Protein AF-A0A969EPH9-F1 (afdb_monomer)

Foldseek 3Di:
DQQLVVLQVVLQVLLCVFAVDGFAPDPDPVSSVVCLQVLHTDQRDGNDPVDDDDVLSSLLSCQSSGSDSVSHDNHVVLSVVSVVCVVVVHAHPSDGDDPVVVVVVVCVVPVVVVVVVVVVVVVVVVVVVVVVVVVVVVVVVVVVVVVVVVVVVLVLQVVLLVVVLVLVVLQQVLLVVLLVLLQCLQPPFDQAPDDAAALVQCVPVVRRDPQQAFFVLLVRATWALQYWHKYAQDDDDPPPVSVSRRVRSCRVCSLSLLLSQCCSQVDPDSDDDPVVSCCCPRPVDGFWDKKWWQWPNFMMTIPRHHNDDDDNNDGPCPDPQFVQAFPHADKDWDAWDQDPSRLGIKIKIKHWRAHPVRDTTGMIMIIGGLCCCLVPRFDRPPFQWPKKFKAALQQFTRDMSVCVPPPVQVDPPGDHDPDVVLSVCLNVQDWDWDWDADPNFIKIKTKGHSPSRSMIMIIIGRDD

Sequence (464 aa):
LDGRSDSYALGLILYELLALRRALPGKTVDEILEIAKRGEKLPLQAPSPQFKIPRELQAIVAKATAPSRHDRYQSVTELADDIRHFLHNEPISALPDNPVRKVLRWIGRHRQATLLIFMAMSLVALSAIAWSLYQHAVSLVEAQEHKERLSRYLTGVSEKGHLIEKQFMLFEELLEGLATATVEARLRGMPSTDAIYQTPDFRTPDRSPPDFALANQYQGAPISLEYPVHILWAGDGQPGTILEQTLSRLAPLRHQFRRMFLLSRAEKSPYLPLADARRIIGTEGVPLSWAYIGLREGAVIVYPGHDVDIPEDYDPRQRPWYRMAAGKNGKFWGNPHLDNFGQGLLLSCTMSLYDETGQFLGVAGVDLTFDYIIDDLLTIPELPLVESFLLDEQGRIVIRSSDRNQTTFMRSPRPLYPDPEIVAELQAGRFDYREIERDGREIWIVYDDLETVGWGYVAEFAPE

Structure (mmCIF, N/CA/C/O backbone):
data_AF-A0A969EPH9-F1
#
_entry.id   AF-A0A969EPH9-F1
#
loop_
_atom_site.group_PDB
_atom_site.id
_atom_site.type_symbol
_atom_site.label_atom_id
_atom_site.label_alt_id
_atom_site.label_comp_id
_atom_site.label_asym_id
_atom_site.label_entity_id
_atom_site.label_seq_id
_atom_site.pdbx_PDB_ins_code
_atom_site.Cartn_x
_atom_site.Cartn_y
_atom_site.Cartn_z
_atom_site.occupancy
_atom_site.B_iso_or_equiv
_atom_site.auth_seq_id
_atom_site.auth_comp_id
_atom_site.auth_asym_id
_atom_site.auth_atom_id
_atom_site.pdbx_PDB_model_num
ATOM 1 N N . LEU A 1 1 ? -62.597 -16.375 97.550 1.00 58.38 1 LEU A N 1
ATOM 2 C CA . LEU A 1 1 ? -62.854 -15.346 96.518 1.00 58.38 1 LEU A CA 1
ATOM 3 C C . LEU A 1 1 ? -61.894 -15.610 95.365 1.00 58.38 1 LEU A C 1
ATOM 5 O O . LEU A 1 1 ? -60.727 -15.860 95.632 1.00 58.38 1 LEU A O 1
ATOM 9 N N . ASP A 1 2 ? -62.393 -15.675 94.131 1.00 77.44 2 ASP A N 1
ATOM 10 C CA . ASP A 1 2 ? -61.597 -15.930 92.920 1.00 77.44 2 ASP A CA 1
ATOM 11 C C . ASP A 1 2 ? -61.248 -14.578 92.279 1.00 77.44 2 ASP A C 1
ATOM 13 O O . ASP A 1 2 ? -62.156 -13.889 91.810 1.00 77.44 2 ASP A O 1
ATOM 17 N N . GLY A 1 3 ? -59.964 -14.196 92.263 1.00 75.44 3 GLY A N 1
ATOM 18 C CA . GLY A 1 3 ? -59.491 -12.901 91.741 1.00 75.44 3 GLY A CA 1
ATOM 19 C C . GLY A 1 3 ? -59.797 -12.669 90.254 1.00 75.44 3 GLY A C 1
ATOM 20 O O . GLY A 1 3 ? -59.810 -11.533 89.788 1.00 75.44 3 GLY A O 1
ATOM 21 N N . ARG A 1 4 ? -60.155 -13.722 89.506 1.00 83.88 4 ARG A N 1
ATOM 22 C CA . ARG A 1 4 ? -60.655 -13.622 88.123 1.00 83.88 4 ARG A CA 1
ATOM 23 C C . ARG A 1 4 ? -62.057 -12.999 88.040 1.00 83.88 4 ARG A C 1
ATOM 25 O O . ARG A 1 4 ? -62.502 -12.616 86.955 1.00 83.88 4 ARG A O 1
ATOM 32 N N . SER A 1 5 ? -62.768 -12.921 89.167 1.00 84.25 5 SER A N 1
ATOM 33 C CA . SER A 1 5 ? -64.038 -12.193 89.300 1.00 84.25 5 SER A CA 1
ATOM 34 C C . SER A 1 5 ? -63.795 -10.685 89.362 1.00 84.25 5 SER A C 1
ATOM 36 O O . SER A 1 5 ? -64.519 -9.929 88.719 1.00 84.25 5 SER A O 1
ATOM 38 N N . ASP A 1 6 ? -62.725 -10.259 90.039 1.00 87.19 6 ASP A N 1
ATOM 39 C CA . ASP A 1 6 ? -62.325 -8.850 90.121 1.00 87.19 6 ASP A CA 1
ATOM 40 C C . ASP A 1 6 ? -61.817 -8.347 88.764 1.00 87.19 6 ASP A C 1
ATOM 42 O O . ASP A 1 6 ? -62.216 -7.275 88.317 1.00 87.19 6 ASP A O 1
ATOM 46 N N . SER A 1 7 ? -61.038 -9.160 88.036 1.00 87.62 7 SER A N 1
ATOM 47 C CA . SER A 1 7 ? -60.640 -8.865 86.647 1.00 87.62 7 SER A CA 1
ATOM 48 C C . SER A 1 7 ? -61.845 -8.690 85.714 1.00 87.62 7 SER A C 1
ATOM 50 O O . SER A 1 7 ? -61.826 -7.833 84.831 1.00 87.62 7 SER A O 1
ATOM 52 N N . TYR A 1 8 ? -62.910 -9.476 85.917 1.00 89.50 8 TYR A N 1
ATOM 53 C CA . TYR A 1 8 ? -64.151 -9.367 85.148 1.00 89.50 8 TYR A CA 1
ATOM 54 C C . TYR A 1 8 ? -64.902 -8.072 85.477 1.00 89.50 8 TYR A C 1
ATOM 56 O O . TYR A 1 8 ? -65.291 -7.346 84.564 1.00 89.50 8 TYR A O 1
ATOM 64 N N . ALA A 1 9 ? -65.048 -7.740 86.764 1.00 89.50 9 ALA A N 1
ATOM 65 C CA . ALA A 1 9 ? -65.682 -6.497 87.201 1.00 89.50 9 ALA A CA 1
ATOM 66 C C . ALA A 1 9 ? -64.914 -5.258 86.708 1.00 89.50 9 ALA A C 1
ATOM 68 O O . ALA A 1 9 ? -65.514 -4.354 86.132 1.00 89.50 9 ALA A O 1
ATOM 69 N N . LEU A 1 10 ? -63.584 -5.243 86.841 1.00 92.31 10 LEU A N 1
ATOM 70 C CA . LEU A 1 10 ? -62.728 -4.173 86.318 1.00 92.31 10 LEU A CA 1
ATOM 71 C C . LEU A 1 10 ? -62.786 -4.080 84.788 1.00 92.31 10 LEU A C 1
ATOM 73 O O . LEU A 1 10 ? -62.804 -2.979 84.241 1.00 92.31 10 LEU A O 1
ATOM 77 N N . GLY A 1 11 ? -62.872 -5.215 84.089 1.00 92.25 11 GLY A N 1
ATOM 78 C CA . GLY A 1 11 ? -63.082 -5.257 82.643 1.00 92.25 11 GLY A CA 1
ATOM 79 C C . GLY A 1 11 ? -64.421 -4.653 82.209 1.00 92.25 11 GLY A C 1
ATOM 80 O O . GLY A 1 11 ? -64.471 -3.965 81.189 1.00 92.25 11 GLY A O 1
ATOM 81 N N . LEU A 1 12 ? -65.491 -4.861 82.986 1.00 91.81 12 LEU A N 1
ATOM 82 C CA . LEU A 1 12 ? -66.787 -4.211 82.762 1.00 91.81 12 LEU A CA 1
ATOM 83 C C . LEU A 1 12 ? -66.725 -2.711 83.066 1.00 91.81 12 LEU A C 1
ATOM 85 O O . LEU A 1 12 ? -67.240 -1.927 82.280 1.00 91.81 12 LEU A O 1
ATOM 89 N N . ILE A 1 13 ? -66.037 -2.288 84.131 1.00 92.44 13 ILE A N 1
ATOM 90 C CA . ILE A 1 13 ? -65.819 -0.858 84.407 1.00 92.44 13 ILE A CA 1
ATOM 91 C C . ILE A 1 13 ? -65.073 -0.208 83.236 1.00 92.44 13 ILE A C 1
ATOM 93 O O . ILE A 1 13 ? -65.501 0.826 82.731 1.00 92.44 13 ILE A O 1
ATOM 97 N N . LEU A 1 14 ? -64.000 -0.833 82.743 1.00 92.44 14 LEU A N 1
ATOM 98 C CA . LEU A 1 14 ? -63.264 -0.338 81.579 1.00 92.44 14 LEU A CA 1
ATOM 99 C C . LEU A 1 14 ? -64.143 -0.297 80.318 1.00 92.44 14 LEU A C 1
ATOM 101 O O . LEU A 1 14 ? -64.093 0.685 79.581 1.00 92.44 14 LEU A O 1
ATOM 105 N N . TYR A 1 15 ? -64.974 -1.319 80.081 1.00 92.62 15 TYR A N 1
ATOM 106 C CA . TYR A 1 15 ? -65.972 -1.304 79.006 1.00 92.62 15 TYR A CA 1
ATOM 107 C C . TYR A 1 15 ? -66.872 -0.066 79.114 1.00 92.62 15 TYR A C 1
ATOM 109 O O . TYR A 1 15 ? -67.063 0.649 78.131 1.00 92.62 15 TYR A O 1
ATOM 117 N N . GLU A 1 16 ? -67.425 0.192 80.299 1.00 92.12 16 GLU A N 1
ATOM 118 C CA . GLU A 1 16 ? -68.393 1.269 80.520 1.00 92.12 16 GLU A CA 1
ATOM 119 C C . GLU A 1 16 ? -67.746 2.649 80.403 1.00 92.12 16 GLU A C 1
ATOM 121 O O . GLU A 1 16 ? -68.350 3.556 79.833 1.00 92.12 16 GLU A O 1
ATOM 126 N N . LEU A 1 17 ? -66.492 2.790 80.840 1.00 91.62 17 LEU A N 1
ATOM 127 C CA . LEU A 1 17 ? -65.698 4.002 80.638 1.00 91.62 17 LEU A CA 1
ATOM 128 C C . LEU A 1 17 ? -65.443 4.287 79.150 1.00 91.62 17 LEU A C 1
ATOM 130 O O . LEU A 1 17 ? -65.469 5.443 78.736 1.00 91.62 17 LEU A O 1
ATOM 134 N N . LEU A 1 18 ? -65.216 3.250 78.335 1.00 90.19 18 LEU A N 1
ATOM 135 C CA . LEU A 1 18 ? -64.935 3.400 76.902 1.00 90.19 18 LEU A CA 1
ATOM 136 C C . LEU A 1 18 ? -66.192 3.615 76.056 1.00 90.19 18 LEU A C 1
ATOM 138 O O . LEU A 1 18 ? -66.142 4.335 75.059 1.00 90.19 18 LEU A O 1
ATOM 142 N N . ALA A 1 19 ? -67.299 2.968 76.419 1.00 89.69 19 ALA A N 1
ATOM 143 C CA . ALA A 1 19 ? -68.546 2.997 75.659 1.00 89.69 19 ALA A CA 1
ATOM 144 C C . ALA A 1 19 ? -69.556 4.037 76.173 1.00 89.69 19 ALA A C 1
ATOM 146 O O . ALA A 1 19 ? -70.556 4.284 75.500 1.00 89.69 19 ALA A O 1
ATOM 147 N N . LEU A 1 20 ? -69.320 4.613 77.362 1.00 88.62 20 LEU A N 1
ATOM 148 C CA . LEU A 1 20 ? -70.218 5.528 78.085 1.00 88.62 20 LEU A CA 1
ATOM 149 C C . LEU A 1 20 ? -71.656 4.998 78.226 1.00 88.62 20 LEU A C 1
ATOM 151 O O . LEU A 1 20 ? -72.628 5.750 78.255 1.00 88.62 20 LEU A O 1
ATOM 155 N N . ARG A 1 21 ? -71.793 3.673 78.304 1.00 85.94 21 ARG A N 1
ATOM 156 C CA . ARG A 1 21 ? -73.060 2.948 78.429 1.00 85.94 21 ARG A CA 1
ATOM 157 C C . ARG A 1 21 ? -72.829 1.663 79.207 1.00 85.94 21 ARG A C 1
ATOM 159 O O . ARG A 1 21 ? -71.732 1.111 79.148 1.00 85.94 21 ARG A O 1
ATOM 166 N N . ARG A 1 22 ? -73.873 1.163 79.869 1.00 85.31 22 ARG A N 1
ATOM 167 C CA . ARG A 1 22 ? -73.798 -0.078 80.654 1.00 85.31 22 ARG A CA 1
ATOM 168 C C . ARG A 1 22 ? -73.349 -1.264 79.800 1.00 85.31 22 ARG A C 1
ATOM 170 O O . ARG A 1 22 ? -73.792 -1.412 78.659 1.00 85.31 22 ARG A O 1
ATOM 177 N N . ALA A 1 23 ? -72.508 -2.123 80.367 1.00 86.50 23 ALA A N 1
ATOM 178 C CA . ALA A 1 23 ? -72.057 -3.351 79.712 1.00 86.50 23 ALA A CA 1
ATOM 179 C C . ALA A 1 23 ? -73.139 -4.442 79.714 1.00 86.50 23 ALA A C 1
ATOM 181 O O . ALA A 1 23 ? -73.298 -5.175 78.733 1.00 86.50 23 ALA A O 1
ATOM 182 N N . LEU A 1 24 ? -73.902 -4.510 80.810 1.00 87.19 24 LEU A N 1
ATOM 183 C CA . LEU A 1 24 ? -74.968 -5.480 81.054 1.00 87.19 24 LEU A CA 1
ATOM 184 C C . LEU A 1 24 ? -76.316 -4.734 81.191 1.00 87.19 24 LEU A C 1
ATOM 186 O O . LEU A 1 24 ? -76.450 -3.897 82.085 1.00 87.19 24 LEU A O 1
ATOM 190 N N . PRO A 1 25 ? -77.323 -4.990 80.333 1.00 79.38 25 PRO A N 1
ATOM 191 C CA . PRO A 1 25 ? -78.544 -4.175 80.254 1.00 79.38 25 PRO A CA 1
ATOM 192 C C . PRO A 1 25 ? -79.635 -4.486 81.308 1.00 79.38 25 PRO A C 1
ATOM 194 O O . PRO A 1 25 ? -80.798 -4.151 81.091 1.00 79.38 25 PRO A O 1
ATOM 197 N N . GLY A 1 26 ? -79.300 -5.096 82.449 1.00 81.81 26 GLY A N 1
ATOM 198 C CA . GLY A 1 26 ? -80.277 -5.440 83.495 1.00 81.81 26 GLY A CA 1
ATOM 199 C C . GLY A 1 26 ? -80.739 -4.239 84.337 1.00 81.81 26 GLY A C 1
ATOM 200 O O . GLY A 1 26 ? -79.978 -3.293 84.582 1.00 81.81 26 GLY A O 1
ATOM 201 N N . LYS A 1 27 ? -82.000 -4.269 84.785 1.00 79.50 27 LYS A N 1
ATOM 202 C CA . LYS A 1 27 ? -82.609 -3.251 85.663 1.00 79.50 27 LYS A CA 1
ATOM 203 C C . LYS A 1 27 ? -82.547 -3.644 87.139 1.00 79.50 27 LYS A C 1
ATOM 205 O O . LYS A 1 27 ? -82.571 -2.759 87.992 1.00 79.50 27 LYS A O 1
ATOM 210 N N . THR A 1 28 ? -82.427 -4.939 87.432 1.00 84.69 28 THR A N 1
ATOM 211 C CA . THR A 1 28 ? -82.295 -5.497 88.788 1.00 84.69 28 THR A CA 1
ATOM 212 C C . THR A 1 28 ? -80.985 -6.276 88.952 1.00 84.69 28 THR A C 1
ATOM 214 O O . THR A 1 28 ? -80.357 -6.676 87.971 1.00 84.69 28 THR A O 1
ATOM 217 N N . VAL A 1 29 ? -80.540 -6.483 90.199 1.00 81.19 29 VAL A N 1
ATOM 218 C CA . VAL A 1 29 ? -79.300 -7.230 90.497 1.00 81.19 29 VAL A CA 1
ATOM 219 C C . VAL A 1 29 ? -79.394 -8.675 89.998 1.00 81.19 29 VAL A C 1
ATOM 221 O O . VAL A 1 29 ? -78.443 -9.170 89.396 1.00 81.19 29 VAL A O 1
ATOM 224 N N . ASP A 1 30 ? -80.552 -9.316 90.171 1.00 82.69 30 ASP A N 1
ATOM 225 C CA . ASP A 1 30 ? -80.788 -10.691 89.720 1.00 82.69 30 ASP A CA 1
ATOM 226 C C . ASP A 1 30 ? -80.735 -10.806 88.191 1.00 82.69 30 ASP A C 1
ATOM 228 O O . ASP A 1 30 ? -80.087 -11.710 87.666 1.00 82.69 30 ASP A O 1
ATOM 232 N N . GLU A 1 31 ? -81.316 -9.846 87.460 1.00 82.19 31 GLU A N 1
ATOM 233 C CA . GLU A 1 31 ? -81.213 -9.784 85.995 1.00 82.19 31 GLU A CA 1
ATOM 234 C C . GLU A 1 31 ? -79.758 -9.642 85.525 1.00 82.19 31 GLU A C 1
ATOM 236 O O . GLU A 1 31 ? -79.339 -10.331 84.598 1.00 82.19 31 GLU A O 1
ATOM 241 N N . ILE A 1 32 ? -78.963 -8.776 86.165 1.00 83.38 32 ILE A N 1
ATOM 242 C CA . ILE A 1 32 ? -77.550 -8.565 85.805 1.00 83.38 32 ILE A CA 1
ATOM 243 C C . ILE A 1 32 ? -76.723 -9.830 86.076 1.00 83.38 32 ILE A C 1
ATOM 245 O O . ILE A 1 32 ? -75.887 -10.200 85.248 1.00 83.38 32 ILE A O 1
ATOM 249 N N . LEU A 1 33 ? -76.959 -10.506 87.206 1.00 80.94 33 LEU A N 1
ATOM 250 C CA . LEU A 1 33 ? -76.285 -11.760 87.550 1.00 80.94 33 LEU A CA 1
ATOM 251 C C . LEU A 1 33 ? -76.646 -12.884 86.576 1.00 80.94 33 LEU A C 1
ATOM 253 O O . LEU A 1 33 ? -75.760 -13.637 86.176 1.00 80.94 33 LEU A O 1
ATOM 257 N N . GLU A 1 34 ? -77.907 -12.987 86.156 1.00 82.88 34 GLU A N 1
ATOM 258 C CA . GLU A 1 34 ? -78.335 -13.969 85.156 1.00 82.88 34 GLU A CA 1
ATOM 259 C C . GLU A 1 34 ? -77.721 -13.700 83.773 1.00 82.88 34 GLU A C 1
ATOM 261 O O . GLU A 1 34 ? -77.209 -14.628 83.145 1.00 82.88 34 GLU A O 1
ATOM 266 N N . ILE A 1 35 ? -77.669 -12.440 83.327 1.00 83.31 35 ILE A N 1
ATOM 267 C CA . ILE A 1 35 ? -76.994 -12.047 82.076 1.00 83.31 35 ILE A CA 1
ATOM 268 C C . ILE A 1 35 ? -75.491 -12.382 82.148 1.00 83.31 35 ILE A C 1
ATOM 270 O O . ILE A 1 35 ? -74.937 -12.992 81.230 1.00 83.31 35 ILE A O 1
ATOM 274 N N . ALA A 1 36 ? -74.831 -12.060 83.267 1.00 83.00 36 ALA A N 1
ATOM 275 C CA . ALA A 1 36 ? -73.415 -12.359 83.473 1.00 83.00 36 ALA A CA 1
ATOM 276 C C . ALA A 1 36 ? -73.126 -13.871 83.520 1.00 83.00 36 ALA A C 1
ATOM 278 O O . ALA A 1 36 ? -72.121 -14.316 82.963 1.00 83.00 36 ALA A O 1
ATOM 279 N N . LYS A 1 37 ? -74.003 -14.678 84.139 1.00 81.12 37 LYS A N 1
ATOM 280 C CA . LYS A 1 37 ? -73.894 -16.151 84.157 1.00 81.12 37 LYS A CA 1
ATOM 281 C C . LYS A 1 37 ? -74.008 -16.757 82.760 1.00 81.12 37 LYS A C 1
ATOM 283 O O . LYS A 1 37 ? -73.318 -17.733 82.476 1.00 81.12 37 LYS A O 1
ATOM 288 N N . ARG A 1 38 ? -74.844 -16.177 81.893 1.00 81.31 38 ARG A N 1
ATOM 289 C CA . ARG A 1 38 ? -74.991 -16.589 80.485 1.00 81.31 38 ARG A CA 1
ATOM 290 C C . ARG A 1 38 ? -73.818 -16.155 79.603 1.00 81.31 38 ARG A C 1
ATOM 292 O O . ARG A 1 38 ? -73.729 -16.586 78.459 1.00 81.31 38 ARG A O 1
ATOM 299 N N . GLY A 1 39 ? -72.903 -15.333 80.125 1.00 79.31 39 GLY A N 1
ATOM 300 C CA . GLY A 1 39 ? -71.783 -14.785 79.359 1.00 79.31 39 GLY A CA 1
ATOM 301 C C . GLY A 1 39 ? -72.215 -13.755 78.313 1.00 79.31 39 GLY A C 1
ATOM 302 O O . GLY A 1 39 ? -71.450 -13.456 77.396 1.00 79.31 39 GLY A O 1
ATOM 303 N N . GLU A 1 40 ? -73.432 -13.224 78.438 1.00 80.81 40 GLU A N 1
ATOM 304 C CA . GLU A 1 40 ? -73.984 -12.228 77.530 1.00 80.81 40 GLU A CA 1
ATOM 305 C C . GLU A 1 40 ? -73.507 -10.829 77.941 1.00 80.81 40 GLU A C 1
ATOM 307 O O . GLU A 1 40 ? -73.506 -10.465 79.115 1.00 80.81 40 GLU A O 1
ATOM 312 N N . LYS A 1 41 ? -73.093 -10.018 76.966 1.00 83.19 41 LYS A N 1
ATOM 313 C CA . LYS A 1 41 ? -72.788 -8.594 77.151 1.00 83.19 41 LYS A CA 1
ATOM 314 C C . LYS A 1 41 ? -73.091 -7.842 75.867 1.00 83.19 41 LYS A C 1
ATOM 316 O O . LYS A 1 41 ? -73.039 -8.421 74.780 1.00 83.19 41 LYS A O 1
ATOM 321 N N . LEU A 1 42 ? -73.375 -6.548 75.978 1.00 84.88 42 LEU A N 1
ATOM 322 C CA . LEU A 1 42 ? -73.520 -5.716 74.789 1.00 84.88 42 LEU A CA 1
ATOM 323 C C . LEU A 1 42 ? -72.187 -5.655 74.018 1.00 84.88 42 LEU A C 1
ATOM 325 O O . LEU A 1 42 ? -71.114 -5.672 74.630 1.00 84.88 42 LEU A O 1
ATOM 329 N N . PRO A 1 43 ? -72.220 -5.589 72.674 1.00 84.75 43 PRO A N 1
ATOM 330 C CA . PRO A 1 43 ? -71.003 -5.432 71.889 1.00 84.75 43 PRO A CA 1
ATOM 331 C C . PRO A 1 43 ? -70.337 -4.101 72.241 1.00 84.75 43 PRO A C 1
ATOM 333 O O . PRO A 1 43 ? -71.013 -3.075 72.328 1.00 84.75 43 PRO A O 1
ATOM 336 N N . LEU A 1 44 ? -69.014 -4.091 72.413 1.00 86.94 44 LEU A N 1
ATOM 337 C CA . LEU A 1 44 ? -68.274 -2.858 72.679 1.00 86.94 44 LEU A CA 1
ATOM 338 C C . LEU A 1 44 ? -68.349 -1.957 71.440 1.00 86.94 44 LEU A C 1
ATOM 340 O O . LEU A 1 44 ? -67.783 -2.281 70.398 1.00 86.94 44 LEU A O 1
ATOM 344 N N . GLN A 1 45 ? -69.070 -0.842 71.542 1.00 85.75 45 GLN A N 1
ATOM 345 C CA . GLN A 1 45 ? -69.194 0.146 70.469 1.00 85.75 45 GLN A CA 1
ATOM 346 C C . GLN A 1 45 ? -68.782 1.514 70.990 1.00 85.75 45 GLN A C 1
ATOM 348 O O . GLN A 1 45 ? -68.962 1.821 72.169 1.00 85.75 45 GLN A O 1
ATOM 353 N N . ALA A 1 46 ? -68.245 2.329 70.089 1.00 85.06 46 ALA A N 1
ATOM 354 C CA . ALA A 1 46 ? -67.880 3.693 70.405 1.00 85.06 46 ALA A CA 1
ATOM 355 C C . ALA A 1 46 ? -69.113 4.544 70.771 1.00 85.06 46 ALA A C 1
ATOM 357 O O . ALA A 1 46 ? -70.174 4.367 70.168 1.00 85.06 46 ALA A O 1
ATOM 358 N N . PRO A 1 47 ? -68.969 5.500 71.704 1.00 85.06 47 PRO A N 1
ATOM 359 C CA . PRO A 1 47 ? -70.045 6.392 72.125 1.00 85.06 47 PRO A CA 1
ATOM 360 C C . PRO A 1 47 ? -70.463 7.394 71.038 1.00 85.06 47 PRO A C 1
ATOM 362 O O . PRO A 1 47 ? -71.563 7.935 71.096 1.00 85.06 47 PRO A O 1
ATOM 365 N N . SER A 1 48 ? -69.612 7.655 70.040 1.00 84.12 48 SER A N 1
ATOM 366 C CA . SER A 1 48 ? -69.940 8.519 68.904 1.00 84.12 48 SER A CA 1
ATOM 367 C C . SER A 1 48 ? -69.189 8.093 67.636 1.00 84.12 48 SER A C 1
ATOM 369 O O . SER A 1 48 ? -68.136 7.463 67.739 1.00 84.12 48 SER A O 1
ATOM 371 N N . PRO A 1 49 ? -69.661 8.481 66.434 1.00 79.75 49 PRO A N 1
ATOM 372 C CA . PRO A 1 49 ? -68.947 8.216 65.180 1.00 79.75 49 PRO A CA 1
ATOM 373 C C . PRO A 1 49 ? -67.544 8.847 65.104 1.00 79.75 49 PRO A C 1
ATOM 375 O O . PRO A 1 49 ? -66.705 8.391 64.330 1.00 79.75 49 PRO A O 1
ATOM 378 N N . GLN A 1 50 ? -67.286 9.899 65.890 1.00 80.44 50 GLN A N 1
ATOM 379 C CA . GLN A 1 50 ? -66.006 10.617 65.916 1.00 80.44 50 GLN A CA 1
ATOM 380 C C . GLN A 1 50 ? -64.994 9.987 66.884 1.00 80.44 50 GLN A C 1
ATOM 382 O O . GLN A 1 50 ? -63.790 10.184 66.730 1.00 80.44 50 GLN A O 1
ATOM 387 N N . PHE A 1 51 ? -65.458 9.207 67.865 1.00 83.69 51 PHE A N 1
ATOM 388 C CA . PHE A 1 51 ? -64.594 8.512 68.812 1.00 83.69 51 PHE A CA 1
ATOM 389 C C . PHE A 1 51 ? -64.302 7.095 68.311 1.00 83.69 51 PHE A C 1
ATOM 391 O O . PHE A 1 51 ? -65.212 6.308 68.076 1.00 83.69 51 PHE A O 1
ATOM 398 N N . LYS A 1 52 ? -63.027 6.732 68.156 1.00 88.06 52 LYS A N 1
ATOM 399 C CA . LYS A 1 52 ? -62.629 5.362 67.800 1.00 88.06 52 LYS A CA 1
ATOM 400 C C . LYS A 1 52 ? -61.986 4.702 69.007 1.00 88.06 52 LYS A C 1
ATOM 402 O O . LYS A 1 52 ? -60.937 5.148 69.454 1.00 88.06 52 LYS A O 1
ATOM 407 N N . ILE A 1 53 ? -62.586 3.618 69.498 1.00 89.38 53 ILE A N 1
ATOM 408 C CA . ILE A 1 53 ? -61.972 2.800 70.549 1.00 89.38 53 ILE A CA 1
ATOM 409 C C . ILE A 1 53 ? -60.775 2.057 69.928 1.00 89.38 53 ILE A C 1
ATOM 411 O O . ILE A 1 53 ? -60.984 1.297 68.977 1.00 89.38 53 ILE A O 1
ATOM 415 N N . PRO A 1 54 ? -59.540 2.238 70.428 1.00 89.31 54 PRO A N 1
ATOM 416 C CA . PRO A 1 54 ? -58.364 1.516 69.942 1.00 89.31 54 PRO A CA 1
ATOM 417 C C . PRO A 1 54 ? -58.548 -0.002 70.022 1.00 89.31 54 PRO A C 1
ATOM 419 O O . PRO A 1 54 ? -59.110 -0.511 70.992 1.00 89.31 54 PRO A O 1
ATOM 422 N N . ARG A 1 55 ? -58.072 -0.744 69.013 1.00 87.44 55 ARG A N 1
ATOM 423 C CA . ARG A 1 55 ? -58.261 -2.208 68.930 1.00 87.44 55 ARG A CA 1
ATOM 424 C C . ARG A 1 55 ? -57.626 -2.934 70.115 1.00 87.44 55 ARG A C 1
ATOM 426 O O . ARG A 1 55 ? -58.138 -3.955 70.556 1.00 87.44 55 ARG A O 1
ATOM 433 N N . GLU A 1 56 ? -56.539 -2.382 70.630 1.00 89.88 56 GLU A N 1
ATOM 434 C CA . GLU A 1 56 ? -55.805 -2.858 71.791 1.00 89.88 56 GLU A CA 1
ATOM 435 C C . GLU A 1 56 ? -56.681 -2.797 73.054 1.00 89.88 56 GLU A C 1
ATOM 437 O O . GLU A 1 56 ? -56.828 -3.797 73.750 1.00 89.88 56 GLU A O 1
ATOM 442 N N . LEU A 1 57 ? -57.372 -1.676 73.287 1.00 91.56 57 LEU A N 1
ATOM 443 C CA . LEU A 1 57 ? -58.337 -1.544 74.384 1.00 91.56 57 LEU A CA 1
ATOM 444 C C . LEU A 1 57 ? -59.558 -2.452 74.203 1.00 91.56 57 LEU A C 1
ATOM 446 O O . LEU A 1 57 ? -60.037 -3.028 75.177 1.00 91.56 57 LEU A O 1
ATOM 450 N N . GLN A 1 58 ? -60.036 -2.634 72.967 1.00 92.19 58 GLN A N 1
ATOM 451 C CA . GLN A 1 58 ? -61.109 -3.596 72.691 1.00 92.19 58 GLN A CA 1
ATOM 452 C C . GLN A 1 58 ? -60.690 -5.026 73.061 1.00 92.19 58 GLN A C 1
ATOM 454 O O . GLN A 1 58 ? -61.484 -5.761 73.646 1.00 92.19 58 GLN A O 1
ATOM 459 N N . ALA A 1 59 ? -59.445 -5.410 72.763 1.00 91.88 59 ALA A N 1
ATOM 460 C CA . ALA A 1 59 ? -58.902 -6.721 73.101 1.00 91.88 59 ALA A CA 1
ATOM 461 C C . ALA A 1 59 ? -58.719 -6.908 74.616 1.00 91.88 59 ALA A C 1
ATOM 463 O O . ALA A 1 59 ? -59.101 -7.954 75.138 1.00 91.88 59 ALA A O 1
ATOM 464 N N . ILE A 1 60 ? -58.220 -5.889 75.331 1.00 93.81 60 ILE A N 1
ATOM 465 C CA . ILE A 1 60 ? -58.105 -5.902 76.802 1.00 93.81 60 ILE A CA 1
ATOM 466 C C . ILE A 1 60 ? -59.483 -6.107 77.439 1.00 93.81 60 ILE A C 1
ATOM 468 O O . ILE A 1 60 ? -59.657 -7.002 78.267 1.00 93.81 60 ILE A O 1
ATOM 472 N N . VAL A 1 61 ? -60.488 -5.336 77.007 1.00 93.19 61 VAL A N 1
ATOM 473 C CA . VAL A 1 61 ? -61.872 -5.485 77.482 1.00 93.19 61 VAL A CA 1
ATOM 474 C C . VAL A 1 61 ? -62.414 -6.872 77.152 1.00 93.19 61 VAL A C 1
ATOM 476 O O . VAL A 1 61 ? -62.998 -7.516 78.022 1.00 93.19 61 VAL A O 1
ATOM 479 N N . ALA A 1 62 ? -62.208 -7.367 75.928 1.00 91.81 62 ALA A N 1
ATOM 480 C CA . ALA A 1 62 ? -62.683 -8.680 75.504 1.00 91.81 62 ALA A CA 1
ATOM 481 C C . ALA A 1 62 ? -62.085 -9.822 76.342 1.00 91.81 62 ALA A C 1
ATOM 483 O O . ALA A 1 62 ? -62.847 -10.681 76.788 1.00 91.81 62 ALA A O 1
ATOM 484 N N . LYS A 1 63 ? -60.770 -9.792 76.607 1.00 92.31 63 LYS A N 1
ATOM 485 C CA . LYS A 1 63 ? -60.056 -10.775 77.439 1.00 92.31 63 LYS A CA 1
ATOM 486 C C . LYS A 1 63 ? -60.486 -10.691 78.905 1.00 92.31 63 LYS A C 1
ATOM 488 O O . LYS A 1 63 ? -60.829 -11.705 79.503 1.00 92.31 63 LYS A O 1
ATOM 493 N N . ALA A 1 64 ? -60.564 -9.489 79.481 1.00 92.50 64 ALA A N 1
ATOM 494 C CA . ALA A 1 64 ? -61.000 -9.298 80.869 1.00 92.50 64 ALA A CA 1
ATOM 495 C C . ALA A 1 64 ? -62.436 -9.794 81.117 1.00 92.50 64 ALA A C 1
ATOM 497 O O . ALA A 1 64 ? -62.731 -10.373 82.162 1.00 92.50 64 ALA A O 1
ATOM 498 N N . THR A 1 65 ? -63.317 -9.619 80.128 1.00 91.62 65 THR A N 1
ATOM 499 C CA . THR A 1 65 ? -64.744 -9.967 80.206 1.00 91.62 65 THR A CA 1
ATOM 500 C C . THR A 1 65 ? -65.099 -11.236 79.416 1.00 91.62 65 THR A C 1
ATOM 502 O O . THR A 1 65 ? -66.210 -11.355 78.889 1.00 91.62 65 THR A O 1
ATOM 505 N N . ALA A 1 66 ? -64.158 -12.177 79.283 1.00 89.81 66 ALA A N 1
ATOM 506 C CA . ALA A 1 66 ? -64.397 -13.461 78.624 1.00 89.81 66 ALA A CA 1
ATOM 507 C C . ALA A 1 66 ? -65.365 -14.345 79.450 1.00 89.81 66 ALA A C 1
ATOM 509 O O . ALA A 1 66 ? -65.247 -14.386 80.679 1.00 89.81 66 ALA A O 1
ATOM 510 N N . PRO A 1 67 ? -66.317 -15.079 78.837 1.00 84.50 67 PRO A N 1
ATOM 511 C CA . PRO A 1 67 ? -67.262 -15.924 79.579 1.00 84.50 67 PRO A CA 1
ATOM 512 C C . PRO A 1 67 ? -66.569 -17.014 80.408 1.00 84.50 67 PRO A C 1
ATOM 514 O O . PRO A 1 67 ? -66.849 -17.174 81.597 1.00 84.50 67 PRO A O 1
ATOM 517 N N . SER A 1 68 ? -65.601 -17.707 79.806 1.00 86.00 68 SER A N 1
ATOM 518 C CA . SER A 1 68 ? -64.763 -18.708 80.468 1.00 86.00 68 SER A CA 1
ATOM 519 C C . SER A 1 68 ? -63.739 -18.048 81.390 1.00 86.00 68 SER A C 1
ATOM 521 O O . SER A 1 68 ? -63.105 -17.059 81.035 1.00 86.00 68 SER A O 1
ATOM 523 N N . ARG A 1 69 ? -63.539 -18.621 82.581 1.00 85.12 69 ARG A N 1
ATOM 524 C CA . ARG A 1 69 ? -62.574 -18.112 83.573 1.00 85.12 69 ARG A CA 1
ATOM 525 C C . ARG A 1 69 ? -61.117 -18.313 83.139 1.00 85.12 69 ARG A C 1
ATOM 527 O O . ARG A 1 69 ? -60.253 -17.578 83.603 1.00 85.12 69 ARG A O 1
ATOM 534 N N . HIS A 1 70 ? -60.846 -19.297 82.278 1.00 86.69 70 HIS A N 1
ATOM 535 C CA . HIS A 1 70 ? -59.494 -19.601 81.792 1.00 86.69 70 HIS A CA 1
ATOM 536 C C . HIS A 1 70 ? -59.019 -18.611 80.722 1.00 86.69 70 HIS A C 1
ATOM 538 O O . HIS A 1 70 ? -57.827 -18.350 80.635 1.00 86.69 70 HIS A O 1
ATOM 544 N N . ASP A 1 71 ? -59.948 -18.000 79.984 1.00 87.25 71 ASP A N 1
ATOM 545 C CA . ASP A 1 71 ? -59.637 -17.037 78.920 1.00 87.25 71 ASP A CA 1
ATOM 546 C C . ASP A 1 71 ? -59.488 -15.596 79.445 1.00 87.25 71 ASP A C 1
ATOM 548 O O . ASP A 1 71 ? -59.202 -14.672 78.683 1.00 87.25 71 ASP A O 1
ATOM 552 N N . ARG A 1 72 ? -59.676 -15.398 80.758 1.00 90.81 72 ARG A N 1
ATOM 553 C CA . ARG A 1 72 ? -59.472 -14.119 81.449 1.00 90.81 72 ARG A CA 1
ATOM 554 C C . ARG A 1 72 ? -58.025 -13.952 81.889 1.00 90.81 72 ARG A C 1
ATOM 556 O O . ARG A 1 72 ? -57.255 -14.909 81.966 1.00 90.81 72 ARG A O 1
ATOM 563 N N . TYR A 1 73 ? -57.682 -12.723 82.256 1.00 91.88 73 TYR A N 1
ATOM 564 C CA . TYR A 1 73 ? -56.475 -12.455 83.031 1.00 91.88 73 TYR A CA 1
ATOM 565 C C . TYR A 1 73 ? -56.484 -13.259 84.330 1.00 91.88 73 TYR A C 1
ATOM 567 O O . TYR A 1 73 ? -57.484 -13.273 85.056 1.00 91.88 73 TYR A O 1
ATOM 575 N N . GLN A 1 74 ? -55.369 -13.927 84.612 1.00 90.25 74 GLN A N 1
ATOM 576 C CA . GLN A 1 74 ? -55.239 -14.812 85.767 1.00 90.25 74 GLN A CA 1
ATOM 577 C C . GLN A 1 74 ? -55.023 -14.020 87.061 1.00 90.25 74 GLN A C 1
ATOM 579 O O . GLN A 1 74 ? -55.306 -14.527 88.146 1.00 90.25 74 GLN A O 1
ATOM 584 N N . SER A 1 75 ? -54.608 -12.755 86.943 1.00 90.25 75 SER A N 1
ATOM 585 C CA . SER A 1 75 ? -54.506 -11.793 88.039 1.00 90.25 75 SER A CA 1
ATOM 586 C C . SER A 1 75 ? -54.898 -10.379 87.594 1.00 90.25 75 SER A C 1
ATOM 588 O O . SER A 1 75 ? -54.845 -10.043 86.411 1.00 90.25 75 SER A O 1
ATOM 590 N N . VAL A 1 76 ? -55.257 -9.522 88.556 1.00 89.19 76 VAL A N 1
ATOM 591 C CA . VAL A 1 76 ? -55.487 -8.086 88.304 1.00 89.19 76 VAL A CA 1
ATOM 592 C C . VAL A 1 76 ? -54.198 -7.390 87.848 1.00 89.19 76 VAL A C 1
ATOM 594 O O . VAL A 1 76 ? -54.258 -6.440 87.072 1.00 89.19 76 VAL A O 1
ATOM 597 N N . THR A 1 77 ? -53.031 -7.888 88.270 1.00 89.75 77 THR A N 1
ATOM 598 C CA . THR A 1 77 ? -51.725 -7.378 87.836 1.00 89.75 77 THR A CA 1
ATOM 599 C C . THR A 1 77 ? -51.542 -7.524 86.327 1.00 89.75 77 THR A C 1
ATOM 601 O O . THR A 1 77 ? -51.182 -6.548 85.684 1.00 89.75 77 THR A O 1
ATOM 604 N N . GLU A 1 78 ? -51.897 -8.672 85.738 1.00 91.62 78 GLU A N 1
ATOM 605 C CA . GLU A 1 78 ? -51.806 -8.871 84.280 1.00 91.62 78 GLU A CA 1
ATOM 606 C C . GLU A 1 78 ? -52.722 -7.916 83.493 1.00 91.62 78 GLU A C 1
ATOM 608 O O . GLU A 1 78 ? -52.341 -7.419 82.433 1.00 91.62 78 GLU A O 1
ATOM 613 N N . LEU A 1 79 ? -53.922 -7.628 84.015 1.00 92.00 79 LEU A N 1
ATOM 614 C CA . LEU A 1 79 ? -54.823 -6.628 83.433 1.00 92.00 79 LEU A CA 1
ATOM 615 C C . LEU A 1 79 ? -54.218 -5.218 83.531 1.00 92.00 79 LEU A C 1
ATOM 617 O O . LEU A 1 79 ? -54.256 -4.456 82.565 1.00 92.00 79 LEU A O 1
ATOM 621 N N . ALA A 1 80 ? -53.656 -4.866 84.689 1.00 92.12 80 ALA A N 1
ATOM 622 C CA . ALA A 1 80 ? -53.004 -3.579 84.901 1.00 92.12 80 ALA A CA 1
ATOM 623 C C . ALA A 1 80 ? -51.770 -3.402 84.001 1.00 92.12 80 ALA A C 1
ATOM 625 O O . ALA A 1 80 ? -51.561 -2.311 83.470 1.00 92.12 80 ALA A O 1
ATOM 626 N N . ASP A 1 81 ? -50.987 -4.459 83.790 1.00 92.25 81 ASP A N 1
ATOM 627 C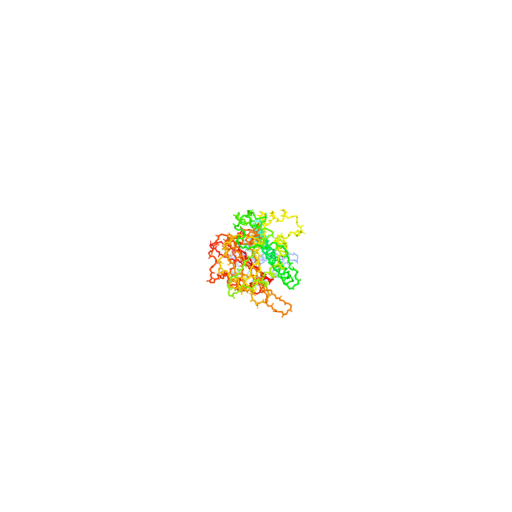 CA . ASP A 1 81 ? -49.814 -4.443 82.918 1.00 92.25 81 ASP A CA 1
ATOM 628 C C . ASP A 1 81 ? -50.206 -4.231 81.457 1.00 92.25 81 ASP A C 1
ATOM 630 O O . ASP A 1 81 ? -49.627 -3.373 80.803 1.00 92.25 81 ASP A O 1
ATOM 634 N N . ASP A 1 82 ? -51.256 -4.890 80.958 1.00 93.56 82 ASP A N 1
ATOM 635 C CA . ASP A 1 82 ? -51.756 -4.630 79.603 1.00 93.56 82 ASP A CA 1
ATOM 636 C C . ASP A 1 82 ? -52.301 -3.201 79.428 1.00 93.56 82 ASP A C 1
ATOM 638 O O . ASP A 1 82 ? -52.129 -2.603 78.364 1.00 93.56 82 ASP A O 1
ATOM 642 N N . ILE A 1 83 ? -52.908 -2.610 80.463 1.00 91.56 83 ILE A N 1
ATOM 643 C CA . ILE A 1 83 ? -53.326 -1.199 80.434 1.00 91.56 83 ILE A CA 1
ATOM 644 C C . ILE A 1 83 ? -52.103 -0.271 80.396 1.00 91.56 83 ILE A C 1
ATOM 646 O O . ILE A 1 83 ? -52.079 0.669 79.601 1.00 91.56 83 ILE A O 1
ATOM 650 N N . ARG A 1 84 ? -51.069 -0.531 81.207 1.00 92.38 84 ARG A N 1
ATOM 651 C CA . ARG A 1 84 ? -49.813 0.242 81.184 1.00 92.38 84 ARG A CA 1
ATOM 652 C C . ARG A 1 84 ? -49.107 0.109 79.838 1.00 92.38 84 ARG A C 1
ATOM 654 O O . ARG A 1 84 ? -48.741 1.124 79.254 1.00 92.38 84 ARG A O 1
ATOM 661 N N . HIS A 1 85 ? -48.988 -1.108 79.313 1.00 89.88 85 HIS A N 1
ATOM 662 C CA . HIS A 1 85 ? -48.429 -1.369 77.991 1.00 89.88 85 HIS A CA 1
ATOM 663 C C . HIS A 1 85 ? -49.211 -0.616 76.907 1.00 89.88 85 HIS A C 1
ATOM 665 O O . HIS A 1 85 ? -48.606 0.017 76.047 1.00 89.88 85 HIS A O 1
ATOM 671 N N . PHE A 1 86 ? -50.547 -0.594 76.967 1.00 89.31 86 PHE A N 1
ATOM 672 C CA . PHE A 1 86 ? -51.354 0.211 76.050 1.00 89.31 86 PHE A CA 1
ATOM 673 C C . PHE A 1 86 ? -51.028 1.713 76.153 1.00 89.31 86 PHE A C 1
ATOM 675 O O . PHE A 1 86 ? -50.779 2.352 75.129 1.00 89.31 86 PHE A O 1
ATOM 682 N N . LEU A 1 87 ? -50.971 2.268 77.369 1.00 89.38 87 LEU A N 1
ATOM 683 C CA . LEU A 1 87 ? -50.654 3.684 77.605 1.00 89.38 87 LEU A CA 1
ATOM 684 C C . LEU A 1 87 ? -49.237 4.064 77.141 1.00 89.38 87 LEU A C 1
ATOM 686 O O . LEU A 1 87 ? -49.028 5.177 76.663 1.00 89.38 87 LEU A O 1
ATOM 690 N N . HIS A 1 88 ? -48.282 3.137 77.230 1.00 84.19 88 HIS A N 1
ATOM 691 C CA . HIS A 1 88 ? -46.904 3.317 76.766 1.00 84.19 88 HIS A CA 1
ATOM 692 C C . HIS A 1 88 ? -46.678 2.896 75.299 1.00 84.19 88 HIS A C 1
ATOM 694 O O . HIS A 1 88 ? -45.552 2.957 74.803 1.00 84.19 88 HIS A O 1
ATOM 700 N N . ASN A 1 89 ? -47.738 2.525 74.566 1.00 79.50 89 ASN A N 1
ATOM 701 C CA . ASN A 1 89 ? -47.677 2.035 73.182 1.00 79.50 89 ASN A CA 1
ATOM 702 C C . ASN A 1 89 ? -46.722 0.829 73.005 1.00 79.50 89 ASN A C 1
ATOM 704 O O . ASN A 1 89 ? -45.904 0.754 72.076 1.00 79.50 89 ASN A O 1
ATOM 708 N N . GLU A 1 90 ? -46.819 -0.117 73.933 1.00 83.31 90 GLU A N 1
ATOM 709 C CA . GLU A 1 90 ? -46.094 -1.383 74.000 1.00 83.31 90 GLU A CA 1
ATOM 710 C C . GLU A 1 90 ? -46.993 -2.570 73.594 1.00 83.31 90 GLU A C 1
ATOM 712 O O . GLU A 1 90 ? -48.215 -2.427 73.460 1.00 83.31 90 GLU A O 1
ATOM 717 N N . PRO A 1 91 ? -46.417 -3.744 73.270 1.00 85.25 91 PRO A N 1
ATOM 718 C CA . PRO A 1 91 ? -47.197 -4.944 72.971 1.00 85.25 91 PRO A CA 1
ATOM 719 C C . PRO A 1 91 ? -48.037 -5.368 74.180 1.00 85.25 91 PRO A C 1
ATOM 721 O O . PRO A 1 91 ? -47.511 -5.487 75.281 1.00 85.25 91 PRO A O 1
ATOM 724 N N . ILE A 1 92 ? -49.328 -5.624 73.965 1.00 89.69 92 ILE A N 1
ATOM 725 C CA . ILE A 1 92 ? -50.241 -6.113 75.008 1.00 89.69 92 ILE A CA 1
ATOM 726 C C . ILE A 1 92 ? -50.477 -7.617 74.850 1.00 89.69 92 ILE A C 1
ATOM 728 O O . ILE A 1 92 ? -50.534 -8.135 73.733 1.00 89.69 92 ILE A O 1
ATOM 732 N N . SER A 1 93 ? -50.669 -8.333 75.955 1.00 86.38 93 SER A N 1
ATOM 733 C CA . SER A 1 93 ? -50.915 -9.779 75.954 1.00 86.38 93 SER A CA 1
ATOM 734 C C . SER A 1 93 ? -52.270 -10.155 75.343 1.00 86.38 93 SER A C 1
ATOM 736 O O . SER A 1 93 ? -52.434 -11.261 74.829 1.00 86.38 93 SER A O 1
ATOM 738 N N . ALA A 1 94 ? -53.265 -9.263 75.414 1.00 86.31 94 ALA A N 1
ATOM 739 C CA . ALA A 1 94 ? -54.590 -9.497 74.840 1.00 86.31 94 ALA A CA 1
ATOM 740 C C . ALA A 1 94 ? -54.636 -9.398 73.310 1.00 86.31 94 ALA A C 1
ATOM 742 O O . ALA A 1 94 ? -55.567 -9.917 72.697 1.00 86.31 94 ALA A O 1
ATOM 743 N N . LEU A 1 95 ? -53.643 -8.756 72.691 1.00 86.06 95 LEU A N 1
ATOM 744 C CA . LEU A 1 95 ? -53.521 -8.653 71.240 1.00 86.06 95 LEU A CA 1
ATOM 745 C C . LEU A 1 95 ? -52.037 -8.701 70.852 1.00 86.06 95 LEU A C 1
ATOM 747 O O . LEU A 1 95 ? -51.429 -7.645 70.658 1.00 86.06 95 LEU A O 1
ATOM 751 N N . PRO A 1 96 ? -51.445 -9.907 70.752 1.00 78.94 96 PRO A N 1
ATOM 752 C CA . PRO A 1 96 ? -50.045 -10.063 70.382 1.00 78.94 96 PRO A CA 1
ATOM 753 C C . PRO A 1 96 ? -49.734 -9.364 69.053 1.00 78.94 96 PRO A C 1
ATOM 755 O O . PRO A 1 96 ? -50.478 -9.491 68.075 1.00 78.94 96 PRO A O 1
ATOM 758 N N . ASP A 1 97 ? -48.627 -8.621 69.010 1.00 78.38 97 ASP A N 1
ATOM 759 C CA . ASP A 1 97 ? -48.217 -7.906 67.804 1.00 78.38 97 ASP A CA 1
ATOM 760 C C . ASP A 1 97 ? -47.844 -8.880 66.679 1.00 78.38 97 ASP A C 1
ATOM 762 O O . ASP A 1 97 ? -47.054 -9.808 66.853 1.00 78.38 97 ASP A O 1
ATOM 766 N N . ASN A 1 98 ? -48.349 -8.603 65.478 1.00 79.75 98 ASN A N 1
ATOM 767 C CA . ASN A 1 98 ? -47.835 -9.207 64.252 1.00 79.75 98 ASN A CA 1
ATOM 768 C C . ASN A 1 98 ? -46.424 -8.636 63.949 1.00 79.75 98 ASN A C 1
ATOM 770 O O . ASN A 1 98 ? -46.202 -7.443 64.201 1.00 79.75 98 ASN A O 1
ATOM 774 N N . PRO A 1 99 ? -45.485 -9.421 63.375 1.00 78.25 99 PRO A N 1
ATOM 775 C CA . PRO A 1 99 ? -44.169 -8.945 62.932 1.00 78.25 99 PRO A CA 1
ATOM 776 C C . PRO A 1 99 ? -44.171 -7.580 62.214 1.00 78.25 99 PRO A C 1
ATOM 778 O O . PRO A 1 99 ? -43.307 -6.753 62.498 1.00 78.25 99 PRO A O 1
ATOM 781 N N . VAL A 1 100 ? -45.171 -7.274 61.379 1.00 80.44 100 VAL A N 1
ATOM 782 C CA . VAL A 1 100 ? -45.286 -5.965 60.695 1.00 80.44 100 VAL A CA 1
ATOM 783 C C . VAL A 1 100 ? -45.490 -4.799 61.677 1.00 80.44 100 VAL A C 1
ATOM 785 O O . VAL A 1 100 ? -44.867 -3.745 61.545 1.00 80.44 100 VAL A O 1
ATOM 788 N N . ARG A 1 101 ? -46.337 -4.974 62.702 1.00 78.81 101 ARG A N 1
ATOM 789 C CA . ARG A 1 101 ? -46.605 -3.935 63.718 1.00 78.81 101 ARG A CA 1
ATOM 790 C C . ARG A 1 101 ? -45.389 -3.675 64.597 1.00 78.81 101 ARG A C 1
ATOM 792 O O . ARG A 1 101 ? -45.126 -2.527 64.952 1.00 78.81 101 ARG A O 1
ATOM 799 N N . LYS A 1 102 ? -44.624 -4.726 64.890 1.00 79.81 102 LYS A N 1
ATOM 800 C CA . LYS A 1 102 ? -43.366 -4.632 65.634 1.00 79.81 102 LYS A CA 1
ATOM 801 C C . LYS A 1 102 ? -42.353 -3.748 64.898 1.00 79.81 102 LYS A C 1
ATOM 803 O O . LYS A 1 102 ? -41.747 -2.880 65.521 1.00 79.81 102 LYS A O 1
ATOM 808 N N . VAL A 1 103 ? -42.240 -3.903 63.574 1.00 79.38 103 VAL A N 1
ATOM 809 C CA . VAL A 1 103 ? -41.383 -3.063 62.716 1.00 79.38 103 VAL A CA 1
ATOM 810 C C . VAL A 1 103 ? -41.870 -1.609 62.684 1.00 79.38 103 VAL A C 1
ATOM 812 O O . VAL A 1 103 ? -41.077 -0.702 62.915 1.00 79.38 103 VAL A O 1
ATOM 815 N N . LEU A 1 104 ? -43.171 -1.362 62.489 1.00 81.00 104 LEU A N 1
ATOM 816 C CA . LEU A 1 104 ? -43.740 -0.003 62.483 1.00 81.00 104 LEU A CA 1
ATOM 817 C C . LEU A 1 104 ? -43.533 0.741 63.813 1.00 81.00 104 LEU A C 1
ATOM 819 O O . LEU A 1 104 ? -43.145 1.910 63.817 1.00 81.00 104 LEU A O 1
ATOM 823 N N . ARG A 1 105 ? -43.747 0.067 64.951 1.00 78.44 105 ARG A N 1
ATOM 824 C CA . ARG A 1 105 ? -43.468 0.643 66.278 1.00 78.44 105 ARG A CA 1
ATOM 825 C C . ARG A 1 105 ? -41.980 0.913 66.474 1.00 78.44 105 ARG A C 1
ATOM 827 O O . ARG A 1 105 ? -41.627 1.947 67.036 1.00 78.44 105 ARG A O 1
ATOM 834 N N . TRP A 1 106 ? -41.110 0.024 65.996 1.00 78.38 106 TRP A N 1
ATOM 835 C CA . TRP A 1 106 ? -39.663 0.226 66.056 1.00 78.38 106 TRP A CA 1
ATOM 836 C C . TRP A 1 106 ? -39.220 1.448 65.238 1.00 78.38 106 TRP A C 1
ATOM 838 O O . TRP A 1 106 ? -38.469 2.267 65.768 1.00 78.38 106 TRP A O 1
ATOM 848 N N . ILE A 1 107 ? -39.759 1.626 64.023 1.00 82.12 107 ILE A N 1
ATOM 849 C CA . ILE A 1 107 ? -39.536 2.809 63.173 1.00 82.12 107 ILE A CA 1
ATOM 850 C C . ILE A 1 107 ? -39.983 4.087 63.895 1.00 82.12 107 ILE A C 1
ATOM 852 O O . ILE A 1 107 ? -39.231 5.057 63.962 1.00 82.12 107 ILE A O 1
ATOM 856 N N . GLY A 1 108 ? -41.179 4.080 64.496 1.00 76.81 108 GLY A N 1
ATOM 857 C CA . GLY A 1 108 ? -41.699 5.229 65.244 1.00 76.81 108 GLY A CA 1
ATOM 858 C C . GLY A 1 108 ? -40.853 5.604 66.468 1.00 76.81 108 GLY A C 1
ATOM 859 O O . GLY A 1 108 ? -40.670 6.789 66.746 1.00 76.81 108 GLY A O 1
ATOM 860 N N . ARG A 1 109 ? -40.295 4.612 67.177 1.00 78.88 109 ARG A N 1
ATOM 861 C CA . ARG A 1 109 ? -39.409 4.830 68.338 1.00 78.88 109 ARG A CA 1
ATOM 862 C C . ARG A 1 109 ? -37.994 5.267 67.943 1.00 78.88 109 ARG A C 1
ATOM 864 O O . ARG A 1 109 ? -37.386 6.038 68.677 1.00 78.88 109 ARG A O 1
ATOM 871 N N . HIS A 1 110 ? -37.483 4.829 66.789 1.00 82.19 110 HIS A N 1
ATOM 872 C CA . HIS A 1 110 ? -36.102 5.069 66.342 1.00 82.19 110 HIS A CA 1
ATOM 873 C C . HIS A 1 110 ? -36.014 5.943 65.078 1.00 82.19 110 HIS A C 1
ATOM 875 O O . HIS A 1 110 ? -35.177 5.705 64.208 1.00 82.19 110 HIS A O 1
ATOM 881 N N . ARG A 1 111 ? -36.838 6.997 64.987 1.00 80.75 111 ARG A N 1
ATOM 882 C CA . ARG A 1 111 ? -36.950 7.882 63.806 1.00 80.75 111 ARG A CA 1
ATOM 883 C C . ARG A 1 111 ? -35.619 8.421 63.252 1.00 80.75 111 ARG A C 1
ATOM 885 O O . ARG A 1 111 ? -35.472 8.581 62.045 1.00 80.75 111 ARG A O 1
ATOM 892 N N . GLN A 1 112 ? -34.646 8.704 64.123 1.00 82.62 112 GLN A N 1
ATOM 893 C CA . GLN A 1 112 ? -33.317 9.176 63.712 1.00 82.62 112 GLN A CA 1
ATOM 894 C C . GLN A 1 112 ? -32.497 8.053 63.068 1.00 82.62 112 GLN A C 1
ATOM 896 O O . GLN A 1 112 ? -31.891 8.260 62.021 1.00 82.62 112 GLN A O 1
ATOM 901 N N . ALA A 1 113 ? -32.532 6.848 63.643 1.00 84.06 113 ALA A N 1
ATOM 902 C CA . ALA A 1 113 ? -31.831 5.694 63.092 1.00 84.06 113 ALA A CA 1
ATOM 903 C C . ALA A 1 113 ? -32.413 5.281 61.732 1.00 84.06 113 ALA A C 1
ATOM 905 O O . ALA A 1 113 ? -31.661 4.980 60.813 1.00 84.06 113 ALA A O 1
ATOM 906 N N . THR A 1 114 ? -33.739 5.326 61.562 1.00 87.25 114 THR A N 1
ATOM 907 C CA . THR A 1 114 ? -34.376 4.991 60.278 1.00 87.25 114 THR A CA 1
ATOM 908 C C . THR A 1 114 ? -34.038 5.983 59.171 1.00 87.25 114 THR A C 1
ATOM 910 O O . THR A 1 114 ? -33.816 5.563 58.039 1.00 87.25 114 THR A O 1
ATOM 913 N N . LEU A 1 115 ? -33.952 7.282 59.486 1.00 90.25 115 LEU A N 1
ATOM 914 C CA . LEU A 1 115 ? -33.495 8.296 58.530 1.00 90.25 115 LEU A CA 1
ATOM 915 C C . LEU A 1 115 ? -32.037 8.063 58.122 1.00 90.25 115 LEU A C 1
ATOM 917 O O . LEU A 1 115 ? -31.736 8.099 56.933 1.00 90.25 115 LEU A O 1
ATOM 921 N N . LEU A 1 116 ? -31.154 7.764 59.081 1.00 92.56 116 LEU A N 1
ATOM 922 C CA . LEU A 1 116 ? -29.750 7.453 58.795 1.00 92.56 116 LEU A CA 1
ATOM 923 C C . LEU A 1 116 ? -29.601 6.206 57.920 1.00 92.56 116 LEU A C 1
ATOM 925 O O . LEU A 1 116 ? -28.835 6.234 56.962 1.00 92.56 116 LEU A O 1
ATOM 929 N N . ILE A 1 117 ? -30.360 5.141 58.197 1.00 92.56 117 ILE A N 1
ATOM 930 C CA . ILE A 1 117 ? -30.367 3.926 57.367 1.00 92.56 117 ILE A CA 1
ATOM 931 C C . ILE A 1 117 ? -30.838 4.252 55.948 1.00 92.56 117 ILE A C 1
ATOM 933 O O . ILE A 1 117 ? -30.197 3.847 54.982 1.00 92.56 117 ILE A O 1
ATOM 937 N N . PHE A 1 118 ? -31.923 5.015 55.803 1.00 93.25 118 PHE A N 1
ATOM 938 C CA . PHE A 1 118 ? -32.442 5.396 54.491 1.00 93.25 118 PHE A CA 1
ATOM 939 C C . PHE A 1 118 ? -31.460 6.279 53.706 1.00 93.25 118 PHE A C 1
ATOM 941 O O . PHE A 1 118 ? -31.246 6.051 52.515 1.00 93.25 118 PHE A O 1
ATOM 948 N N . MET A 1 119 ? -30.824 7.255 54.363 1.00 95.19 119 MET A N 1
ATOM 949 C CA . MET A 1 119 ? -29.778 8.083 53.757 1.00 95.19 119 MET A CA 1
ATOM 950 C C . MET A 1 119 ? -28.567 7.246 53.348 1.00 95.19 119 MET A C 1
ATOM 952 O O . MET A 1 119 ? -28.069 7.419 52.241 1.00 95.19 119 MET A O 1
ATOM 956 N N . ALA A 1 120 ? -28.128 6.312 54.195 1.00 96.25 120 ALA A N 1
ATOM 957 C CA . ALA A 1 120 ? -27.033 5.404 53.877 1.00 96.25 120 ALA A CA 1
ATOM 958 C C . ALA A 1 120 ? -27.375 4.520 52.668 1.00 96.25 120 ALA A C 1
ATOM 960 O O . ALA A 1 120 ? -26.576 4.416 51.744 1.00 96.25 120 ALA A O 1
ATOM 961 N N . MET A 1 121 ? -28.583 3.950 52.618 1.00 97.12 121 MET A N 1
ATOM 962 C CA . MET A 1 121 ? -29.052 3.172 51.466 1.00 97.12 121 MET A CA 1
ATOM 963 C C . MET A 1 121 ? -29.125 4.012 50.189 1.00 97.12 121 MET A C 1
ATOM 965 O O . MET A 1 121 ? -28.705 3.553 49.131 1.00 97.12 121 MET A O 1
ATOM 969 N N . SER A 1 122 ? -29.631 5.243 50.285 1.00 96.56 122 SER A N 1
ATOM 970 C CA . SER A 1 122 ? -29.722 6.162 49.147 1.00 96.56 122 SER A CA 1
ATOM 971 C C . SER A 1 122 ? -28.337 6.554 48.644 1.00 96.56 122 SER A C 1
ATOM 973 O O . SER A 1 122 ? -28.110 6.576 47.440 1.00 96.56 122 SER A O 1
ATOM 975 N N . LEU A 1 123 ? -27.392 6.803 49.555 1.00 98.06 123 LEU A N 1
ATOM 976 C CA . LEU A 1 123 ? -26.003 7.087 49.215 1.00 98.06 123 LEU A CA 1
ATOM 977 C C . LEU A 1 123 ? -25.354 5.893 48.509 1.00 98.06 123 LEU A C 1
ATOM 979 O O . LEU A 1 123 ? -24.722 6.077 47.478 1.00 98.06 123 LEU A O 1
ATOM 983 N N . VAL A 1 124 ? -25.557 4.671 49.009 1.00 98.19 124 VAL A N 1
ATOM 984 C CA . VAL A 1 124 ? -25.062 3.447 48.355 1.00 98.19 124 VAL A CA 1
ATOM 985 C C . VAL A 1 124 ? -25.669 3.284 46.959 1.00 98.19 124 VAL A C 1
ATOM 987 O O . VAL A 1 124 ? -24.938 2.999 46.013 1.00 98.19 124 VAL A O 1
ATOM 990 N N . ALA A 1 125 ? -26.976 3.510 46.804 1.00 97.56 125 ALA A N 1
ATOM 991 C CA . ALA A 1 125 ? -27.646 3.428 45.508 1.00 97.56 125 ALA A CA 1
ATOM 992 C C . ALA A 1 125 ? -27.122 4.482 44.519 1.00 97.56 125 ALA A C 1
ATOM 994 O O . ALA A 1 125 ? -26.813 4.151 43.377 1.00 97.56 125 ALA A O 1
ATOM 995 N N . LEU A 1 126 ? -26.963 5.732 44.961 1.00 98.31 126 LEU A N 1
ATOM 996 C CA . LEU A 1 126 ? -26.408 6.812 44.143 1.00 98.31 126 LEU A CA 1
ATOM 997 C C . LEU A 1 126 ? -24.960 6.526 43.738 1.00 98.31 126 LEU A C 1
ATOM 999 O O . LEU A 1 126 ? -24.616 6.710 42.575 1.00 98.31 126 LEU A O 1
ATOM 1003 N N . SER A 1 127 ? -24.135 6.022 44.657 1.00 97.88 127 SER A N 1
ATOM 1004 C CA . SER A 1 127 ? -22.760 5.615 44.358 1.00 97.88 127 SER A CA 1
ATOM 1005 C C . SER A 1 127 ? -22.706 4.469 43.348 1.00 97.88 127 SER A C 1
ATOM 1007 O O . SER A 1 127 ? -21.876 4.501 42.446 1.00 97.88 127 SER A O 1
ATOM 1009 N N . ALA A 1 128 ? -23.604 3.483 43.446 1.00 97.88 128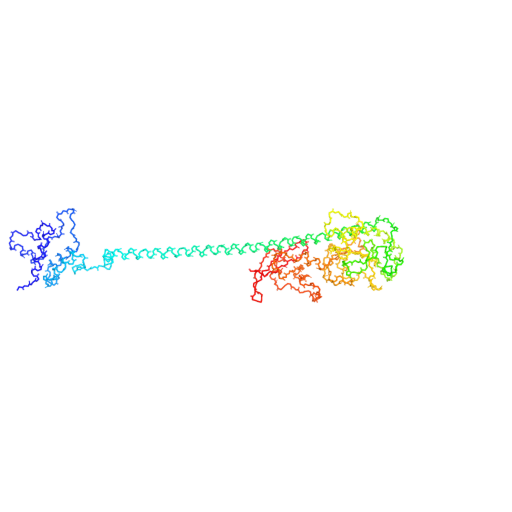 ALA A N 1
ATOM 1010 C CA . ALA A 1 128 ? -23.684 2.387 42.481 1.00 97.88 128 ALA A CA 1
ATOM 1011 C C . ALA A 1 128 ? -24.106 2.875 41.083 1.00 97.88 128 ALA A C 1
ATOM 1013 O O . ALA A 1 128 ? -23.531 2.446 40.084 1.00 97.88 128 ALA A O 1
ATOM 1014 N N . ILE A 1 129 ? -25.063 3.807 41.008 1.00 98.31 129 ILE A N 1
ATOM 1015 C CA . ILE A 1 129 ? -25.471 4.441 39.746 1.00 98.31 129 ILE A CA 1
ATOM 1016 C C . ILE A 1 129 ? -24.311 5.249 39.161 1.00 98.31 129 ILE A C 1
ATOM 1018 O O . ILE A 1 129 ? -23.993 5.090 37.988 1.00 98.31 129 ILE A O 1
ATOM 1022 N N . ALA A 1 130 ? -23.646 6.076 39.971 1.00 97.88 130 ALA A N 1
ATOM 1023 C CA . ALA A 1 130 ? -22.497 6.863 39.534 1.00 97.88 130 ALA A CA 1
ATOM 1024 C C . ALA A 1 130 ? -21.360 5.966 39.020 1.00 97.88 130 ALA A C 1
ATOM 1026 O O . ALA A 1 130 ? -20.798 6.242 37.965 1.00 97.88 130 ALA A O 1
ATOM 1027 N N . TRP A 1 131 ? -21.073 4.861 39.716 1.00 97.75 131 TRP A N 1
ATOM 1028 C CA . TRP A 1 131 ? -20.096 3.865 39.281 1.00 97.75 131 TRP A CA 1
ATOM 1029 C C . TRP A 1 131 ? -20.485 3.214 37.949 1.00 97.75 131 TRP A C 1
ATOM 1031 O O . TRP A 1 131 ? -19.654 3.114 37.054 1.00 97.75 131 TRP A O 1
ATOM 1041 N N . SER A 1 132 ? -21.749 2.812 37.784 1.00 97.06 132 SER A N 1
ATOM 1042 C CA . SER A 1 132 ? -22.248 2.235 36.529 1.00 97.06 132 SER A CA 1
ATOM 1043 C C . SER A 1 132 ? -22.158 3.225 35.363 1.00 97.06 132 SER A C 1
ATOM 1045 O O . SER A 1 132 ? -21.685 2.856 34.291 1.00 97.06 132 SER A O 1
ATOM 1047 N N . LEU A 1 133 ? -22.548 4.486 35.574 1.00 97.56 133 LEU A N 1
ATOM 1048 C CA . LEU A 1 133 ? -22.434 5.538 34.560 1.00 97.56 133 LEU A CA 1
ATOM 1049 C C . LEU A 1 133 ? -20.972 5.827 34.204 1.00 97.56 133 LEU A C 1
ATOM 1051 O O . LEU A 1 133 ? -20.662 6.008 33.031 1.00 97.56 133 LEU A O 1
ATOM 1055 N N . TYR A 1 134 ? -20.078 5.829 35.195 1.00 96.62 134 TYR A N 1
ATOM 1056 C CA . TYR A 1 134 ? -18.644 5.993 34.981 1.00 96.62 134 TYR A CA 1
ATOM 1057 C C . TYR A 1 134 ? -18.061 4.851 34.137 1.00 96.62 134 TYR A C 1
ATOM 1059 O O . TYR A 1 134 ? -17.400 5.119 33.140 1.00 96.62 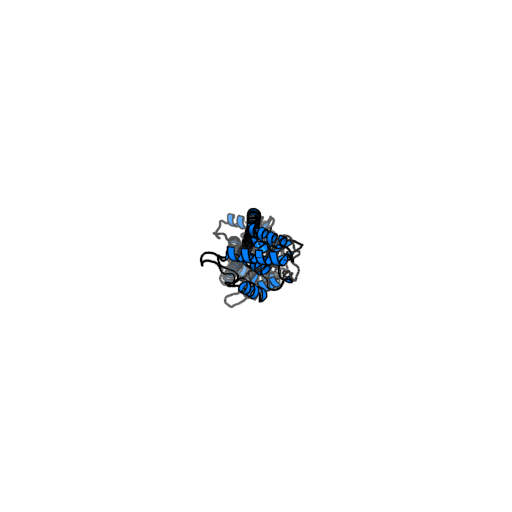134 TYR A O 1
ATOM 1067 N N . GLN A 1 135 ? -18.371 3.594 34.468 1.00 95.62 135 GLN A N 1
ATOM 1068 C CA . GLN A 1 135 ? -17.932 2.422 33.697 1.00 95.62 135 GLN A CA 1
ATOM 1069 C C . GLN A 1 135 ? -18.443 2.460 32.248 1.00 95.62 135 GLN A C 1
ATOM 1071 O O . GLN A 1 135 ? -17.681 2.224 31.313 1.00 95.62 135 GLN A O 1
ATOM 1076 N N . HIS A 1 136 ? -19.712 2.830 32.038 1.00 94.69 136 HIS A N 1
ATOM 1077 C CA . HIS A 1 136 ? -20.256 3.001 30.689 1.00 94.69 136 HIS A CA 1
ATOM 1078 C C . HIS A 1 136 ? -19.558 4.123 29.915 1.00 94.69 136 HIS A C 1
ATOM 1080 O O . HIS A 1 136 ? -19.222 3.930 28.749 1.00 94.69 136 HIS A O 1
ATOM 1086 N N . ALA A 1 137 ? -19.301 5.269 30.550 1.00 95.31 137 ALA A N 1
ATOM 1087 C CA . ALA A 1 137 ? -18.586 6.372 29.917 1.00 95.31 137 ALA A CA 1
ATOM 1088 C C . ALA A 1 137 ? -17.158 5.972 29.510 1.00 95.31 137 ALA A C 1
ATOM 1090 O O . ALA A 1 137 ? -16.762 6.254 28.384 1.00 95.31 137 ALA A O 1
ATOM 1091 N N . VAL A 1 138 ? -16.426 5.261 30.377 1.00 95.25 138 VAL A N 1
ATOM 1092 C CA . VAL A 1 138 ? -15.079 4.746 30.071 1.00 95.25 138 VAL A CA 1
ATOM 1093 C C . VAL A 1 138 ? -15.120 3.788 28.876 1.00 95.25 138 VAL A C 1
ATOM 1095 O O . VAL A 1 138 ? -14.394 4.006 27.914 1.00 95.25 138 VAL A O 1
ATOM 1098 N N . SER A 1 139 ? -16.048 2.823 28.858 1.00 94.50 139 SER A N 1
ATOM 1099 C CA . SER A 1 139 ? -16.171 1.877 27.734 1.00 94.50 139 SER A CA 1
ATOM 1100 C C . SER A 1 139 ? -16.505 2.546 26.393 1.00 94.50 139 SER A C 1
ATOM 1102 O O . SER A 1 139 ? -16.090 2.071 25.339 1.00 94.50 139 SER A O 1
ATOM 1104 N N . LEU A 1 140 ? -17.252 3.661 26.414 1.00 94.19 140 LEU A N 1
ATOM 1105 C CA . LEU A 1 140 ? -17.567 4.428 25.206 1.00 94.19 140 LEU A CA 1
ATOM 1106 C C . LEU A 1 140 ? -16.340 5.171 24.676 1.00 94.19 140 LEU A C 1
ATOM 1108 O O . LEU A 1 140 ? -16.142 5.203 23.464 1.00 94.19 140 LEU A O 1
ATOM 1112 N N . VAL A 1 141 ? -15.529 5.742 25.571 1.00 94.50 141 VAL A N 1
ATOM 1113 C CA . VAL A 1 141 ? -14.271 6.406 25.203 1.00 94.50 141 VAL A CA 1
ATOM 1114 C C . VAL A 1 141 ? -13.291 5.386 24.624 1.00 94.50 141 VAL A C 1
ATOM 1116 O O . VAL A 1 141 ? -12.810 5.593 23.517 1.00 94.50 141 VAL A O 1
ATOM 1119 N N . GLU A 1 142 ? -13.089 4.245 25.288 1.00 92.56 142 GLU A N 1
ATOM 1120 C CA . GLU A 1 142 ? -12.207 3.168 24.806 1.00 92.56 142 GLU A CA 1
ATOM 1121 C C . GLU A 1 142 ? -12.645 2.630 23.433 1.00 92.56 142 GLU A C 1
ATOM 1123 O O . GLU A 1 142 ? -11.828 2.466 22.524 1.00 92.56 142 GLU A O 1
ATOM 1128 N N . ALA A 1 143 ? -13.951 2.402 23.242 1.00 91.94 143 ALA A N 1
ATOM 1129 C CA . ALA A 1 143 ? -14.489 1.947 21.962 1.00 91.94 143 ALA A CA 1
ATOM 1130 C C . ALA A 1 143 ? -14.318 2.993 20.849 1.00 91.94 143 ALA A C 1
ATOM 1132 O O . ALA A 1 143 ? -14.127 2.632 19.685 1.00 91.94 143 ALA A O 1
ATOM 1133 N N . GLN A 1 144 ? -14.401 4.283 21.183 1.00 92.69 144 GLN A N 1
ATOM 1134 C CA . GLN A 1 144 ? -14.206 5.359 20.221 1.00 92.69 144 GLN A CA 1
ATOM 1135 C C . GLN A 1 144 ? -12.728 5.533 19.858 1.00 92.69 144 GLN A C 1
ATOM 1137 O O . GLN A 1 144 ? -12.413 5.596 18.673 1.00 92.69 144 GLN A O 1
ATOM 1142 N N . GLU A 1 145 ? -11.825 5.497 20.836 1.00 91.50 145 GLU A N 1
ATOM 1143 C CA . GLU A 1 145 ? -10.377 5.519 20.602 1.00 91.50 145 GLU A CA 1
ATOM 1144 C C . GLU A 1 145 ? -9.924 4.328 19.748 1.00 91.50 145 GLU A C 1
ATOM 1146 O O . GLU A 1 145 ? -9.129 4.488 18.820 1.00 91.50 145 GLU A O 1
ATOM 1151 N N . HIS A 1 146 ? -10.457 3.128 20.000 1.00 89.75 146 HIS A N 1
ATOM 1152 C CA . HIS A 1 146 ? -10.185 1.957 19.165 1.00 89.75 146 HIS A CA 1
ATOM 1153 C C . HIS A 1 146 ? -10.665 2.158 17.717 1.00 89.75 146 HIS A C 1
ATOM 1155 O O . HIS A 1 146 ? -9.889 1.934 16.789 1.00 89.75 146 HIS A O 1
ATOM 1161 N N . LYS A 1 147 ? -11.888 2.668 17.506 1.00 91.69 147 LYS A N 1
ATOM 1162 C CA . LYS A 1 147 ? -12.406 2.971 16.157 1.00 91.69 147 LYS A CA 1
ATOM 1163 C C . LYS A 1 147 ? -11.596 4.042 15.432 1.00 91.69 147 LYS A C 1
ATOM 1165 O O . LYS A 1 147 ? -11.340 3.901 14.241 1.00 91.69 147 LYS A O 1
ATOM 1170 N N . GLU A 1 148 ? -11.198 5.105 16.126 1.00 92.81 148 GLU A N 1
ATOM 1171 C CA . GLU A 1 148 ? -10.382 6.179 15.551 1.00 92.81 148 GLU A CA 1
ATOM 1172 C C . GLU A 1 148 ? -8.985 5.678 15.171 1.00 92.81 148 GLU A C 1
ATOM 1174 O O . GLU A 1 148 ? -8.479 6.025 14.102 1.00 92.81 148 GLU A O 1
ATOM 1179 N N . ARG A 1 149 ? -8.379 4.814 15.999 1.00 91.31 149 ARG A N 1
ATOM 1180 C CA . ARG A 1 149 ? -7.123 4.136 15.654 1.00 91.31 149 ARG A CA 1
ATOM 1181 C C . ARG A 1 149 ? -7.297 3.272 14.414 1.00 91.31 149 ARG A C 1
ATOM 1183 O O . ARG A 1 149 ? -6.575 3.494 13.449 1.00 91.31 149 ARG A O 1
ATOM 1190 N N . LEU A 1 150 ? -8.268 2.358 14.406 1.00 93.75 150 LEU A N 1
ATOM 1191 C CA . LEU A 1 150 ? -8.528 1.465 13.274 1.00 93.75 150 LEU A CA 1
ATOM 1192 C C . LEU A 1 150 ? -8.784 2.238 11.980 1.00 93.75 150 LEU A C 1
ATOM 1194 O O . LEU A 1 150 ? -8.169 1.945 10.959 1.00 93.75 150 LEU A O 1
ATOM 1198 N N . SER A 1 151 ? -9.612 3.283 12.035 1.00 95.00 151 SER A N 1
ATOM 1199 C CA . SER A 1 151 ? -9.871 4.140 10.879 1.00 95.00 151 SER A CA 1
ATOM 1200 C C . SER A 1 151 ? -8.591 4.759 10.320 1.00 95.00 151 SER A C 1
ATOM 1202 O O . SER A 1 151 ? -8.485 4.896 9.108 1.00 95.00 151 SER A O 1
ATOM 1204 N N . ARG A 1 152 ? -7.617 5.121 11.164 1.00 94.88 152 ARG A N 1
ATOM 1205 C CA . ARG A 1 152 ? -6.336 5.676 10.707 1.00 94.88 152 ARG A CA 1
ATOM 1206 C C . ARG A 1 152 ? -5.518 4.651 9.920 1.00 94.88 152 ARG A C 1
ATOM 1208 O O . ARG A 1 152 ? -4.970 5.004 8.881 1.00 94.88 152 ARG A O 1
ATOM 1215 N N . TYR A 1 153 ? -5.465 3.401 10.384 1.00 96.06 153 TYR A N 1
ATOM 1216 C CA . TYR A 1 153 ? -4.776 2.318 9.671 1.00 96.06 153 TYR A CA 1
ATOM 1217 C C . TYR A 1 153 ? -5.470 1.979 8.351 1.00 96.06 153 TYR A C 1
ATOM 1219 O O . TYR A 1 153 ? -4.806 1.916 7.320 1.00 96.06 153 TYR A O 1
ATOM 1227 N N . LEU A 1 154 ? -6.801 1.835 8.368 1.00 96.44 154 LEU A N 1
ATOM 1228 C CA . LEU A 1 154 ? -7.599 1.578 7.167 1.00 96.44 154 LEU A CA 1
ATOM 1229 C C . LEU A 1 154 ? -7.395 2.678 6.117 1.00 96.44 154 LEU A C 1
ATOM 1231 O O . LEU A 1 154 ? -7.062 2.382 4.973 1.00 96.44 154 LEU A O 1
ATOM 1235 N N . THR A 1 155 ? -7.525 3.949 6.506 1.00 96.12 155 THR A N 1
ATOM 1236 C CA . THR A 1 155 ? -7.305 5.073 5.587 1.00 96.12 155 THR A CA 1
ATOM 1237 C C . THR A 1 155 ? -5.875 5.089 5.055 1.00 96.12 155 THR A C 1
ATOM 1239 O O . THR A 1 155 ? -5.690 5.229 3.852 1.00 96.12 155 THR A O 1
ATOM 1242 N N . GLY A 1 156 ? -4.867 4.893 5.913 1.00 95.69 156 GLY A N 1
ATOM 1243 C CA . GLY A 1 156 ? -3.466 4.885 5.485 1.00 95.69 156 GLY A CA 1
ATOM 1244 C C . GLY A 1 156 ? -3.161 3.786 4.465 1.00 95.69 156 GLY A C 1
ATOM 1245 O O . GLY A 1 156 ? -2.467 4.041 3.482 1.00 95.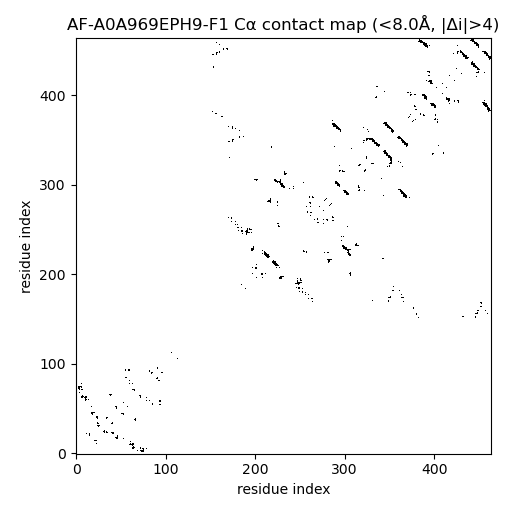69 156 GLY A O 1
ATOM 1246 N N . VAL A 1 157 ? -3.714 2.583 4.655 1.00 96.94 157 VAL A N 1
ATOM 1247 C CA . VAL A 1 157 ? -3.547 1.477 3.701 1.00 96.94 157 VAL A CA 1
ATOM 1248 C C . VAL A 1 157 ? -4.306 1.725 2.409 1.00 96.94 157 VAL A C 1
ATOM 1250 O O . VAL A 1 157 ? -3.720 1.529 1.353 1.00 96.94 157 VAL A O 1
ATOM 1253 N N . SER A 1 158 ? -5.543 2.218 2.466 1.00 95.38 158 SER A N 1
ATOM 1254 C CA . SER A 1 158 ? -6.325 2.519 1.260 1.00 95.38 158 SER A CA 1
ATOM 1255 C C . SER A 1 158 ? -5.702 3.650 0.428 1.00 95.38 158 SER A C 1
ATOM 1257 O O . SER A 1 158 ? -5.569 3.537 -0.790 1.00 95.38 158 SER A O 1
ATOM 1259 N N . GLU A 1 159 ? -5.229 4.727 1.069 1.00 95.12 159 GLU A N 1
ATOM 1260 C CA . GLU A 1 159 ? -4.513 5.810 0.380 1.00 95.12 159 GLU A CA 1
ATOM 1261 C C . GLU A 1 159 ? -3.232 5.299 -0.288 1.00 95.12 159 GLU A C 1
ATOM 1263 O O . GLU A 1 159 ? -2.914 5.687 -1.419 1.00 95.12 159 GLU A O 1
ATOM 1268 N N . LYS A 1 160 ? -2.503 4.408 0.395 1.00 95.38 160 LYS A N 1
ATOM 1269 C CA . LYS A 1 160 ? -1.286 3.810 -0.147 1.00 95.38 160 LYS A CA 1
ATOM 1270 C C . LYS A 1 160 ? -1.578 2.812 -1.265 1.00 95.38 160 LYS A C 1
ATOM 1272 O O . LYS A 1 160 ? -0.901 2.876 -2.287 1.00 95.38 160 LYS A O 1
ATOM 1277 N N . GLY A 1 161 ? -2.598 1.968 -1.117 1.00 95.75 161 GLY A N 1
ATOM 1278 C CA . GLY A 1 161 ? -3.097 1.054 -2.145 1.00 95.75 161 GLY A CA 1
ATOM 1279 C C . GLY A 1 161 ? -3.434 1.803 -3.430 1.00 95.75 161 GLY A C 1
ATOM 1280 O O . GLY A 1 161 ? -2.870 1.515 -4.486 1.00 95.75 161 GLY A O 1
ATOM 1281 N N . HIS A 1 162 ? -4.215 2.880 -3.321 1.00 94.88 162 HIS A N 1
ATOM 1282 C CA . HIS A 1 162 ? -4.548 3.729 -4.464 1.00 94.88 162 HIS A CA 1
ATOM 1283 C C . HIS A 1 162 ? -3.314 4.389 -5.106 1.00 94.88 162 HIS A C 1
ATOM 1285 O O . HIS A 1 162 ? -3.224 4.516 -6.332 1.00 94.88 162 HIS A O 1
ATOM 1291 N N . LEU A 1 163 ? -2.331 4.814 -4.300 1.00 94.44 163 LEU A N 1
ATOM 1292 C CA . LEU A 1 163 ? -1.066 5.335 -4.821 1.00 94.44 163 LEU A CA 1
ATOM 1293 C C . LEU A 1 163 ? -0.281 4.256 -5.580 1.00 94.44 163 LEU A C 1
ATOM 1295 O O . LEU A 1 163 ? 0.228 4.553 -6.660 1.00 94.44 163 LEU A O 1
ATOM 1299 N N . ILE A 1 164 ? -0.190 3.036 -5.041 1.00 95.62 164 ILE A N 1
ATOM 1300 C CA . ILE A 1 164 ? 0.478 1.897 -5.687 1.00 95.62 164 ILE A CA 1
ATOM 1301 C C . ILE A 1 164 ? -0.160 1.637 -7.054 1.00 95.62 164 ILE A C 1
ATOM 1303 O O . ILE A 1 164 ? 0.548 1.675 -8.061 1.00 95.62 164 ILE A O 1
ATOM 1307 N N . GLU A 1 165 ? -1.483 1.460 -7.116 1.00 94.00 165 GLU A N 1
ATOM 1308 C CA . GLU A 1 165 ? -2.199 1.236 -8.380 1.00 94.00 165 GLU A CA 1
ATOM 1309 C C . GLU A 1 165 ? -1.912 2.334 -9.400 1.00 94.00 165 GLU A C 1
ATOM 1311 O O . GLU A 1 165 ? -1.572 2.062 -10.552 1.00 94.00 165 GLU A O 1
ATOM 1316 N N . LYS A 1 166 ? -1.994 3.596 -8.968 1.00 93.94 166 LYS A N 1
ATOM 1317 C CA . LYS A 1 166 ? -1.735 4.747 -9.830 1.00 93.94 166 LYS A CA 1
ATOM 1318 C C . LYS A 1 166 ? -0.324 4.737 -10.413 1.00 93.94 166 LYS A C 1
ATOM 1320 O O . LYS A 1 166 ? -0.153 5.097 -11.576 1.00 93.94 166 LYS A O 1
ATOM 1325 N N . GLN A 1 167 ? 0.683 4.362 -9.626 1.00 93.56 167 GLN A N 1
ATOM 1326 C CA . GLN A 1 167 ? 2.062 4.295 -10.110 1.00 93.56 167 GLN A CA 1
ATOM 1327 C C . GLN A 1 167 ? 2.250 3.136 -11.089 1.00 93.56 167 GLN A C 1
ATOM 1329 O O . GLN A 1 167 ? 2.832 3.331 -12.152 1.00 93.56 167 GLN A O 1
ATOM 1334 N N . PHE A 1 168 ? 1.697 1.959 -10.798 1.00 94.31 168 PHE A N 1
ATOM 1335 C CA . PHE A 1 168 ? 1.772 0.819 -11.714 1.00 94.31 168 PHE A CA 1
ATOM 1336 C C . PHE A 1 168 ? 1.069 1.112 -13.046 1.00 94.31 168 PHE A C 1
ATOM 1338 O O . PHE A 1 168 ? 1.657 0.880 -14.103 1.00 94.31 168 PHE A O 1
ATOM 1345 N N . MET A 1 169 ? -0.121 1.722 -13.010 1.00 94.19 169 MET A N 1
ATOM 1346 C CA . MET A 1 169 ? -0.809 2.209 -14.210 1.00 94.19 169 MET A CA 1
ATOM 1347 C C . MET A 1 169 ? 0.030 3.224 -14.989 1.00 94.19 169 MET A C 1
ATOM 1349 O O . MET A 1 169 ? 0.137 3.121 -16.208 1.00 94.19 169 MET A O 1
ATOM 1353 N N . LEU A 1 170 ? 0.676 4.177 -14.307 1.00 94.31 170 LEU A N 1
ATOM 1354 C CA . LEU A 1 170 ? 1.566 5.137 -14.961 1.00 94.31 170 LEU A CA 1
ATOM 1355 C C . LEU A 1 170 ? 2.702 4.424 -15.709 1.00 94.31 170 LEU A C 1
ATOM 1357 O O . LEU A 1 170 ? 2.988 4.769 -16.855 1.00 94.31 170 LEU A O 1
ATOM 1361 N N . PHE A 1 171 ? 3.352 3.427 -15.104 1.00 95.12 171 PHE A N 1
ATOM 1362 C CA . PHE A 1 171 ? 4.425 2.687 -15.781 1.00 95.12 171 PHE A CA 1
ATOM 1363 C C . PHE A 1 171 ? 3.911 1.867 -16.964 1.00 95.12 171 PHE A C 1
ATOM 1365 O O . PHE A 1 171 ? 4.576 1.801 -17.998 1.00 95.12 171 PHE A O 1
ATOM 1372 N N . GLU A 1 172 ? 2.716 1.296 -16.847 1.00 95.94 172 GLU A N 1
ATOM 1373 C CA . GLU A 1 172 ? 2.030 0.625 -17.945 1.00 95.94 172 GLU A CA 1
ATOM 1374 C C . GLU A 1 172 ? 1.711 1.566 -19.115 1.00 95.94 172 GLU A C 1
ATOM 1376 O O . GLU A 1 172 ? 1.953 1.210 -20.268 1.00 95.94 172 GLU A O 1
ATOM 1381 N N . GLU A 1 173 ? 1.217 2.773 -18.838 1.00 95.62 173 GLU A N 1
ATOM 1382 C CA . GLU A 1 173 ? 0.948 3.806 -19.846 1.00 95.62 173 GLU A CA 1
ATOM 1383 C C . GLU A 1 173 ? 2.236 4.292 -20.522 1.00 95.62 173 GLU A C 1
ATOM 1385 O O . GLU A 1 173 ? 2.289 4.483 -21.740 1.00 95.62 173 GLU A O 1
ATOM 1390 N N . LEU A 1 174 ? 3.300 4.478 -19.741 1.00 96.12 174 LEU A N 1
ATOM 1391 C CA . LEU A 1 174 ? 4.618 4.848 -20.246 1.00 96.12 174 LEU A CA 1
ATOM 1392 C C . LEU A 1 174 ? 5.195 3.768 -21.169 1.00 96.12 174 LEU A C 1
ATOM 1394 O O . LEU A 1 174 ? 5.698 4.086 -22.252 1.00 96.12 174 LEU A O 1
ATOM 1398 N N . LEU A 1 175 ? 5.070 2.499 -20.773 1.00 97.69 175 LEU A N 1
ATOM 1399 C CA . LEU A 1 175 ? 5.457 1.348 -21.582 1.00 97.69 175 LEU A CA 1
ATOM 1400 C C . LEU A 1 175 ? 4.637 1.271 -22.879 1.00 97.69 175 LEU A C 1
ATOM 1402 O O . LEU A 1 175 ? 5.203 1.057 -23.951 1.00 97.69 175 LEU A O 1
ATOM 1406 N N . GLU A 1 176 ? 3.328 1.505 -22.809 1.00 97.31 176 GLU A N 1
ATOM 1407 C CA . GLU A 1 176 ? 2.439 1.536 -23.974 1.00 97.31 176 GLU A CA 1
ATOM 1408 C C . GLU A 1 176 ? 2.786 2.683 -24.938 1.00 97.31 176 GLU A C 1
ATOM 1410 O O . GLU A 1 176 ? 2.799 2.504 -26.162 1.00 97.31 176 GLU A O 1
ATOM 1415 N N . GLY A 1 177 ? 3.168 3.844 -24.401 1.00 96.75 177 GLY A N 1
ATOM 1416 C CA . GLY A 1 177 ? 3.695 4.965 -25.174 1.00 96.75 177 GLY A CA 1
ATOM 1417 C C . GLY A 1 177 ? 5.002 4.623 -25.897 1.00 96.75 177 GLY A C 1
ATOM 1418 O O . GLY A 1 177 ? 5.144 4.921 -27.088 1.00 96.75 177 GLY A O 1
ATOM 1419 N N . LEU A 1 178 ? 5.938 3.950 -25.216 1.00 97.56 178 LEU A N 1
ATOM 1420 C CA . LEU A 1 178 ? 7.178 3.461 -25.826 1.00 97.56 178 LEU A CA 1
ATOM 1421 C C . LEU A 1 178 ? 6.890 2.423 -26.918 1.00 97.56 178 LEU A C 1
ATOM 1423 O O . LEU A 1 178 ? 7.454 2.509 -28.012 1.00 97.56 178 LEU A O 1
ATOM 1427 N N . ALA A 1 179 ? 6.001 1.466 -26.652 1.00 97.44 179 ALA A N 1
ATOM 1428 C CA . ALA A 1 179 ? 5.599 0.436 -27.601 1.00 97.44 179 ALA A CA 1
ATOM 1429 C C . ALA A 1 179 ? 4.987 1.045 -28.869 1.00 97.44 179 ALA A C 1
ATOM 1431 O O . ALA A 1 179 ? 5.426 0.738 -29.978 1.00 97.44 179 ALA A O 1
ATOM 1432 N N . THR A 1 180 ? 4.049 1.978 -28.709 1.00 97.06 180 THR A N 1
ATOM 1433 C CA . THR A 1 180 ? 3.400 2.688 -29.819 1.00 97.06 180 THR A CA 1
ATOM 1434 C C . THR A 1 180 ? 4.417 3.465 -30.652 1.00 97.06 180 THR A C 1
ATOM 1436 O O . THR A 1 180 ? 4.456 3.328 -31.876 1.00 97.06 180 THR A O 1
ATOM 1439 N N . ALA A 1 181 ? 5.297 4.233 -29.998 1.00 97.19 181 ALA A N 1
ATOM 1440 C CA . ALA A 1 181 ? 6.354 4.972 -30.682 1.00 97.19 181 ALA A CA 1
ATOM 1441 C C . ALA A 1 181 ? 7.309 4.036 -31.438 1.00 97.19 181 ALA A C 1
ATOM 1443 O O . ALA A 1 181 ? 7.755 4.363 -32.536 1.00 97.19 181 ALA A O 1
ATOM 1444 N N . THR A 1 182 ? 7.589 2.858 -30.879 1.00 97.44 182 THR A N 1
ATOM 1445 C CA . THR A 1 182 ? 8.444 1.841 -31.498 1.00 97.44 182 THR A CA 1
ATOM 1446 C C . THR A 1 182 ? 7.825 1.263 -32.760 1.00 97.44 182 THR A C 1
ATOM 1448 O O . THR A 1 182 ? 8.500 1.182 -33.787 1.00 97.44 182 THR A O 1
ATOM 1451 N N . VAL A 1 183 ? 6.549 0.880 -32.704 1.00 97.25 183 VAL A N 1
ATOM 1452 C CA . VAL A 1 183 ? 5.822 0.345 -33.863 1.00 97.25 183 VAL A CA 1
ATOM 1453 C C . VAL A 1 183 ? 5.757 1.394 -34.975 1.00 97.25 183 VAL A C 1
ATOM 1455 O O . VAL A 1 183 ? 6.119 1.100 -36.115 1.00 97.25 183 VAL A O 1
ATOM 1458 N N . GLU A 1 184 ? 5.393 2.635 -34.644 1.00 96.88 184 GLU A N 1
ATOM 1459 C CA . GLU A 1 184 ? 5.296 3.727 -35.617 1.00 96.88 184 GLU A CA 1
ATOM 1460 C C . GLU A 1 184 ? 6.658 4.046 -36.254 1.00 96.88 184 GLU A C 1
ATOM 1462 O O . GLU A 1 184 ? 6.784 4.082 -37.481 1.00 96.88 184 GLU A O 1
ATOM 1467 N N . ALA A 1 185 ? 7.710 4.196 -35.441 1.00 96.00 185 ALA A N 1
ATOM 1468 C CA . ALA A 1 185 ? 9.063 4.447 -35.930 1.00 96.00 185 ALA A CA 1
ATOM 1469 C C . ALA A 1 185 ? 9.558 3.305 -36.830 1.00 96.00 185 ALA A C 1
ATOM 1471 O O . ALA A 1 185 ? 10.110 3.549 -37.901 1.00 96.00 185 ALA A O 1
ATOM 1472 N N . ARG A 1 186 ? 9.303 2.047 -36.460 1.00 93.94 186 ARG A N 1
ATOM 1473 C CA . ARG A 1 186 ? 9.715 0.885 -37.256 1.00 93.94 186 ARG A CA 1
ATOM 1474 C C . ARG A 1 186 ? 9.030 0.833 -38.624 1.00 93.94 186 ARG A C 1
ATOM 1476 O O . ARG A 1 186 ? 9.697 0.588 -39.637 1.00 93.94 186 ARG A O 1
ATOM 1483 N N . LEU A 1 187 ? 7.713 1.029 -38.656 1.00 93.75 187 LEU A N 1
ATOM 1484 C CA . LEU A 1 187 ? 6.903 0.846 -39.862 1.00 93.75 187 LEU A CA 1
ATOM 1485 C C . LEU A 1 187 ? 6.952 2.058 -40.798 1.00 93.75 187 LEU A C 1
ATOM 1487 O O . LEU A 1 187 ? 6.999 1.884 -42.016 1.00 93.75 187 LEU A O 1
ATOM 1491 N N . ARG A 1 188 ? 6.951 3.273 -40.239 1.00 93.06 188 ARG A N 1
ATOM 1492 C CA . ARG A 1 188 ? 6.764 4.533 -40.981 1.00 93.06 188 ARG A CA 1
ATOM 1493 C C . ARG A 1 188 ? 7.882 5.551 -40.768 1.00 93.06 188 ARG A C 1
ATOM 1495 O O . ARG A 1 188 ? 7.942 6.541 -41.495 1.00 93.06 188 ARG A O 1
ATOM 1502 N N . GLY A 1 189 ? 8.772 5.323 -39.805 1.00 91.25 189 GLY A N 1
ATOM 1503 C CA . GLY A 1 189 ? 9.903 6.205 -39.542 1.00 91.25 189 GLY A CA 1
ATOM 1504 C C . GLY A 1 189 ? 10.868 6.279 -40.724 1.00 91.25 189 GLY A C 1
ATOM 1505 O O . GLY A 1 189 ? 11.144 5.290 -41.409 1.00 91.25 189 GLY A O 1
ATOM 1506 N N . MET A 1 190 ? 11.406 7.475 -40.955 1.00 91.81 190 MET A N 1
ATOM 1507 C CA . MET A 1 190 ? 12.526 7.657 -41.873 1.00 91.81 190 MET A CA 1
ATOM 1508 C C . MET A 1 190 ? 13.820 7.211 -41.176 1.00 91.81 190 MET A C 1
ATOM 1510 O O . MET A 1 190 ? 13.977 7.487 -39.985 1.00 91.81 190 MET A O 1
ATOM 1514 N N . PRO A 1 191 ? 14.752 6.542 -41.880 1.00 90.62 191 PRO A N 1
ATOM 1515 C CA . PRO A 1 191 ? 16.074 6.259 -41.334 1.00 90.62 191 PRO A CA 1
ATOM 1516 C C . PRO A 1 191 ? 16.739 7.545 -40.834 1.00 90.62 191 PRO A C 1
ATOM 1518 O O . PRO A 1 191 ? 16.846 8.520 -41.581 1.00 90.62 191 PRO A O 1
ATOM 1521 N N . SER A 1 192 ? 17.165 7.550 -39.574 1.00 91.25 192 SER A N 1
ATOM 1522 C CA . SER A 1 192 ? 17.904 8.658 -38.976 1.00 91.25 192 SER A CA 1
ATOM 1523 C C . SER A 1 192 ? 19.403 8.518 -39.237 1.00 91.25 192 SER A C 1
ATOM 1525 O O . SER A 1 192 ? 19.928 7.413 -39.375 1.00 91.25 192 SER A O 1
ATOM 1527 N N . THR A 1 193 ? 20.098 9.654 -39.261 1.00 88.69 193 THR A N 1
ATOM 1528 C CA . THR A 1 193 ? 21.566 9.731 -39.237 1.00 88.69 193 THR A CA 1
ATOM 1529 C C . THR A 1 193 ? 22.118 9.836 -37.813 1.00 88.69 193 THR A C 1
ATOM 1531 O O . THR A 1 193 ? 23.299 10.129 -37.635 1.00 88.69 193 THR A O 1
ATOM 1534 N N . ASP A 1 194 ? 21.267 9.675 -36.798 1.00 88.19 194 ASP A N 1
ATOM 1535 C CA . ASP A 1 194 ? 21.684 9.642 -35.401 1.00 88.19 194 ASP A CA 1
ATOM 1536 C C . ASP A 1 194 ? 22.705 8.527 -35.154 1.00 88.19 194 ASP A C 1
ATOM 1538 O O . ASP A 1 194 ? 22.594 7.426 -35.695 1.00 88.19 194 ASP A O 1
ATOM 1542 N N . ALA A 1 195 ? 23.695 8.816 -34.308 1.00 90.00 195 ALA A N 1
ATOM 1543 C CA . ALA A 1 195 ? 24.699 7.838 -33.922 1.00 90.00 195 ALA A CA 1
ATOM 1544 C C . ALA A 1 195 ? 24.057 6.656 -33.176 1.00 90.00 195 ALA A C 1
ATOM 1546 O O . ALA A 1 195 ? 23.291 6.841 -32.226 1.00 90.00 195 ALA A O 1
ATOM 1547 N N . ILE A 1 196 ? 24.403 5.445 -33.612 1.00 91.56 196 ILE A N 1
ATOM 1548 C CA . ILE A 1 196 ? 24.011 4.178 -32.997 1.00 91.56 196 ILE A CA 1
ATOM 1549 C C . ILE A 1 196 ? 25.255 3.608 -32.329 1.00 91.56 196 ILE A C 1
ATOM 1551 O O . ILE A 1 196 ? 26.245 3.342 -33.007 1.00 91.56 196 ILE A O 1
ATOM 1555 N N . TYR A 1 197 ? 25.186 3.416 -31.016 1.00 92.00 197 TYR A N 1
ATOM 1556 C CA . TYR A 1 197 ? 26.284 2.877 -30.222 1.00 92.00 197 TYR A CA 1
ATOM 1557 C C . TYR A 1 197 ? 25.982 1.436 -29.822 1.00 92.00 197 TYR A C 1
ATOM 1559 O O . TYR A 1 197 ? 24.904 1.143 -29.294 1.00 92.00 197 TYR A O 1
ATOM 1567 N N . GLN A 1 198 ? 26.937 0.544 -30.067 1.00 89.38 198 GLN A N 1
ATOM 1568 C CA . GLN A 1 198 ? 26.905 -0.846 -29.620 1.00 89.38 198 GLN A CA 1
ATOM 1569 C C . GLN A 1 198 ? 27.751 -1.024 -28.359 1.00 89.38 198 GLN A C 1
ATOM 1571 O O . GLN A 1 198 ? 28.570 -0.170 -28.025 1.00 89.38 198 GLN A O 1
ATOM 1576 N N . THR A 1 199 ? 27.604 -2.154 -27.668 1.00 85.25 199 THR A N 1
ATOM 1577 C CA . THR A 1 199 ? 28.336 -2.447 -26.420 1.00 85.25 199 THR A CA 1
ATOM 1578 C C . THR A 1 199 ? 29.853 -2.161 -26.485 1.00 85.25 199 THR A C 1
ATOM 1580 O O . THR A 1 199 ? 30.365 -1.548 -25.548 1.00 85.25 199 THR A O 1
ATOM 1583 N N . PRO A 1 200 ? 30.600 -2.503 -27.563 1.00 86.38 200 PRO A N 1
ATOM 1584 C CA . PRO A 1 200 ? 32.034 -2.193 -27.649 1.00 86.38 200 PRO A CA 1
ATOM 1585 C C . PRO A 1 200 ? 32.367 -0.694 -27.715 1.00 86.38 200 PRO A C 1
ATOM 1587 O O . PRO A 1 200 ? 33.458 -0.287 -27.307 1.00 86.38 200 PRO A O 1
ATOM 1590 N N . ASP A 1 201 ? 31.449 0.135 -28.219 1.00 90.50 201 ASP A N 1
ATOM 1591 C CA . ASP A 1 201 ? 31.673 1.575 -28.369 1.00 90.50 201 ASP A CA 1
ATOM 1592 C C . ASP A 1 201 ? 31.719 2.270 -27.004 1.00 90.50 201 ASP A C 1
ATOM 1594 O O . ASP A 1 201 ? 32.572 3.122 -26.774 1.00 90.50 201 ASP A O 1
ATOM 1598 N N . PHE A 1 202 ? 30.891 1.832 -26.052 1.00 89.00 202 PHE A N 1
ATOM 1599 C CA . PHE A 1 202 ? 30.884 2.349 -24.679 1.00 89.00 202 PHE A CA 1
ATOM 1600 C C . PHE A 1 202 ? 32.174 2.031 -23.899 1.00 89.00 202 PHE A C 1
ATOM 1602 O O . PHE A 1 202 ? 32.490 2.718 -22.932 1.00 89.00 202 PHE A O 1
ATOM 1609 N N . ARG A 1 203 ? 32.959 1.037 -24.341 1.00 84.31 203 ARG A N 1
ATOM 1610 C CA . ARG A 1 203 ? 34.257 0.668 -23.739 1.00 84.31 203 ARG A CA 1
ATOM 1611 C C . ARG A 1 203 ? 35.449 1.392 -24.358 1.00 84.31 203 ARG A C 1
ATOM 1613 O O . ARG A 1 203 ? 36.567 1.275 -23.860 1.00 84.31 203 ARG A O 1
ATOM 1620 N N . THR A 1 204 ? 35.234 2.099 -25.464 1.00 86.19 204 THR A N 1
ATOM 1621 C CA . THR A 1 204 ? 36.303 2.707 -26.258 1.00 86.19 204 THR A CA 1
ATOM 1622 C C . THR A 1 204 ? 36.220 4.231 -26.134 1.00 86.19 204 THR A C 1
ATOM 1624 O O . THR A 1 204 ? 35.297 4.810 -26.700 1.00 86.19 204 THR A O 1
ATOM 1627 N N . PRO A 1 205 ? 37.168 4.915 -25.459 1.00 82.31 205 PRO A N 1
ATOM 1628 C CA . PRO A 1 205 ? 37.054 6.348 -25.149 1.00 82.31 205 PRO A CA 1
ATOM 1629 C C . PRO A 1 205 ? 36.787 7.270 -26.349 1.00 82.31 205 PRO A C 1
ATOM 1631 O O . PRO A 1 205 ? 36.063 8.248 -26.216 1.00 82.31 205 PRO A O 1
ATOM 1634 N N . ASP A 1 206 ? 37.327 6.949 -27.527 1.00 87.12 206 ASP A N 1
ATOM 1635 C CA . ASP A 1 206 ? 37.144 7.758 -28.744 1.00 87.12 206 ASP A CA 1
ATOM 1636 C C . ASP A 1 206 ? 35.851 7.428 -29.517 1.00 87.12 206 ASP A C 1
ATOM 1638 O O . ASP A 1 206 ? 35.536 8.076 -30.517 1.00 87.12 206 ASP A O 1
ATOM 1642 N N . ARG A 1 207 ? 35.119 6.387 -29.098 1.00 89.81 207 ARG A N 1
ATOM 1643 C CA . ARG A 1 207 ? 33.868 5.925 -29.720 1.00 89.81 207 ARG A CA 1
ATOM 1644 C C . ARG A 1 207 ? 32.675 5.959 -28.776 1.00 89.81 207 ARG A C 1
ATOM 1646 O O . ARG A 1 207 ? 31.572 5.694 -29.237 1.00 89.81 207 ARG A O 1
ATOM 1653 N N . SER A 1 208 ? 32.865 6.257 -27.495 1.00 91.69 208 SER A N 1
ATOM 1654 C CA . SER A 1 208 ? 31.769 6.316 -26.537 1.00 91.69 208 SER A CA 1
ATOM 1655 C C . SER A 1 208 ? 30.850 7.515 -26.812 1.00 91.69 208 SER A C 1
ATOM 1657 O O . SER A 1 208 ? 31.250 8.487 -27.468 1.00 91.69 208 SER A O 1
ATOM 1659 N N . PRO A 1 209 ? 29.594 7.474 -26.333 1.00 93.38 209 PRO A N 1
ATOM 1660 C CA . PRO A 1 209 ? 28.716 8.632 -26.406 1.00 93.38 209 PRO A CA 1
ATOM 1661 C C . PRO A 1 209 ? 29.326 9.867 -25.726 1.00 93.38 209 PRO A C 1
ATOM 1663 O O . PRO A 1 209 ? 29.987 9.740 -24.692 1.00 93.38 209 PRO A O 1
ATOM 1666 N N . PRO A 1 210 ? 29.067 11.081 -26.244 1.00 91.00 210 PRO A N 1
ATOM 1667 C CA . PRO A 1 210 ? 29.665 12.313 -25.725 1.00 91.00 210 PRO A CA 1
ATOM 1668 C C . PRO A 1 210 ? 29.210 12.670 -24.302 1.00 91.00 210 PRO A C 1
ATOM 1670 O O . PRO A 1 210 ? 29.823 13.513 -23.652 1.00 91.00 210 PRO A O 1
ATOM 1673 N N . ASP A 1 211 ? 28.117 12.076 -23.827 1.00 90.31 211 ASP A N 1
ATOM 1674 C CA . ASP A 1 211 ? 27.558 12.273 -22.492 1.00 90.31 211 ASP A CA 1
ATOM 1675 C C . ASP A 1 211 ? 27.856 11.112 -21.533 1.00 90.31 211 ASP A C 1
ATOM 1677 O O . ASP A 1 211 ? 27.325 11.107 -20.425 1.00 90.31 211 ASP A O 1
ATOM 1681 N N . PHE A 1 212 ? 28.684 10.143 -21.943 1.00 91.25 212 PHE A N 1
ATOM 1682 C CA . PHE A 1 212 ? 29.011 8.972 -21.136 1.00 91.25 212 PHE A CA 1
ATOM 1683 C C . PHE A 1 212 ? 29.797 9.376 -19.882 1.00 91.25 212 PHE A C 1
ATOM 1685 O O . PHE A 1 212 ? 30.969 9.753 -19.954 1.00 91.25 212 PHE A O 1
ATOM 1692 N N . ALA A 1 213 ? 29.132 9.341 -18.728 1.00 86.44 213 ALA A N 1
ATOM 1693 C CA . ALA A 1 213 ? 29.658 9.849 -17.465 1.00 86.44 213 ALA A CA 1
ATOM 1694 C C . ALA A 1 213 ? 29.074 9.094 -16.264 1.00 86.44 213 ALA A C 1
ATOM 1696 O O . ALA A 1 213 ? 28.036 8.444 -16.370 1.00 86.44 213 ALA A O 1
ATOM 1697 N N . LEU A 1 214 ? 29.745 9.186 -15.110 1.00 84.94 214 LEU A N 1
ATOM 1698 C CA . LEU A 1 214 ? 29.314 8.524 -13.873 1.00 84.94 214 LEU A CA 1
ATOM 1699 C C . LEU A 1 214 ? 27.938 9.040 -13.425 1.00 84.94 214 LEU A C 1
ATOM 1701 O O . LEU A 1 214 ? 27.727 10.254 -13.351 1.00 84.94 214 LEU A O 1
ATOM 1705 N N . ALA A 1 215 ? 27.039 8.123 -13.066 1.00 81.69 215 ALA A N 1
ATOM 1706 C CA . ALA A 1 215 ? 25.732 8.447 -12.503 1.00 81.69 215 ALA A CA 1
ATOM 1707 C C . ALA A 1 215 ? 25.551 7.824 -11.115 1.00 81.69 215 ALA A C 1
ATOM 1709 O O . ALA A 1 215 ? 25.717 6.619 -10.925 1.00 81.69 215 ALA A O 1
ATOM 1710 N N . ASN A 1 216 ? 25.159 8.644 -10.137 1.00 80.25 216 ASN A N 1
ATOM 1711 C CA . ASN A 1 216 ? 24.971 8.202 -8.754 1.00 80.25 216 ASN A CA 1
ATOM 1712 C C . ASN A 1 216 ? 23.824 7.196 -8.628 1.00 80.25 216 ASN A C 1
ATOM 1714 O O . ASN A 1 216 ? 23.948 6.246 -7.860 1.00 80.25 216 ASN A O 1
ATOM 1718 N N . GLN A 1 217 ? 22.750 7.373 -9.411 1.00 78.19 217 GLN A N 1
ATOM 1719 C CA . GLN A 1 217 ? 21.621 6.434 -9.438 1.00 78.19 217 GLN A CA 1
ATOM 1720 C C . GLN A 1 217 ? 22.051 5.011 -9.838 1.00 78.19 217 GLN A C 1
ATOM 1722 O O . GLN A 1 217 ? 21.374 4.061 -9.473 1.00 78.19 217 GLN A O 1
ATOM 1727 N N . TYR A 1 218 ? 23.180 4.863 -10.537 1.00 80.12 218 TYR A N 1
ATOM 1728 C CA . TYR A 1 218 ? 23.692 3.588 -11.044 1.00 80.12 218 TYR A CA 1
ATOM 1729 C C . TYR A 1 218 ? 24.978 3.182 -10.318 1.00 80.12 218 TYR A C 1
ATOM 1731 O O . TYR A 1 218 ? 25.934 2.714 -10.928 1.00 80.12 218 TYR A O 1
ATOM 1739 N N . GLN A 1 219 ? 25.043 3.441 -9.007 1.00 80.12 219 GLN A N 1
ATOM 1740 C CA . GLN A 1 219 ? 26.189 3.119 -8.139 1.00 80.12 219 GLN A CA 1
ATOM 1741 C C . GLN A 1 219 ? 27.527 3.708 -8.614 1.00 80.12 219 GLN A C 1
ATOM 1743 O O . GLN A 1 219 ? 28.600 3.172 -8.339 1.00 80.12 219 GLN A O 1
ATOM 1748 N N . GLY A 1 220 ? 27.474 4.835 -9.327 1.00 79.31 220 GLY A N 1
ATOM 1749 C CA . GLY A 1 220 ? 28.650 5.473 -9.902 1.00 79.31 220 GLY A CA 1
ATOM 1750 C C . GLY A 1 220 ? 29.160 4.804 -11.178 1.00 79.31 220 GLY A C 1
ATOM 1751 O O . GLY A 1 220 ? 30.228 5.189 -11.641 1.00 79.31 220 GLY A O 1
ATOM 1752 N N . ALA A 1 221 ? 28.437 3.846 -11.767 1.00 83.38 221 ALA A N 1
ATOM 1753 C CA . ALA A 1 221 ? 28.759 3.322 -13.090 1.00 83.38 221 ALA A CA 1
ATOM 1754 C C . ALA A 1 221 ? 28.587 4.416 -14.165 1.00 83.38 221 ALA A C 1
ATOM 1756 O O . ALA A 1 221 ? 27.694 5.269 -14.049 1.00 83.38 221 ALA A O 1
ATOM 1757 N N . PRO A 1 222 ? 29.441 4.436 -15.205 1.00 87.00 222 PRO A N 1
ATOM 1758 C CA . PRO A 1 222 ? 29.270 5.356 -16.314 1.00 87.00 222 PRO A CA 1
ATOM 1759 C C . PRO A 1 222 ? 28.072 4.937 -17.176 1.00 87.00 222 PRO A C 1
ATOM 1761 O O . PRO A 1 222 ? 27.942 3.776 -17.560 1.00 87.00 222 PRO A O 1
ATOM 1764 N N . ILE A 1 223 ? 27.204 5.896 -17.493 1.00 90.50 223 ILE A N 1
ATOM 1765 C CA . ILE A 1 223 ? 26.043 5.706 -18.370 1.00 90.50 223 ILE A CA 1
ATOM 1766 C C . ILE A 1 223 ? 25.894 6.880 -19.340 1.00 90.50 223 ILE A C 1
ATOM 1768 O O . ILE A 1 223 ? 26.399 7.977 -19.102 1.00 90.50 223 ILE A O 1
ATOM 1772 N N . SER A 1 224 ? 25.175 6.655 -20.437 1.00 93.12 224 SER A N 1
ATOM 1773 C CA . SER A 1 224 ? 24.701 7.686 -21.357 1.00 93.12 224 SER A CA 1
ATOM 1774 C C . SER A 1 224 ? 23.201 7.884 -21.157 1.00 93.12 224 SER A C 1
ATOM 1776 O O . SER A 1 224 ? 22.405 6.957 -21.312 1.00 93.12 224 SER A O 1
ATOM 1778 N N . LEU A 1 225 ? 22.814 9.113 -20.824 1.00 90.69 225 LEU A N 1
ATOM 1779 C CA . LEU A 1 225 ? 21.422 9.537 -20.645 1.00 90.69 225 LEU A CA 1
ATOM 1780 C C . LEU A 1 225 ? 20.816 10.090 -21.943 1.00 90.69 225 LEU A C 1
ATOM 1782 O O . LEU A 1 225 ? 19.666 10.533 -21.978 1.00 90.69 225 LEU A O 1
ATOM 1786 N N . GLU A 1 226 ? 21.586 10.091 -23.026 1.00 90.69 226 GLU A N 1
ATOM 1787 C CA . GLU A 1 226 ? 21.123 10.484 -24.351 1.00 90.69 226 GLU A CA 1
ATOM 1788 C C . GLU A 1 226 ? 21.098 9.359 -25.357 1.00 90.69 226 GLU A C 1
ATOM 1790 O O . GLU A 1 226 ? 20.243 9.393 -26.238 1.00 90.69 226 GLU A O 1
ATOM 1795 N N . TYR A 1 227 ? 22.005 8.395 -25.261 1.00 94.25 227 TYR A N 1
ATOM 1796 C CA . TYR A 1 227 ? 22.167 7.368 -26.274 1.00 94.25 227 TYR A CA 1
ATOM 1797 C C . TYR A 1 227 ? 21.949 5.995 -25.650 1.00 94.25 227 TYR A C 1
ATOM 1799 O O . TYR A 1 227 ? 22.714 5.610 -24.770 1.00 94.25 227 TYR A O 1
ATOM 1807 N N . PRO A 1 228 ? 20.929 5.237 -26.088 1.00 95.56 228 PRO A N 1
ATOM 1808 C CA . PRO A 1 228 ? 20.776 3.854 -25.668 1.00 95.56 228 PRO A CA 1
ATOM 1809 C C . PRO A 1 228 ? 21.883 2.974 -26.260 1.00 95.56 228 PRO A C 1
ATOM 1811 O O . PRO A 1 228 ? 22.437 3.267 -27.326 1.00 95.56 228 PRO A O 1
ATOM 1814 N N . VAL A 1 229 ? 22.164 1.859 -25.591 1.00 93.00 229 VAL A N 1
ATOM 1815 C CA . VAL A 1 229 ? 23.054 0.817 -26.111 1.00 93.00 229 VAL A CA 1
ATOM 1816 C C . VAL A 1 229 ? 22.271 -0.150 -26.996 1.00 93.00 229 VAL A C 1
ATOM 1818 O O . VAL A 1 229 ? 21.139 -0.529 -26.687 1.00 93.00 229 VAL A O 1
ATOM 1821 N N . HIS A 1 230 ? 22.877 -0.540 -28.116 1.00 92.06 230 HIS A N 1
ATOM 1822 C CA . HIS A 1 230 ? 22.314 -1.486 -29.071 1.00 92.06 230 HIS A CA 1
ATOM 1823 C C . HIS A 1 230 ? 23.073 -2.807 -28.999 1.00 92.06 230 HIS A C 1
ATOM 1825 O O . HIS A 1 230 ? 24.281 -2.867 -29.227 1.00 92.06 230 HIS A O 1
ATOM 1831 N N . ILE A 1 231 ? 22.350 -3.874 -28.692 1.00 88.06 231 ILE A N 1
ATOM 1832 C CA . ILE A 1 231 ? 22.890 -5.216 -28.504 1.00 88.06 231 ILE A CA 1
ATOM 1833 C C . ILE A 1 231 ? 22.404 -6.055 -29.675 1.00 88.06 231 ILE A C 1
ATOM 1835 O O . ILE A 1 231 ? 21.197 -6.185 -29.882 1.00 88.06 231 ILE A O 1
ATOM 1839 N N . LEU A 1 232 ? 23.328 -6.607 -30.456 1.00 85.19 232 LEU A N 1
ATOM 1840 C CA . LEU A 1 232 ? 23.007 -7.392 -31.644 1.00 85.19 232 LEU A CA 1
ATOM 1841 C C . LEU A 1 232 ? 23.350 -8.856 -31.396 1.00 85.19 232 LEU A C 1
ATOM 1843 O O . LEU A 1 232 ? 24.496 -9.183 -31.101 1.00 85.19 232 LEU A O 1
ATOM 1847 N N . TRP A 1 233 ? 22.368 -9.742 -31.547 1.00 77.25 233 TRP A N 1
ATOM 1848 C CA . TRP A 1 233 ? 22.623 -11.177 -31.528 1.00 77.25 233 TRP A CA 1
ATOM 1849 C C . TRP A 1 233 ? 23.381 -11.620 -32.788 1.00 77.25 233 TRP A C 1
ATOM 1851 O O . TRP A 1 233 ? 23.012 -11.259 -33.906 1.00 77.25 233 TRP A O 1
ATOM 1861 N N . ALA A 1 234 ? 24.431 -12.427 -32.607 1.00 63.66 234 ALA A N 1
ATOM 1862 C CA . ALA A 1 234 ? 25.373 -12.793 -33.666 1.00 63.66 234 ALA A CA 1
ATOM 1863 C C . ALA A 1 234 ? 25.076 -14.111 -34.422 1.00 63.66 234 ALA A C 1
ATOM 1865 O O . ALA A 1 234 ? 25.881 -14.503 -35.267 1.00 63.66 234 ALA A O 1
ATOM 1866 N N . GLY A 1 235 ? 23.973 -14.818 -34.134 1.00 63.03 235 GLY A N 1
ATOM 1867 C CA . GLY A 1 235 ? 23.704 -16.154 -34.701 1.00 63.03 235 GLY A CA 1
ATOM 1868 C C . GLY A 1 235 ? 23.189 -16.198 -36.154 1.00 63.03 235 GLY A C 1
ATOM 1869 O O . GLY A 1 235 ? 23.161 -15.177 -36.832 1.00 63.03 235 GLY A O 1
ATOM 1870 N N . ASP A 1 236 ? 22.842 -17.415 -36.615 1.00 51.88 236 ASP A N 1
ATOM 1871 C CA . ASP A 1 236 ? 22.465 -17.940 -37.959 1.00 51.88 236 ASP A CA 1
ATOM 1872 C C . ASP A 1 236 ? 22.175 -16.967 -39.131 1.00 51.88 236 ASP A C 1
ATOM 1874 O O . ASP A 1 236 ? 21.188 -17.105 -39.857 1.00 51.88 236 ASP A O 1
ATOM 1878 N N . GLY A 1 237 ? 23.088 -16.032 -39.389 1.00 54.56 237 GLY A N 1
ATOM 1879 C CA . GLY A 1 237 ? 23.023 -15.086 -40.498 1.00 54.56 237 GLY A CA 1
ATOM 1880 C C . GLY A 1 237 ? 22.530 -13.718 -40.047 1.00 54.56 237 GLY A C 1
ATOM 1881 O O . GLY A 1 237 ? 21.331 -13.471 -39.966 1.00 54.56 237 GLY A O 1
ATOM 1882 N N . GLN A 1 238 ? 23.481 -12.812 -39.814 1.00 54.22 238 GLN A N 1
ATOM 1883 C CA . GLN A 1 238 ? 23.250 -11.382 -39.610 1.00 54.22 238 GLN A CA 1
ATOM 1884 C C . GLN A 1 238 ? 22.264 -10.853 -40.668 1.00 54.22 238 GLN A C 1
ATOM 1886 O O . GLN A 1 238 ? 22.619 -10.818 -41.852 1.00 54.22 238 GLN A O 1
ATOM 1891 N N . PRO A 1 239 ? 21.061 -10.379 -40.303 1.00 53.75 239 PRO A N 1
ATOM 1892 C CA . PRO A 1 239 ? 20.216 -9.629 -41.221 1.00 53.75 239 PRO A CA 1
ATOM 1893 C C . PRO A 1 239 ? 20.779 -8.206 -41.369 1.00 53.75 239 PRO A C 1
ATOM 1895 O O . PRO A 1 239 ? 20.075 -7.241 -41.106 1.00 53.75 239 PRO A O 1
ATOM 1898 N N . GLY A 1 240 ? 22.060 -8.071 -41.744 1.00 65.56 240 GLY A N 1
ATOM 1899 C CA . GLY A 1 240 ? 22.854 -6.847 -41.578 1.00 65.56 240 GLY A CA 1
ATOM 1900 C C . GLY A 1 240 ? 22.138 -5.608 -42.102 1.00 65.56 240 GLY A C 1
ATOM 1901 O O . GLY A 1 240 ? 21.851 -4.693 -41.346 1.00 65.56 240 GLY A O 1
ATOM 1902 N N . THR A 1 241 ? 21.686 -5.628 -43.355 1.00 70.50 241 THR A N 1
ATOM 1903 C CA . THR A 1 241 ? 21.055 -4.451 -43.969 1.00 70.50 241 THR A CA 1
ATOM 1904 C C . THR A 1 241 ? 19.634 -4.165 -43.477 1.00 70.50 241 THR A C 1
ATOM 1906 O O . THR A 1 241 ? 19.287 -3.004 -43.278 1.00 70.50 241 THR A O 1
ATOM 1909 N N . ILE A 1 242 ? 18.791 -5.183 -43.265 1.00 77.75 242 ILE A N 1
ATOM 1910 C CA . ILE A 1 242 ? 17.402 -4.984 -42.799 1.00 77.75 242 ILE A CA 1
ATOM 1911 C C . ILE A 1 242 ? 17.387 -4.554 -41.329 1.00 77.75 242 ILE A C 1
ATOM 1913 O O . ILE A 1 242 ? 16.603 -3.686 -40.937 1.00 77.75 242 ILE A O 1
ATOM 1917 N N . LEU A 1 243 ? 18.261 -5.142 -40.514 1.00 83.06 243 LEU A N 1
ATOM 1918 C CA . LEU A 1 243 ? 18.390 -4.801 -39.108 1.00 83.06 243 LEU A CA 1
ATOM 1919 C C . LEU A 1 243 ? 18.988 -3.407 -38.940 1.00 83.06 243 LEU A C 1
ATOM 1921 O O . LEU A 1 243 ? 18.408 -2.609 -38.218 1.00 83.06 243 LEU A O 1
ATOM 1925 N N . GLU A 1 244 ? 20.049 -3.056 -39.669 1.00 83.31 244 GLU A N 1
ATOM 1926 C CA . GLU A 1 244 ? 20.602 -1.691 -39.684 1.00 83.31 244 GLU A CA 1
ATOM 1927 C C . GLU A 1 244 ? 19.560 -0.650 -40.127 1.00 83.31 244 GLU A C 1
ATOM 1929 O O . GLU A 1 244 ? 19.413 0.406 -39.505 1.00 83.31 244 GLU A O 1
ATOM 1934 N N . GLN A 1 245 ? 18.768 -0.951 -41.163 1.00 85.00 245 GLN A N 1
ATOM 1935 C CA . GLN A 1 245 ? 17.652 -0.092 -41.576 1.00 85.00 245 GLN A CA 1
ATOM 1936 C C . GLN A 1 245 ? 16.587 0.035 -40.485 1.00 85.00 245 GLN A C 1
ATOM 1938 O O . GLN A 1 245 ? 16.039 1.113 -40.280 1.00 85.00 245 GLN A O 1
ATOM 1943 N N . THR A 1 246 ? 16.298 -1.046 -39.766 1.00 89.88 246 THR A N 1
ATOM 1944 C CA . THR A 1 246 ? 15.343 -1.011 -38.656 1.00 89.88 246 THR A CA 1
ATOM 1945 C C . THR A 1 246 ? 15.886 -0.163 -37.509 1.00 89.88 246 THR A C 1
ATOM 1947 O O . THR A 1 246 ? 15.197 0.733 -37.034 1.00 89.88 246 THR A O 1
ATOM 1950 N N . LEU A 1 247 ? 17.136 -0.377 -37.100 1.00 91.50 247 LEU A N 1
ATOM 1951 C CA . LEU A 1 247 ? 17.762 0.357 -36.002 1.00 91.50 247 LEU A CA 1
ATOM 1952 C C . LEU A 1 247 ? 17.921 1.848 -36.317 1.00 91.50 247 LEU A C 1
ATOM 1954 O O . LEU A 1 247 ? 17.629 2.677 -35.462 1.00 91.50 247 LEU A O 1
ATOM 1958 N N . SER A 1 248 ? 18.275 2.213 -37.553 1.00 92.25 248 SER A N 1
ATOM 1959 C CA . SER A 1 248 ? 18.332 3.625 -37.970 1.00 92.25 248 SER A CA 1
ATOM 1960 C C . SER A 1 248 ? 16.974 4.326 -37.912 1.00 92.25 248 SER A C 1
ATOM 1962 O O . SER A 1 248 ? 16.916 5.506 -37.570 1.00 92.25 248 SER A O 1
ATOM 1964 N N . ARG A 1 249 ? 15.864 3.626 -38.176 1.00 94.69 249 ARG A N 1
ATOM 1965 C CA . ARG A 1 249 ? 14.513 4.179 -37.969 1.00 94.69 249 ARG A CA 1
ATOM 1966 C C . ARG A 1 249 ? 14.145 4.319 -36.493 1.00 94.69 249 ARG A C 1
ATOM 1968 O O . ARG A 1 249 ? 13.365 5.200 -36.146 1.00 94.69 249 ARG A O 1
ATOM 1975 N N . LEU A 1 250 ? 14.691 3.460 -35.632 1.00 95.56 250 LEU A N 1
ATOM 1976 C CA . LEU A 1 250 ? 14.444 3.472 -34.188 1.00 95.56 250 LEU A CA 1
ATOM 1977 C C . LEU A 1 250 ? 15.359 4.438 -33.422 1.00 95.56 250 LEU A C 1
ATOM 1979 O O . LEU A 1 250 ? 15.010 4.828 -32.313 1.00 95.56 250 LEU A O 1
ATOM 1983 N N . ALA A 1 251 ? 16.483 4.876 -33.994 1.00 93.38 251 ALA A N 1
ATOM 1984 C CA . ALA A 1 251 ? 17.442 5.761 -33.327 1.00 93.38 251 ALA A CA 1
ATOM 1985 C C . ALA A 1 251 ? 16.824 7.046 -32.709 1.00 93.38 251 ALA A C 1
ATOM 1987 O O . ALA A 1 251 ? 17.193 7.396 -31.581 1.00 93.38 251 ALA A O 1
ATOM 1988 N N . PRO A 1 252 ? 15.817 7.709 -33.327 1.00 94.12 252 PRO A N 1
ATOM 1989 C CA . PRO A 1 252 ? 15.139 8.856 -32.713 1.00 94.12 252 PRO A CA 1
ATOM 1990 C C . PRO A 1 252 ? 14.392 8.545 -31.403 1.00 94.12 252 PRO A C 1
ATOM 1992 O O . PRO A 1 252 ? 14.097 9.467 -30.634 1.00 94.12 252 PRO A O 1
ATOM 1995 N N . LEU A 1 253 ? 14.104 7.271 -31.098 1.00 95.06 253 LEU A N 1
ATOM 1996 C CA . LEU A 1 253 ? 13.432 6.864 -29.855 1.00 95.06 253 LEU A CA 1
ATOM 1997 C C . LEU A 1 253 ? 14.226 7.202 -28.597 1.00 95.06 253 LEU A C 1
ATOM 1999 O O . LEU A 1 253 ? 13.631 7.255 -27.522 1.00 95.06 253 LEU A O 1
ATOM 2003 N N . ARG A 1 254 ? 15.521 7.519 -28.704 1.00 92.75 254 ARG A N 1
ATOM 2004 C CA . ARG A 1 254 ? 16.317 8.035 -27.580 1.00 92.75 254 ARG A CA 1
ATOM 2005 C C . ARG A 1 254 ? 15.626 9.189 -26.836 1.00 92.75 254 ARG A C 1
ATOM 2007 O O . ARG A 1 254 ? 15.706 9.303 -25.616 1.00 92.75 254 ARG A O 1
ATOM 2014 N N . HIS A 1 255 ? 14.879 10.022 -27.566 1.00 91.12 255 HIS A N 1
ATOM 2015 C CA . HIS A 1 255 ? 14.117 11.126 -26.989 1.00 91.12 255 HIS A CA 1
ATOM 2016 C C . HIS A 1 255 ? 12.887 10.644 -26.211 1.00 91.12 255 HIS A C 1
ATOM 2018 O O . HIS A 1 255 ? 12.565 11.224 -25.173 1.00 91.12 255 HIS A O 1
ATOM 2024 N N . GLN A 1 256 ? 12.228 9.581 -26.683 1.00 93.44 256 GLN A N 1
ATOM 2025 C CA . GLN A 1 256 ? 11.092 8.968 -25.993 1.00 93.44 256 GLN A CA 1
ATOM 2026 C C . GLN A 1 256 ? 11.532 8.237 -24.728 1.00 93.44 256 GLN A C 1
ATOM 2028 O O . GLN A 1 256 ? 10.899 8.414 -23.692 1.00 93.44 256 GLN A O 1
ATOM 2033 N N . PHE A 1 257 ? 12.653 7.514 -24.773 1.00 95.12 257 PHE A N 1
ATOM 2034 C CA . PHE A 1 257 ? 13.242 6.891 -23.588 1.00 95.12 257 PHE A CA 1
ATOM 2035 C C . PHE A 1 257 ? 13.527 7.912 -22.482 1.00 95.12 257 PHE A C 1
ATOM 2037 O O . PHE A 1 257 ? 13.021 7.779 -21.369 1.00 95.12 257 PHE A O 1
ATOM 2044 N N . ARG A 1 258 ? 14.255 8.991 -22.796 1.00 92.00 258 ARG A N 1
ATOM 2045 C CA . ARG A 1 258 ? 14.531 10.050 -21.816 1.00 92.00 258 ARG A CA 1
ATOM 2046 C C . ARG A 1 258 ? 13.251 10.678 -21.269 1.00 92.00 258 ARG A C 1
ATOM 2048 O O . ARG A 1 258 ? 13.126 10.871 -20.063 1.00 92.00 258 ARG A O 1
ATOM 2055 N N . ARG A 1 259 ? 12.291 10.992 -22.146 1.00 91.94 259 ARG A N 1
ATOM 2056 C CA . ARG A 1 259 ? 10.999 11.568 -21.748 1.00 91.94 259 ARG A CA 1
ATOM 2057 C C . ARG A 1 259 ? 10.244 10.648 -20.791 1.00 91.94 259 ARG A C 1
ATOM 2059 O O . ARG A 1 259 ? 9.696 11.130 -19.807 1.00 91.94 259 ARG A O 1
ATOM 2066 N N . MET A 1 260 ? 10.235 9.350 -21.067 1.00 93.69 260 MET A N 1
ATOM 2067 C CA . MET A 1 260 ? 9.601 8.353 -20.216 1.00 93.69 260 MET A CA 1
ATOM 2068 C C . MET A 1 260 ? 10.214 8.322 -18.813 1.00 93.69 260 MET A C 1
ATOM 2070 O O . MET A 1 260 ? 9.476 8.322 -17.834 1.00 93.69 260 MET A O 1
ATOM 2074 N N . PHE A 1 261 ? 11.543 8.374 -18.698 1.00 93.19 261 PHE A N 1
ATOM 2075 C CA . PHE A 1 261 ? 12.216 8.403 -17.395 1.00 93.19 261 PHE A CA 1
ATOM 2076 C C . PHE A 1 261 ? 11.859 9.661 -16.590 1.00 93.19 261 PHE A C 1
ATOM 2078 O O . PHE A 1 261 ? 11.600 9.560 -15.396 1.00 93.19 261 PHE A O 1
ATOM 2085 N N . LEU A 1 262 ? 11.750 10.833 -17.223 1.00 91.38 262 LEU A N 1
ATOM 2086 C CA . LEU A 1 262 ? 11.295 12.053 -16.533 1.00 91.38 262 LEU A CA 1
ATOM 2087 C C . LEU A 1 262 ? 9.829 11.958 -16.087 1.00 91.38 262 LEU A C 1
ATOM 2089 O O . LEU A 1 262 ? 9.485 12.299 -14.956 1.00 91.38 262 LEU A O 1
ATOM 2093 N N . LEU A 1 263 ? 8.958 11.450 -16.963 1.00 92.31 263 LEU A N 1
ATOM 2094 C CA . LEU A 1 263 ? 7.540 11.270 -16.649 1.00 92.31 263 LEU A CA 1
ATOM 2095 C C . LEU A 1 263 ? 7.306 10.219 -15.561 1.00 92.31 263 LEU A C 1
ATOM 2097 O O . LEU A 1 263 ? 6.334 10.341 -14.822 1.00 92.31 263 LEU A O 1
ATOM 2101 N N . SER A 1 264 ? 8.213 9.250 -15.412 1.00 92.31 264 SER A N 1
ATOM 2102 C CA . SER A 1 264 ? 8.148 8.244 -14.349 1.00 92.31 264 SER A CA 1
ATOM 2103 C C . SER A 1 264 ? 8.194 8.858 -12.945 1.00 92.31 264 SER A C 1
ATOM 2105 O O . SER A 1 264 ? 7.637 8.292 -12.015 1.00 92.31 264 SER A O 1
ATOM 2107 N N . ARG A 1 265 ? 8.768 10.062 -12.794 1.00 87.56 265 ARG A N 1
ATOM 2108 C CA . ARG A 1 265 ? 8.773 10.835 -11.539 1.00 87.56 265 ARG A CA 1
ATOM 2109 C C . ARG A 1 265 ? 7.635 11.868 -11.442 1.00 87.56 265 ARG A C 1
ATOM 2111 O O . ARG A 1 265 ? 7.681 12.754 -10.593 1.00 87.56 265 ARG A O 1
ATOM 2118 N N . ALA A 1 266 ? 6.632 11.788 -12.321 1.00 71.31 266 ALA A N 1
ATOM 2119 C CA . ALA A 1 266 ? 5.490 12.706 -12.407 1.00 71.31 266 ALA A CA 1
ATOM 2120 C C . ALA A 1 266 ? 5.859 14.189 -12.645 1.00 71.31 266 ALA A C 1
ATOM 2122 O O . ALA A 1 266 ? 5.216 15.108 -12.126 1.00 71.31 266 ALA A O 1
ATOM 2123 N N . GLU A 1 267 ? 6.893 14.454 -13.447 1.00 69.69 267 GLU A N 1
ATOM 2124 C CA . GLU A 1 267 ? 7.337 15.821 -13.713 1.00 69.69 267 GLU A CA 1
ATOM 2125 C C . GLU A 1 267 ? 6.363 16.610 -14.607 1.00 69.69 267 GLU A C 1
ATOM 2127 O O . GLU A 1 267 ? 5.959 16.166 -15.683 1.00 69.69 267 GLU A O 1
ATOM 2132 N N . LYS A 1 268 ? 6.005 17.831 -14.175 1.00 65.38 268 LYS A N 1
ATOM 2133 C CA . LYS A 1 268 ? 5.012 18.692 -14.853 1.00 65.38 268 LYS A CA 1
ATOM 2134 C C . LYS A 1 268 ? 5.441 19.160 -16.250 1.00 65.38 268 LYS A C 1
ATOM 2136 O O . LYS A 1 268 ? 4.591 19.614 -17.013 1.00 65.38 268 LYS A O 1
ATOM 2141 N N . SER A 1 269 ? 6.732 19.078 -16.582 1.00 67.75 269 SER A N 1
ATOM 2142 C CA . SER A 1 269 ? 7.251 19.393 -17.914 1.00 67.75 269 SER A CA 1
ATOM 2143 C C . SER A 1 269 ? 8.177 18.278 -18.405 1.00 67.75 269 SER A C 1
ATOM 2145 O O . SER A 1 269 ? 9.310 18.195 -17.943 1.00 67.75 269 SER A O 1
ATOM 2147 N N . PRO A 1 270 ? 7.764 17.461 -19.391 1.00 65.25 270 PRO A N 1
ATOM 2148 C CA . PRO A 1 270 ? 8.656 16.476 -20.008 1.00 65.25 270 PRO A CA 1
ATOM 2149 C C . PRO A 1 270 ? 9.746 17.116 -20.886 1.00 65.25 270 PRO A C 1
ATOM 2151 O O . PRO A 1 270 ? 10.648 16.426 -21.360 1.00 65.25 270 PRO A O 1
ATOM 2154 N N . TYR A 1 271 ? 9.643 18.422 -21.149 1.00 72.69 271 TYR A N 1
ATOM 2155 C CA . TYR A 1 271 ? 10.581 19.186 -21.963 1.00 72.69 271 TYR A CA 1
ATOM 2156 C C . TYR A 1 271 ? 11.432 20.057 -21.049 1.00 72.69 271 TYR A C 1
ATOM 2158 O O . TYR A 1 271 ? 11.203 21.258 -20.901 1.00 72.69 271 TYR A O 1
ATOM 2166 N N . LEU A 1 272 ? 12.393 19.416 -20.395 1.00 80.25 272 LEU A N 1
ATOM 2167 C CA . LEU A 1 272 ? 13.412 20.100 -19.618 1.00 80.25 272 LEU A CA 1
ATOM 2168 C C . LEU A 1 272 ? 14.656 20.390 -20.460 1.00 80.25 272 LEU A C 1
ATOM 2170 O O . LEU A 1 272 ? 14.956 19.640 -21.400 1.00 80.25 272 LEU A O 1
ATOM 2174 N N . PRO A 1 273 ? 15.428 21.434 -20.105 1.00 85.56 273 PRO A N 1
ATOM 2175 C CA . PRO A 1 273 ? 16.805 21.553 -20.549 1.00 85.56 273 PRO A CA 1
ATOM 2176 C C . PRO A 1 273 ? 17.568 20.252 -20.290 1.00 85.56 273 PRO A C 1
ATOM 2178 O O . PRO A 1 273 ? 17.398 19.587 -19.270 1.00 85.56 273 PRO A O 1
ATOM 2181 N N . LEU A 1 274 ? 18.447 19.892 -21.221 1.00 82.19 274 LEU A N 1
ATOM 2182 C CA . LEU A 1 274 ? 19.167 18.621 -21.189 1.00 82.19 274 LEU A CA 1
ATOM 2183 C C . LEU A 1 274 ? 19.993 18.425 -19.907 1.00 82.19 274 LEU A C 1
ATOM 2185 O O . LEU A 1 274 ? 20.066 17.318 -19.385 1.00 82.19 274 LEU A O 1
ATOM 2189 N N . ALA A 1 275 ? 20.576 19.504 -19.380 1.00 85.50 275 ALA A N 1
ATOM 2190 C CA . ALA A 1 275 ? 21.313 19.479 -18.120 1.00 85.50 275 ALA A CA 1
ATOM 2191 C C . ALA A 1 275 ? 20.421 19.097 -16.926 1.00 85.50 275 ALA A C 1
ATOM 2193 O O . ALA A 1 275 ? 20.846 18.316 -16.076 1.00 85.50 275 ALA A O 1
ATOM 2194 N N . ASP A 1 276 ? 19.177 19.582 -16.890 1.00 87.62 276 ASP A N 1
ATOM 2195 C CA . ASP A 1 276 ? 18.225 19.260 -15.825 1.00 87.62 276 ASP A CA 1
ATOM 2196 C C . ASP A 1 276 ? 17.753 17.815 -15.933 1.00 87.62 276 ASP A C 1
ATOM 2198 O O . ASP A 1 276 ? 17.753 17.099 -14.936 1.00 87.62 276 ASP A O 1
ATOM 2202 N N . ALA A 1 277 ? 17.450 17.356 -17.152 1.00 86.25 277 ALA A N 1
ATOM 2203 C CA . ALA A 1 277 ? 17.096 15.962 -17.388 1.00 86.25 277 ALA A CA 1
ATOM 2204 C C . ALA A 1 277 ? 18.219 15.008 -16.944 1.00 86.25 277 ALA A C 1
ATOM 2206 O O . ALA A 1 277 ? 17.959 14.006 -16.280 1.00 86.25 277 ALA A O 1
ATOM 2207 N N . ARG A 1 278 ? 19.480 15.350 -17.254 1.00 87.12 278 ARG A N 1
ATOM 2208 C CA . ARG A 1 278 ? 20.654 14.579 -16.819 1.00 87.12 278 ARG A CA 1
ATOM 2209 C C . ARG A 1 278 ? 20.815 14.571 -15.301 1.00 87.12 278 ARG A C 1
ATOM 2211 O O . ARG A 1 278 ? 21.128 13.537 -14.730 1.00 87.12 278 ARG A O 1
ATOM 2218 N N . ARG A 1 279 ? 20.588 15.704 -14.638 1.00 87.69 279 ARG A N 1
ATOM 2219 C CA . ARG A 1 279 ? 20.662 15.821 -13.175 1.00 87.69 279 ARG A CA 1
ATOM 2220 C C . ARG A 1 279 ? 19.570 14.998 -12.489 1.00 87.69 279 ARG A C 1
ATOM 2222 O O . ARG A 1 279 ? 19.854 14.299 -11.523 1.00 87.69 279 ARG A O 1
ATOM 2229 N N . ILE A 1 280 ? 18.345 15.040 -13.005 1.00 88.81 280 ILE A N 1
ATOM 2230 C CA . ILE A 1 280 ? 17.206 14.305 -12.442 1.00 88.81 280 ILE A CA 1
ATOM 2231 C C . ILE A 1 280 ? 17.414 12.795 -12.586 1.00 88.81 280 ILE A C 1
ATOM 2233 O O . ILE A 1 280 ? 17.379 12.086 -11.586 1.00 88.81 280 ILE A O 1
ATOM 2237 N N . ILE A 1 281 ? 17.713 12.315 -13.797 1.00 88.00 281 ILE A N 1
ATOM 2238 C CA . ILE A 1 281 ? 17.883 10.876 -14.063 1.00 88.00 281 ILE A CA 1
ATOM 2239 C C . ILE A 1 281 ? 19.237 10.350 -13.552 1.00 88.00 281 ILE A C 1
ATOM 2241 O O . ILE A 1 281 ? 19.353 9.205 -13.154 1.00 88.00 281 ILE A O 1
ATOM 2245 N N . GLY A 1 282 ? 20.303 11.147 -13.585 1.00 84.12 282 GLY A N 1
ATOM 2246 C CA . GLY A 1 282 ? 21.644 10.679 -13.217 1.00 84.12 282 GLY A CA 1
ATOM 2247 C C . GLY A 1 282 ? 21.993 10.863 -11.739 1.00 84.12 282 GLY A C 1
ATOM 2248 O O . GLY A 1 282 ? 22.818 10.119 -11.205 1.00 84.12 282 GLY A O 1
ATOM 2249 N N . THR A 1 283 ? 21.418 11.873 -11.077 1.00 82.81 283 THR A N 1
ATOM 2250 C CA . THR A 1 283 ? 21.811 12.285 -9.717 1.00 82.81 283 THR A CA 1
ATOM 2251 C C . THR A 1 283 ? 20.670 12.209 -8.708 1.00 82.81 283 THR A C 1
ATOM 2253 O O . THR A 1 283 ? 20.885 11.670 -7.628 1.00 82.81 283 THR A O 1
ATOM 2256 N N . GLU A 1 284 ? 19.493 12.761 -9.018 1.00 86.12 284 GLU A N 1
ATOM 2257 C CA . GLU A 1 284 ? 18.374 12.807 -8.060 1.00 86.12 284 GLU A CA 1
ATOM 2258 C C . GLU A 1 284 ? 17.617 11.485 -7.937 1.00 86.12 284 GLU A C 1
ATOM 2260 O O . GLU A 1 284 ? 17.077 11.207 -6.871 1.00 86.12 284 GLU A O 1
ATOM 2265 N N . GLY A 1 285 ? 17.570 10.689 -9.003 1.00 85.38 285 GLY A N 1
ATOM 2266 C CA . GLY A 1 285 ? 16.820 9.442 -9.023 1.00 85.38 285 GLY A CA 1
ATOM 2267 C C . GLY A 1 285 ? 15.465 9.575 -9.716 1.00 85.38 285 GLY A C 1
ATOM 2268 O O . GLY A 1 285 ? 14.745 10.571 -9.556 1.00 85.38 285 GLY A O 1
ATOM 2269 N N . VAL A 1 286 ? 15.107 8.534 -10.466 1.00 90.12 286 VAL A N 1
ATOM 2270 C CA . VAL A 1 286 ? 13.764 8.304 -11.016 1.00 90.12 286 VAL A CA 1
ATOM 2271 C C . VAL A 1 286 ? 13.332 6.849 -10.779 1.00 90.12 286 VAL A C 1
ATOM 2273 O O . VAL A 1 286 ? 14.205 5.986 -10.681 1.00 90.12 286 VAL A O 1
ATOM 2276 N N . PRO A 1 287 ? 12.020 6.550 -10.716 1.00 91.50 287 PRO A N 1
ATOM 2277 C CA . PRO A 1 287 ? 11.530 5.191 -10.447 1.00 91.50 287 PRO A CA 1
ATOM 2278 C C . PRO A 1 287 ? 11.991 4.108 -11.431 1.00 91.50 287 PRO A C 1
ATOM 2280 O O . PRO A 1 287 ? 12.226 2.965 -11.037 1.00 91.50 287 PRO A O 1
ATOM 2283 N N . LEU A 1 288 ? 12.116 4.457 -12.716 1.00 93.19 288 LEU A N 1
ATOM 2284 C CA . LEU A 1 288 ? 12.591 3.527 -13.740 1.00 93.19 288 LEU A CA 1
ATOM 2285 C C . LEU A 1 288 ? 14.114 3.377 -13.691 1.00 93.19 288 LEU A C 1
ATOM 2287 O O . LEU A 1 288 ? 14.847 4.365 -13.701 1.00 93.19 288 LEU A O 1
ATOM 2291 N N . SER A 1 289 ? 14.582 2.130 -13.709 1.00 90.62 289 SER A N 1
ATOM 2292 C CA . SER A 1 289 ? 16.001 1.786 -13.838 1.00 90.62 289 SER A CA 1
ATOM 2293 C C . SER A 1 289 ? 16.381 1.500 -15.283 1.00 90.62 289 SER A C 1
ATOM 2295 O O . SER A 1 289 ? 17.356 2.042 -15.793 1.00 90.62 289 SER A O 1
ATOM 2297 N N . TRP A 1 290 ? 15.600 0.659 -15.961 1.00 93.12 290 TRP A N 1
ATOM 2298 C CA . TRP A 1 290 ? 15.880 0.246 -17.331 1.00 93.12 290 TRP A CA 1
ATOM 2299 C C . TRP A 1 290 ? 14.630 0.338 -18.181 1.00 93.12 290 TRP A C 1
ATOM 2301 O O . TRP A 1 290 ? 13.516 0.110 -17.716 1.00 93.12 290 TRP A O 1
ATOM 2311 N N . ALA A 1 291 ? 14.828 0.635 -19.456 1.00 96.44 291 ALA A N 1
ATOM 2312 C CA . ALA A 1 291 ? 13.826 0.414 -20.472 1.00 96.44 291 ALA A CA 1
ATOM 2313 C C . ALA A 1 291 ? 14.459 -0.183 -21.710 1.00 96.44 291 ALA A C 1
ATOM 2315 O O . ALA A 1 291 ? 15.572 0.181 -22.092 1.00 96.44 291 ALA A O 1
ATOM 2316 N N . TYR A 1 292 ? 13.741 -1.092 -22.349 1.00 95.56 292 TYR A N 1
ATOM 2317 C CA . TYR A 1 292 ? 14.307 -1.865 -23.433 1.00 95.56 292 TYR A CA 1
ATOM 2318 C C . TYR A 1 292 ? 13.279 -2.286 -24.469 1.00 95.56 292 TYR A C 1
ATOM 2320 O O . TYR A 1 292 ? 12.090 -2.444 -24.201 1.00 95.56 292 TYR A O 1
ATOM 2328 N N . ILE A 1 293 ? 13.777 -2.483 -25.684 1.00 97.38 293 ILE A N 1
ATOM 2329 C CA . ILE A 1 293 ? 13.030 -3.003 -26.824 1.00 97.38 293 ILE A CA 1
ATOM 2330 C C . ILE A 1 293 ? 13.813 -4.187 -27.368 1.00 97.38 293 ILE A C 1
ATOM 2332 O O . ILE A 1 293 ? 14.898 -4.004 -27.910 1.00 97.38 293 ILE A O 1
ATOM 2336 N N . GLY A 1 294 ? 13.261 -5.392 -27.253 1.00 95.19 294 GLY A N 1
ATOM 2337 C CA . GLY A 1 294 ? 13.766 -6.595 -27.903 1.00 95.19 294 GLY A CA 1
ATOM 2338 C C . GLY A 1 294 ? 13.022 -6.863 -29.202 1.00 95.19 294 GLY A C 1
ATOM 2339 O O . GLY A 1 294 ? 11.833 -7.176 -29.195 1.00 95.19 294 GLY A O 1
ATOM 2340 N N . LEU A 1 295 ? 13.716 -6.806 -30.329 1.00 93.88 295 LEU A N 1
ATOM 2341 C CA . LEU A 1 295 ? 13.151 -7.112 -31.637 1.00 93.88 295 LEU A CA 1
ATOM 2342 C C . LEU A 1 295 ? 13.138 -8.624 -31.895 1.00 93.88 295 LEU A C 1
ATOM 2344 O O . LEU A 1 295 ? 14.021 -9.357 -31.447 1.00 93.88 295 LEU A O 1
ATOM 2348 N N . ARG A 1 296 ? 12.156 -9.112 -32.662 1.00 91.44 296 ARG A N 1
ATOM 2349 C CA . ARG A 1 296 ? 12.094 -10.530 -33.078 1.00 91.44 296 ARG A CA 1
ATOM 2350 C C . ARG A 1 296 ? 13.305 -10.977 -33.907 1.00 91.44 296 ARG A C 1
ATOM 2352 O O . ARG A 1 296 ? 13.609 -12.167 -33.956 1.00 91.44 296 ARG A O 1
ATOM 2359 N N . GLU A 1 297 ? 13.994 -10.030 -34.540 1.00 87.25 297 GLU A N 1
ATOM 2360 C CA . GLU A 1 297 ? 15.233 -10.245 -35.291 1.00 87.25 297 GLU A CA 1
ATOM 2361 C C . GLU A 1 297 ? 16.453 -10.501 -34.389 1.00 87.25 297 GLU A C 1
ATOM 2363 O O . GLU A 1 297 ? 17.485 -10.929 -34.894 1.00 87.25 297 GLU A O 1
ATOM 2368 N N . GLY A 1 298 ? 16.346 -10.284 -33.071 1.00 85.62 298 GLY A N 1
ATOM 2369 C CA . GLY A 1 298 ? 17.426 -10.548 -32.113 1.00 85.62 298 GLY A CA 1
ATOM 2370 C C . GLY A 1 298 ? 18.259 -9.325 -31.715 1.00 85.62 298 GLY A C 1
ATOM 2371 O O . GLY A 1 298 ? 19.268 -9.490 -31.037 1.00 85.62 298 GLY A O 1
ATOM 2372 N N . ALA A 1 299 ? 17.852 -8.109 -32.090 1.00 89.31 299 ALA A N 1
ATOM 2373 C CA . ALA A 1 299 ? 18.446 -6.886 -31.543 1.00 89.31 299 ALA A CA 1
ATOM 2374 C C . ALA A 1 299 ? 17.718 -6.415 -30.283 1.00 89.31 299 ALA A C 1
ATOM 2376 O O . ALA A 1 299 ? 16.498 -6.561 -30.176 1.00 89.31 299 ALA A O 1
ATOM 2377 N N . VAL A 1 300 ? 18.458 -5.792 -29.370 1.00 91.88 300 VAL A N 1
ATOM 2378 C CA . VAL A 1 300 ? 17.913 -5.082 -28.212 1.00 91.88 300 VAL A CA 1
ATOM 2379 C C . VAL A 1 300 ? 18.407 -3.651 -28.196 1.00 91.88 300 VAL A C 1
ATOM 2381 O O . VAL A 1 300 ? 19.579 -3.394 -28.447 1.00 91.88 300 VAL A O 1
ATOM 2384 N N . ILE A 1 301 ? 17.512 -2.733 -27.868 1.00 94.69 301 ILE A N 1
ATOM 2385 C CA . ILE A 1 301 ? 17.837 -1.352 -27.519 1.00 94.69 301 ILE A CA 1
ATOM 2386 C C . ILE A 1 301 ? 17.614 -1.233 -26.016 1.00 94.69 301 ILE A C 1
ATOM 2388 O O . ILE A 1 301 ? 16.522 -1.575 -25.570 1.00 94.69 301 ILE A O 1
ATOM 2392 N N . VAL A 1 302 ? 18.610 -0.784 -25.253 1.00 94.12 302 VAL A N 1
ATOM 2393 C CA . VAL A 1 302 ? 18.508 -0.602 -23.794 1.00 94.12 302 VAL A CA 1
ATOM 2394 C C . VAL A 1 302 ? 18.867 0.832 -23.428 1.00 94.12 302 VAL A C 1
ATOM 2396 O O . VAL A 1 302 ? 19.860 1.376 -23.912 1.00 94.12 302 VAL A O 1
ATOM 2399 N N . TYR A 1 303 ? 18.042 1.446 -22.588 1.00 94.69 303 TYR A N 1
ATOM 2400 C CA . TYR A 1 303 ? 18.238 2.782 -22.045 1.00 94.69 303 TYR A CA 1
ATOM 2401 C C . TYR A 1 303 ? 18.185 2.752 -20.505 1.00 94.69 303 TYR A C 1
ATOM 2403 O O . TYR A 1 303 ? 17.286 2.099 -19.964 1.00 94.69 303 TYR A O 1
ATOM 2411 N N . PRO A 1 304 ? 19.044 3.515 -19.800 1.00 93.81 304 PRO A N 1
ATOM 2412 C CA . PRO A 1 304 ? 20.161 4.318 -20.324 1.00 93.81 304 PRO A CA 1
ATOM 2413 C C . PRO A 1 304 ? 21.240 3.494 -21.036 1.00 93.81 304 PRO A C 1
ATOM 2415 O O . PRO A 1 304 ? 21.323 2.283 -20.849 1.00 93.81 304 PRO A O 1
ATOM 2418 N N . GLY A 1 305 ? 22.050 4.130 -21.884 1.00 93.50 305 GLY A N 1
ATOM 2419 C CA . GLY A 1 305 ? 23.171 3.444 -22.528 1.00 93.50 305 GLY A CA 1
ATOM 2420 C C . GLY A 1 305 ? 24.278 3.137 -21.530 1.00 93.50 305 GLY A C 1
ATOM 2421 O O . GLY A 1 305 ? 24.587 3.964 -20.677 1.00 93.50 305 GLY A O 1
ATOM 2422 N N . HIS A 1 306 ? 24.892 1.965 -21.638 1.00 90.69 306 HIS A N 1
ATOM 2423 C CA . HIS A 1 306 ? 25.859 1.471 -20.661 1.00 90.69 306 HIS A CA 1
ATOM 2424 C C . HIS A 1 306 ? 26.891 0.538 -21.317 1.00 90.69 306 HIS A C 1
ATOM 2426 O O . HIS A 1 306 ? 26.642 -0.019 -22.388 1.00 90.69 306 HIS A O 1
ATOM 2432 N N . ASP A 1 307 ? 28.035 0.317 -20.664 1.00 85.62 307 ASP A N 1
ATOM 2433 C CA . ASP A 1 307 ? 29.142 -0.522 -21.164 1.00 85.62 307 ASP A CA 1
ATOM 2434 C C . ASP A 1 307 ? 29.092 -1.991 -20.710 1.00 85.62 307 ASP A C 1
ATOM 2436 O O . ASP A 1 307 ? 30.029 -2.762 -20.965 1.00 85.62 307 ASP A O 1
ATOM 2440 N N . VAL A 1 308 ? 27.997 -2.377 -20.049 1.00 77.25 308 VAL A N 1
ATOM 2441 C CA . VAL A 1 308 ? 27.943 -3.636 -19.309 1.00 77.25 308 VAL A CA 1
ATOM 2442 C C . VAL A 1 308 ? 28.256 -4.869 -20.160 1.00 77.25 308 VAL A C 1
ATOM 2444 O O . VAL A 1 308 ? 27.912 -4.961 -21.341 1.00 77.25 308 VAL A O 1
ATOM 2447 N N . ASP A 1 309 ? 28.939 -5.825 -19.529 1.00 70.19 309 ASP A N 1
ATOM 2448 C CA . ASP A 1 309 ? 29.353 -7.096 -20.102 1.00 70.19 309 ASP A CA 1
ATOM 2449 C C . ASP A 1 309 ? 28.189 -8.035 -20.368 1.00 70.19 309 ASP A C 1
ATOM 2451 O O . ASP A 1 309 ? 27.720 -8.788 -19.519 1.00 70.19 309 ASP A O 1
ATOM 2455 N N . ILE A 1 310 ? 27.709 -7.940 -21.602 1.00 72.50 310 ILE A N 1
ATOM 2456 C CA . ILE A 1 310 ? 26.694 -8.810 -22.156 1.00 72.50 310 ILE A CA 1
ATOM 2457 C C . ILE A 1 310 ? 27.412 -9.968 -22.856 1.00 72.50 310 ILE A C 1
ATOM 2459 O O . ILE A 1 310 ? 28.260 -9.713 -23.714 1.00 72.50 310 ILE A O 1
ATOM 2463 N N . PRO A 1 311 ? 27.079 -11.229 -22.523 1.00 73.19 311 PRO A N 1
ATOM 2464 C CA . PRO A 1 311 ? 27.660 -12.394 -23.179 1.00 73.19 311 PRO A CA 1
ATOM 2465 C C . PRO A 1 311 ? 27.526 -12.334 -24.706 1.00 73.19 311 PRO A C 1
ATOM 2467 O O . PRO A 1 311 ? 26.487 -11.916 -25.217 1.00 73.19 311 PRO A O 1
ATOM 2470 N N . GLU A 1 312 ? 28.540 -12.801 -25.440 1.00 70.38 312 GLU A N 1
ATOM 2471 C CA . GLU A 1 312 ? 28.517 -12.827 -26.916 1.00 70.38 312 GLU A CA 1
ATOM 2472 C C . GLU A 1 312 ? 27.346 -13.655 -27.480 1.00 70.38 312 GLU A C 1
ATOM 2474 O O . GLU A 1 312 ? 26.861 -13.399 -28.582 1.00 70.38 312 GLU A O 1
ATOM 2479 N N . ASP A 1 313 ? 26.852 -14.626 -26.710 1.00 75.69 313 ASP A N 1
ATOM 2480 C CA . ASP A 1 313 ? 25.709 -15.478 -27.034 1.00 75.69 313 ASP A CA 1
ATOM 2481 C C . ASP A 1 313 ? 24.363 -14.919 -26.532 1.00 75.69 313 ASP A C 1
ATOM 2483 O O . ASP A 1 313 ? 23.353 -15.630 -26.515 1.00 75.69 313 ASP A O 1
ATOM 2487 N N . TYR A 1 314 ? 24.307 -13.643 -26.129 1.00 81.94 314 TYR A N 1
ATOM 2488 C CA . TYR A 1 314 ? 23.081 -13.033 -25.633 1.00 81.94 314 TYR A CA 1
ATOM 2489 C C . TYR A 1 314 ? 21.988 -12.999 -26.711 1.00 81.94 314 TYR A C 1
ATOM 2491 O O . TYR A 1 314 ? 22.030 -12.215 -27.656 1.00 81.94 314 TYR A O 1
ATOM 2499 N N . ASP A 1 315 ? 20.958 -13.825 -26.520 1.00 85.81 315 ASP A N 1
ATOM 2500 C CA . ASP A 1 315 ? 19.730 -13.801 -27.314 1.00 85.81 315 ASP A CA 1
ATOM 2501 C C . ASP A 1 315 ? 18.562 -13.265 -26.464 1.00 85.81 315 ASP A C 1
ATOM 2503 O O . ASP A 1 315 ? 18.132 -13.948 -25.522 1.00 85.81 315 ASP A O 1
ATOM 2507 N N . PRO A 1 316 ? 18.000 -12.078 -26.775 1.00 84.38 316 PRO A N 1
ATOM 2508 C CA . PRO A 1 316 ? 16.861 -11.540 -26.032 1.00 84.38 316 PRO A CA 1
ATOM 2509 C C . PRO A 1 316 ? 15.644 -12.459 -26.041 1.00 84.38 316 PRO A C 1
ATOM 2511 O O . PRO A 1 316 ? 14.928 -12.533 -25.048 1.00 84.38 316 PRO A O 1
ATOM 2514 N N . ARG A 1 317 ? 15.430 -13.224 -27.117 1.00 89.69 317 ARG A N 1
ATOM 2515 C CA . ARG A 1 317 ? 14.244 -14.078 -27.301 1.00 89.69 317 ARG A CA 1
ATOM 2516 C C . ARG A 1 317 ? 14.212 -15.247 -26.319 1.00 89.69 317 ARG A C 1
ATOM 2518 O O . ARG A 1 317 ? 13.178 -15.888 -26.115 1.00 89.69 317 ARG A O 1
ATOM 2525 N N . GLN A 1 318 ? 15.353 -15.550 -25.707 1.00 89.50 318 GLN A N 1
ATOM 2526 C CA . GLN A 1 318 ? 15.474 -16.594 -24.699 1.00 89.50 318 GLN A CA 1
ATOM 2527 C C . GLN A 1 318 ? 15.310 -16.069 -23.271 1.00 89.50 318 GLN A C 1
ATOM 2529 O O . GLN A 1 318 ? 15.183 -16.870 -22.344 1.00 89.50 318 GLN A O 1
ATOM 2534 N N . ARG A 1 319 ? 15.288 -14.745 -23.079 1.00 86.19 319 ARG A N 1
ATOM 2535 C CA . ARG A 1 319 ? 15.251 -14.134 -21.752 1.00 86.19 319 ARG A CA 1
ATOM 2536 C C . ARG A 1 319 ? 13.848 -14.207 -21.135 1.00 86.19 319 ARG A C 1
ATOM 2538 O O . ARG A 1 319 ? 12.857 -14.119 -21.868 1.00 86.19 319 ARG A O 1
ATOM 2545 N N . PRO A 1 320 ? 13.741 -14.349 -19.797 1.00 87.69 320 PRO A N 1
ATOM 2546 C CA . PRO A 1 320 ? 12.451 -14.425 -19.111 1.00 87.69 320 PRO A CA 1
ATOM 2547 C C . PRO A 1 320 ? 11.519 -13.252 -19.433 1.00 87.69 320 PRO A C 1
ATOM 2549 O O . PRO A 1 320 ? 10.364 -13.487 -19.776 1.00 87.69 320 PRO A O 1
ATOM 2552 N N . TRP A 1 321 ? 12.035 -12.018 -19.421 1.00 89.38 321 TRP A N 1
ATOM 2553 C CA . TRP A 1 321 ? 11.265 -10.803 -19.718 1.00 89.38 321 TRP A CA 1
ATOM 2554 C C . TRP A 1 321 ? 10.651 -10.817 -21.128 1.00 89.38 321 TRP A C 1
ATOM 2556 O O . TRP A 1 321 ? 9.512 -10.388 -21.313 1.00 89.38 321 TRP A O 1
ATOM 2566 N N . TYR A 1 322 ? 11.365 -11.374 -22.114 1.00 93.44 322 TYR A N 1
ATOM 2567 C CA . TYR A 1 322 ? 10.887 -11.477 -23.493 1.00 93.44 322 TYR A CA 1
ATOM 2568 C C . TYR A 1 322 ? 9.802 -12.546 -23.602 1.00 93.44 322 TYR A C 1
ATOM 2570 O O . TYR A 1 322 ? 8.703 -12.287 -24.085 1.00 93.44 322 TYR A O 1
ATOM 2578 N N . ARG A 1 323 ? 10.080 -13.759 -23.107 1.00 93.94 323 ARG A N 1
ATOM 2579 C CA . ARG A 1 323 ? 9.138 -14.893 -23.161 1.00 93.94 323 ARG A CA 1
ATOM 2580 C C . ARG A 1 323 ? 7.862 -14.654 -22.358 1.00 93.94 323 ARG A C 1
ATOM 2582 O O . ARG A 1 323 ? 6.838 -15.271 -22.645 1.00 93.94 323 ARG A O 1
ATOM 2589 N N . MET A 1 324 ? 7.925 -13.781 -21.357 1.00 92.88 324 MET A N 1
ATOM 2590 C CA . MET A 1 324 ? 6.777 -13.396 -20.548 1.00 92.88 324 MET A CA 1
ATOM 2591 C C . MET A 1 324 ? 5.656 -12.807 -21.406 1.00 92.88 324 MET A C 1
ATOM 2593 O O . MET A 1 324 ? 4.530 -13.304 -21.326 1.00 92.88 324 MET A O 1
ATOM 2597 N N . ALA A 1 325 ? 5.978 -11.838 -22.268 1.00 96.56 325 ALA A N 1
ATOM 2598 C CA . ALA A 1 325 ? 4.999 -11.137 -23.096 1.00 96.56 325 ALA A CA 1
ATOM 2599 C C . ALA A 1 325 ? 4.924 -11.630 -24.547 1.00 96.56 325 ALA A C 1
ATOM 2601 O O . ALA A 1 325 ? 3.875 -11.456 -25.165 1.00 96.56 325 ALA A O 1
ATOM 2602 N N . ALA A 1 326 ? 5.990 -12.221 -25.101 1.00 96.75 326 ALA A N 1
ATOM 2603 C CA . ALA A 1 326 ? 6.087 -12.547 -26.526 1.00 96.75 326 ALA A CA 1
ATOM 2604 C C . ALA A 1 326 ? 4.885 -13.348 -27.049 1.00 96.75 326 ALA A C 1
ATOM 2606 O O . ALA A 1 326 ? 4.568 -14.427 -26.544 1.00 96.75 326 ALA A O 1
ATOM 2607 N N . GLY A 1 327 ? 4.235 -12.824 -28.091 1.00 94.06 327 GLY A N 1
ATOM 2608 C CA . GLY A 1 327 ? 3.086 -13.468 -28.734 1.00 94.06 327 GLY A CA 1
ATOM 2609 C C . GLY A 1 327 ? 1.788 -13.431 -27.917 1.00 94.06 327 GLY A C 1
ATOM 2610 O O . GLY A 1 327 ? 0.826 -14.098 -28.289 1.00 94.06 327 GLY A O 1
ATOM 2611 N N . LYS A 1 328 ? 1.745 -12.671 -26.815 1.00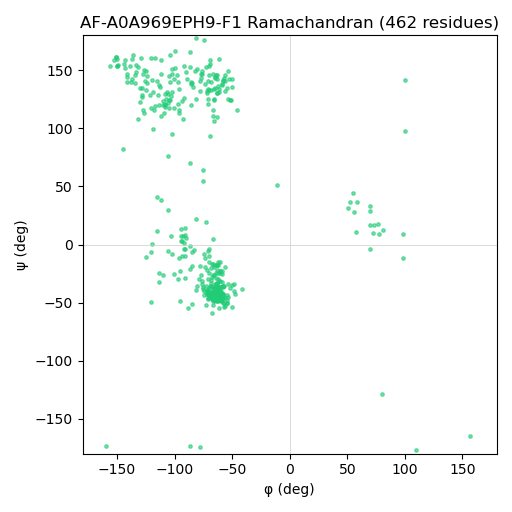 95.56 328 LYS A N 1
ATOM 2612 C CA . LYS A 1 328 ? 0.549 -12.449 -25.990 1.00 95.56 328 LYS A CA 1
ATOM 2613 C C . LYS A 1 328 ? 0.070 -11.003 -26.104 1.00 95.56 328 LYS A C 1
ATOM 2615 O O . LYS A 1 328 ? 0.844 -10.121 -26.473 1.00 95.56 328 LYS A O 1
ATOM 2620 N N . ASN A 1 329 ? -1.198 -10.771 -25.780 1.00 93.38 329 ASN A N 1
ATOM 2621 C CA . ASN A 1 329 ? -1.788 -9.435 -25.685 1.00 93.38 329 ASN A CA 1
ATOM 2622 C C . ASN A 1 329 ? -1.867 -9.010 -24.219 1.00 93.38 329 ASN A C 1
ATOM 2624 O O . ASN A 1 329 ? -2.180 -9.841 -23.370 1.00 93.38 329 ASN A O 1
ATOM 2628 N N . GLY A 1 330 ? -1.626 -7.729 -23.950 1.00 93.25 330 GLY A N 1
ATOM 2629 C CA . GLY A 1 330 ? -1.642 -7.161 -22.603 1.00 93.25 330 GLY A CA 1
ATOM 2630 C C . GLY A 1 330 ? -0.257 -6.765 -22.096 1.00 93.25 330 GLY A C 1
ATOM 2631 O O . GLY A 1 330 ? 0.741 -6.841 -22.821 1.00 93.25 330 GLY A O 1
ATOM 2632 N N . LYS A 1 331 ? -0.240 -6.314 -20.844 1.00 94.56 331 LYS A N 1
ATOM 2633 C CA . LYS A 1 331 ? 0.936 -5.880 -20.089 1.00 94.56 331 LYS A CA 1
ATOM 2634 C C . LYS A 1 331 ? 1.149 -6.880 -18.962 1.00 94.56 331 LYS A C 1
ATOM 2636 O O . LYS A 1 331 ? 0.186 -7.340 -18.356 1.00 94.56 331 LYS A O 1
ATOM 2641 N N . PHE A 1 332 ? 2.394 -7.285 -18.752 1.00 93.44 332 PHE A N 1
ATOM 2642 C CA . PHE A 1 332 ? 2.723 -8.382 -17.854 1.00 93.44 332 PHE A CA 1
ATOM 2643 C C . PHE A 1 332 ? 3.779 -7.934 -16.861 1.00 93.44 332 PHE A C 1
ATOM 2645 O O . PHE A 1 332 ? 4.916 -7.658 -17.243 1.00 93.44 332 PHE A O 1
ATOM 2652 N N . TRP A 1 333 ? 3.407 -7.913 -15.588 1.00 92.81 333 TRP A N 1
ATOM 2653 C CA . TRP A 1 333 ? 4.349 -7.745 -14.494 1.00 92.81 333 TRP A CA 1
ATOM 2654 C C . TRP A 1 333 ? 5.018 -9.080 -14.174 1.00 92.81 333 TRP A C 1
ATOM 2656 O O . TRP A 1 333 ? 4.361 -10.104 -13.976 1.00 92.81 333 TRP A O 1
ATOM 2666 N N . GLY A 1 334 ? 6.347 -9.074 -14.187 1.00 87.06 334 GLY A N 1
ATOM 2667 C CA . GLY A 1 334 ? 7.162 -10.260 -13.994 1.00 87.06 334 GLY A CA 1
ATOM 2668 C C . GLY A 1 334 ? 7.449 -10.583 -12.541 1.00 87.06 334 GLY A C 1
ATOM 2669 O O . GLY A 1 334 ? 6.959 -9.960 -11.604 1.00 87.06 334 GLY A O 1
ATOM 2670 N N . ASN A 1 335 ? 8.302 -11.585 -12.362 1.00 85.12 335 ASN A N 1
ATOM 2671 C CA . ASN A 1 335 ? 8.858 -11.870 -11.051 1.00 85.12 335 ASN A CA 1
ATOM 2672 C C . ASN A 1 335 ? 10.029 -10.921 -10.758 1.00 85.12 335 ASN A C 1
ATOM 2674 O O . ASN A 1 335 ? 10.752 -10.540 -11.688 1.00 85.12 335 ASN A O 1
ATOM 2678 N N . PRO A 1 336 ? 10.268 -10.615 -9.473 1.00 87.12 336 PRO A N 1
ATOM 2679 C CA . PRO A 1 336 ? 11.509 -10.000 -9.037 1.00 87.12 336 PRO A CA 1
ATOM 2680 C C . PRO A 1 336 ? 12.714 -10.757 -9.576 1.00 87.12 336 PRO A C 1
ATOM 2682 O O . PRO A 1 336 ? 12.752 -11.991 -9.530 1.00 87.12 336 PRO A O 1
ATOM 2685 N N . HIS A 1 337 ? 13.701 -10.027 -10.069 1.00 81.81 337 HIS A N 1
ATOM 2686 C CA . HIS A 1 337 ? 14.951 -10.607 -10.533 1.00 81.81 337 HIS A CA 1
ATOM 2687 C C . HIS A 1 337 ? 16.110 -9.677 -10.203 1.00 81.81 337 HIS A C 1
ATOM 2689 O O . HIS A 1 337 ? 15.931 -8.474 -10.020 1.00 81.81 337 HIS A O 1
ATOM 2695 N N . LEU A 1 338 ? 17.303 -10.257 -10.088 1.00 80.31 338 LEU A N 1
ATOM 2696 C CA . LEU A 1 338 ? 18.512 -9.470 -9.919 1.00 80.31 338 LEU A CA 1
ATOM 2697 C C . LEU A 1 338 ? 18.846 -8.755 -11.218 1.00 80.31 338 LEU A C 1
ATOM 2699 O O . LEU A 1 338 ? 18.869 -9.363 -12.292 1.00 80.31 338 LEU A O 1
ATOM 2703 N N . ASP A 1 339 ? 19.164 -7.481 -11.074 1.00 77.00 339 ASP A N 1
ATOM 2704 C CA . ASP A 1 339 ? 19.847 -6.733 -12.096 1.00 77.00 339 ASP A CA 1
ATOM 2705 C C . ASP A 1 339 ? 21.253 -7.301 -12.284 1.00 77.00 339 ASP A C 1
ATOM 2707 O O . ASP A 1 339 ? 22.056 -7.355 -11.348 1.00 77.00 339 ASP A O 1
ATOM 2711 N N . ASN A 1 340 ? 21.581 -7.681 -13.515 1.00 66.38 340 ASN A N 1
ATOM 2712 C CA . ASN A 1 340 ? 22.938 -8.116 -13.847 1.00 66.38 340 ASN A CA 1
ATOM 2713 C C . ASN A 1 340 ? 23.934 -6.944 -13.833 1.00 66.38 340 ASN A C 1
ATOM 2715 O O . ASN A 1 340 ? 25.131 -7.159 -14.014 1.00 66.38 340 ASN A O 1
ATOM 2719 N N . PHE A 1 341 ? 23.442 -5.717 -13.648 1.00 66.06 341 PHE A N 1
ATOM 2720 C CA . PHE A 1 341 ? 24.179 -4.469 -13.813 1.00 66.06 341 PHE A CA 1
ATOM 2721 C C . PHE A 1 341 ? 24.341 -3.681 -12.504 1.00 66.06 341 PHE A C 1
ATOM 2723 O O . PHE A 1 341 ? 24.813 -2.547 -12.509 1.00 66.06 341 PHE A O 1
ATOM 2730 N N . GLY A 1 342 ? 24.027 -4.317 -11.371 1.00 64.69 342 GLY A N 1
ATOM 2731 C CA . GLY A 1 342 ? 24.342 -3.814 -10.038 1.00 64.69 342 GLY A CA 1
ATOM 2732 C C . GLY A 1 342 ? 23.200 -3.099 -9.323 1.00 64.69 342 GLY A C 1
ATOM 2733 O O . GLY A 1 342 ? 23.304 -2.960 -8.113 1.00 64.69 342 GLY A O 1
ATOM 2734 N N . GLN A 1 343 ? 22.084 -2.754 -9.976 1.00 71.56 343 GLN A N 1
ATOM 2735 C CA . GLN A 1 343 ? 20.947 -2.018 -9.379 1.00 71.56 343 GLN A CA 1
ATOM 2736 C C . GLN A 1 343 ? 20.169 -2.797 -8.300 1.00 71.56 343 GLN A C 1
ATOM 2738 O O . GLN A 1 343 ? 19.152 -2.329 -7.794 1.00 71.56 343 GLN A O 1
ATOM 2743 N N . GLY A 1 344 ? 20.629 -3.992 -7.929 1.00 79.50 344 GLY A N 1
ATOM 2744 C CA . GLY A 1 344 ? 19.975 -4.839 -6.944 1.00 79.50 344 GLY A CA 1
ATOM 2745 C C . GLY A 1 344 ? 18.806 -5.591 -7.561 1.00 79.50 344 GLY A C 1
ATOM 2746 O O . GLY A 1 344 ? 18.973 -6.289 -8.557 1.00 79.50 344 GLY A O 1
ATOM 2747 N N . LEU A 1 345 ? 17.636 -5.515 -6.937 1.00 85.31 345 LEU A N 1
ATOM 2748 C CA . LEU A 1 345 ? 16.441 -6.213 -7.399 1.00 85.31 345 LEU A CA 1
ATOM 2749 C C . LEU A 1 345 ? 15.556 -5.297 -8.225 1.00 85.31 345 LEU A C 1
ATOM 2751 O O . LEU A 1 345 ? 15.342 -4.133 -7.879 1.00 85.31 345 LEU A O 1
ATOM 2755 N N . LEU A 1 346 ? 15.004 -5.872 -9.286 1.00 88.25 346 LEU A N 1
ATOM 2756 C CA . LEU A 1 346 ? 14.149 -5.191 -10.236 1.00 88.25 346 LEU A CA 1
ATOM 2757 C C . LEU A 1 346 ? 12.829 -5.922 -10.417 1.00 88.25 346 LEU A C 1
ATOM 2759 O O . LEU A 1 346 ? 12.749 -7.154 -10.338 1.00 88.25 346 LEU A O 1
ATOM 2763 N N . LEU A 1 347 ? 11.800 -5.141 -10.723 1.00 91.50 347 LEU A N 1
ATOM 2764 C CA . LEU A 1 347 ? 10.498 -5.632 -11.139 1.00 91.50 347 LEU A CA 1
ATOM 2765 C C . LEU A 1 347 ? 10.208 -5.147 -12.563 1.00 91.50 347 LEU A C 1
ATOM 2767 O O . LEU A 1 347 ? 10.089 -3.945 -12.794 1.00 91.50 347 LEU A O 1
ATOM 2771 N N . SER A 1 348 ? 10.096 -6.084 -13.507 1.00 92.94 348 SER A N 1
ATOM 2772 C CA . SER A 1 348 ? 9.819 -5.769 -14.913 1.00 92.94 348 SER A CA 1
ATOM 2773 C C . SER A 1 348 ? 8.329 -5.713 -15.212 1.00 92.94 348 SER A C 1
ATOM 2775 O O . SER A 1 348 ? 7.587 -6.604 -14.794 1.00 92.94 348 SER A O 1
ATOM 2777 N N . CYS A 1 349 ? 7.930 -4.776 -16.066 1.00 95.75 349 CYS A N 1
ATOM 2778 C CA . CYS A 1 349 ? 6.685 -4.830 -16.826 1.00 95.75 349 CYS A CA 1
ATOM 2779 C C . CYS A 1 349 ? 7.011 -4.950 -18.318 1.00 95.75 349 CYS A C 1
ATOM 2781 O O . CYS A 1 349 ? 7.823 -4.176 -18.829 1.00 95.75 349 CYS A O 1
ATOM 2783 N N . THR A 1 350 ? 6.419 -5.918 -19.026 1.00 97.31 350 THR A N 1
ATOM 2784 C CA . THR A 1 350 ? 6.655 -6.111 -20.468 1.00 97.31 350 THR A CA 1
ATOM 2785 C C . THR A 1 350 ? 5.373 -6.264 -21.278 1.00 97.31 350 THR A C 1
ATOM 2787 O O . THR A 1 350 ? 4.347 -6.730 -20.784 1.00 97.31 350 THR A O 1
ATOM 2790 N N . MET A 1 351 ? 5.434 -5.880 -22.555 1.00 98.12 351 MET A N 1
ATOM 2791 C CA . MET A 1 351 ? 4.332 -6.037 -23.507 1.00 98.12 351 MET A CA 1
ATOM 2792 C C . MET A 1 351 ? 4.832 -6.383 -24.912 1.00 98.12 351 MET A C 1
ATOM 2794 O O . MET A 1 351 ? 5.937 -6.006 -25.310 1.00 98.12 351 MET A O 1
ATOM 2798 N N . SER A 1 352 ? 4.008 -7.095 -25.682 1.00 98.31 352 SER A N 1
ATOM 2799 C CA . SER A 1 352 ? 4.305 -7.398 -27.087 1.00 98.31 352 SER A CA 1
ATOM 2800 C C . SER A 1 352 ? 4.066 -6.199 -28.004 1.00 98.31 352 SER A C 1
ATOM 2802 O O . SER A 1 352 ? 3.157 -5.400 -27.796 1.00 98.31 352 SER A O 1
ATOM 2804 N N . LEU A 1 353 ? 4.856 -6.134 -29.073 1.00 98.12 353 LEU A N 1
ATOM 2805 C CA . LEU A 1 353 ? 4.730 -5.185 -30.172 1.00 98.12 353 LEU A CA 1
ATOM 2806 C C . LEU A 1 353 ? 4.100 -5.892 -31.375 1.00 98.12 353 LEU A C 1
ATOM 2808 O O . LEU A 1 353 ? 4.622 -6.919 -31.820 1.00 98.12 353 LEU A O 1
ATOM 2812 N N . TYR A 1 354 ? 3.033 -5.320 -31.927 1.00 96.88 354 TYR A N 1
ATOM 2813 C CA . TYR A 1 354 ? 2.359 -5.823 -33.125 1.00 96.88 354 TYR A CA 1
ATOM 2814 C C . TYR A 1 354 ? 2.211 -4.719 -34.169 1.00 96.88 354 TYR A C 1
ATOM 2816 O O . TYR A 1 354 ? 2.040 -3.554 -33.812 1.00 96.88 354 TYR A O 1
ATOM 2824 N N . ASP A 1 355 ? 2.273 -5.079 -35.451 1.00 94.50 355 ASP A N 1
ATOM 2825 C CA . ASP A 1 355 ? 1.857 -4.178 -36.529 1.00 94.50 355 ASP A CA 1
ATOM 2826 C C . ASP A 1 355 ? 0.331 -4.183 -36.740 1.00 94.50 355 ASP A C 1
ATOM 2828 O O . ASP A 1 355 ? -0.410 -4.937 -36.107 1.00 94.50 355 ASP A O 1
ATOM 2832 N N . GLU A 1 356 ? -0.142 -3.357 -37.677 1.00 92.50 356 GLU A N 1
ATOM 2833 C CA . GLU A 1 356 ? -1.567 -3.229 -38.023 1.00 92.50 356 GLU A CA 1
ATOM 2834 C C . GLU A 1 356 ? -2.184 -4.519 -38.593 1.00 92.50 356 GLU A C 1
ATOM 2836 O O . GLU A 1 356 ? -3.405 -4.664 -38.615 1.00 92.50 356 GLU A O 1
ATOM 2841 N N . THR A 1 357 ? -1.359 -5.468 -39.048 1.00 94.44 357 THR A N 1
ATOM 2842 C CA . THR A 1 357 ? -1.795 -6.782 -39.547 1.00 94.44 357 THR A CA 1
ATOM 2843 C C . THR A 1 357 ? -1.826 -7.851 -38.452 1.00 94.44 357 THR A C 1
ATOM 2845 O O . THR A 1 357 ? -2.238 -8.983 -38.709 1.00 94.44 357 THR A O 1
ATOM 2848 N N . GLY A 1 358 ? -1.401 -7.509 -37.230 1.00 93.50 358 GLY A N 1
ATOM 2849 C CA . GLY A 1 358 ? -1.238 -8.442 -36.118 1.00 93.50 358 GLY A CA 1
ATOM 2850 C C . GLY A 1 358 ? 0.075 -9.229 -36.162 1.00 93.50 358 GLY A C 1
ATOM 2851 O O . GLY A 1 358 ? 0.233 -10.202 -35.424 1.00 93.50 358 GLY A O 1
ATOM 2852 N N . GLN A 1 359 ? 1.037 -8.847 -37.007 1.00 95.00 359 GLN A N 1
ATOM 2853 C CA . GLN A 1 359 ? 2.351 -9.477 -37.019 1.00 95.00 359 GLN A CA 1
ATOM 2854 C C . GLN A 1 359 ? 3.129 -9.074 -35.767 1.00 95.00 359 GLN A C 1
ATOM 2856 O O . GLN A 1 359 ? 3.353 -7.895 -35.506 1.00 95.00 359 GLN A O 1
ATOM 2861 N N . PHE A 1 360 ? 3.602 -10.068 -35.018 1.00 96.69 360 PHE A N 1
ATOM 2862 C CA . PHE A 1 360 ? 4.510 -9.853 -33.895 1.00 96.69 360 PHE A CA 1
ATOM 2863 C C . PHE A 1 360 ? 5.836 -9.244 -34.375 1.00 96.69 360 PHE A C 1
ATOM 2865 O O . PHE A 1 360 ? 6.450 -9.767 -35.312 1.00 96.69 360 PHE A O 1
ATOM 2872 N N . LEU A 1 361 ? 6.284 -8.170 -33.720 1.00 95.56 361 LEU A N 1
ATOM 2873 C CA . LEU A 1 361 ? 7.505 -7.417 -34.037 1.00 95.56 361 LEU A CA 1
ATOM 2874 C C . LEU A 1 361 ? 8.582 -7.528 -32.945 1.00 95.56 361 LEU A C 1
ATOM 2876 O O . LEU A 1 361 ? 9.770 -7.369 -33.233 1.00 95.56 361 LEU A O 1
ATOM 2880 N N . GLY A 1 362 ? 8.194 -7.804 -31.700 1.00 96.62 362 GLY A N 1
ATOM 2881 C CA . GLY A 1 362 ? 9.109 -7.828 -30.562 1.00 96.62 362 GLY A CA 1
ATOM 2882 C C . GLY A 1 362 ? 8.412 -7.595 -29.225 1.00 96.62 362 GLY A C 1
ATOM 2883 O O . GLY A 1 362 ? 7.192 -7.676 -29.132 1.00 96.62 362 GLY A O 1
ATOM 2884 N N . VAL A 1 363 ? 9.195 -7.290 -28.195 1.00 98.25 363 VAL A N 1
ATOM 2885 C CA . VAL A 1 363 ? 8.735 -7.004 -26.831 1.00 98.25 363 VAL A CA 1
ATOM 2886 C C . VAL A 1 363 ? 9.373 -5.704 -26.358 1.00 98.25 363 VAL A C 1
ATOM 2888 O O . VAL A 1 363 ? 10.577 -5.521 -26.528 1.00 98.25 363 VAL A O 1
ATOM 2891 N N . ALA A 1 364 ? 8.585 -4.823 -25.752 1.00 98.25 364 ALA A N 1
ATOM 2892 C CA . ALA A 1 364 ? 9.093 -3.695 -24.978 1.00 98.25 364 ALA A CA 1
ATOM 2893 C C . ALA A 1 364 ? 8.986 -4.009 -23.482 1.00 98.25 364 ALA A C 1
ATOM 2895 O O . ALA A 1 364 ? 8.097 -4.759 -23.068 1.00 98.25 364 ALA A O 1
ATOM 2896 N N . GLY A 1 365 ? 9.874 -3.433 -22.679 1.00 97.12 365 GLY A N 1
ATOM 2897 C CA . GLY A 1 365 ? 9.829 -3.572 -21.233 1.00 97.12 365 GLY A CA 1
ATOM 2898 C C . GLY A 1 365 ? 10.443 -2.399 -20.490 1.00 97.12 365 GLY A C 1
ATOM 2899 O O . GLY A 1 365 ? 11.239 -1.637 -21.044 1.00 97.12 365 GLY A O 1
ATOM 2900 N N . VAL A 1 366 ? 10.039 -2.270 -19.234 1.00 96.62 366 VAL A N 1
ATOM 2901 C CA . VAL A 1 366 ? 10.568 -1.314 -18.263 1.00 96.62 366 VAL A CA 1
ATOM 2902 C C . VAL A 1 366 ? 10.813 -2.025 -16.940 1.00 96.62 366 VAL A C 1
ATOM 2904 O O . VAL A 1 366 ? 10.045 -2.914 -16.576 1.00 96.62 366 VAL A O 1
ATOM 2907 N N . ASP A 1 367 ? 11.851 -1.615 -16.220 1.00 94.06 367 ASP A N 1
ATOM 2908 C CA . ASP A 1 367 ? 12.201 -2.157 -14.911 1.00 94.06 367 ASP A CA 1
ATOM 2909 C C . ASP A 1 367 ? 12.144 -1.066 -13.843 1.00 94.06 367 ASP A C 1
ATOM 2911 O O . ASP A 1 367 ? 12.730 0.009 -14.002 1.00 94.06 367 ASP A O 1
ATOM 2915 N N . LEU A 1 368 ? 11.476 -1.373 -12.734 1.00 92.94 368 LEU A N 1
ATOM 2916 C CA . LEU A 1 368 ? 11.428 -0.549 -11.530 1.00 92.94 368 LEU A CA 1
ATOM 2917 C C . LEU A 1 368 ? 12.448 -1.057 -10.515 1.00 92.94 368 LEU A C 1
ATOM 2919 O O . LEU A 1 368 ? 12.640 -2.269 -10.385 1.00 92.94 368 LEU A O 1
ATOM 2923 N N . THR A 1 369 ? 13.044 -0.145 -9.748 1.00 87.19 369 THR A N 1
ATOM 2924 C CA . THR A 1 369 ? 13.897 -0.530 -8.619 1.00 87.19 369 THR A CA 1
ATOM 2925 C C . THR A 1 369 ? 13.067 -0.965 -7.417 1.00 87.19 369 THR A C 1
ATOM 2927 O O . THR A 1 369 ? 12.021 -0.391 -7.107 1.00 87.19 369 THR A O 1
ATOM 2930 N N . PHE A 1 370 ? 13.566 -1.965 -6.691 1.00 87.62 370 PHE A N 1
ATOM 2931 C CA . PHE A 1 370 ? 12.991 -2.334 -5.399 1.00 87.62 370 PHE A CA 1
ATOM 2932 C C . PHE A 1 370 ? 13.097 -1.212 -4.372 1.00 87.62 370 PHE A C 1
ATOM 2934 O O . PHE A 1 370 ? 12.172 -1.056 -3.587 1.00 87.62 370 PHE A O 1
ATOM 2941 N N . ASP A 1 371 ? 14.175 -0.421 -4.388 1.00 86.81 371 ASP A N 1
ATOM 2942 C CA . ASP A 1 371 ? 14.311 0.718 -3.474 1.00 86.81 371 ASP A CA 1
ATOM 2943 C C . ASP A 1 371 ? 13.154 1.709 -3.648 1.00 86.81 371 ASP A C 1
ATOM 2945 O O . ASP A 1 371 ? 12.552 2.091 -2.654 1.00 86.81 371 ASP A O 1
ATOM 2949 N N . TYR A 1 372 ? 12.762 2.043 -4.885 1.00 90.88 372 TYR A N 1
ATOM 2950 C CA . TYR A 1 372 ? 11.592 2.892 -5.128 1.00 90.88 372 TYR A CA 1
ATOM 2951 C C . TYR A 1 372 ? 10.298 2.244 -4.619 1.00 90.88 372 TYR A C 1
ATOM 2953 O O . TYR A 1 372 ? 9.520 2.873 -3.908 1.00 90.88 372 TYR A O 1
ATOM 2961 N N . ILE A 1 373 ? 10.051 0.972 -4.952 1.00 92.75 373 ILE A N 1
ATOM 2962 C CA . ILE A 1 373 ? 8.811 0.312 -4.521 1.00 92.75 373 ILE A CA 1
ATOM 2963 C C . ILE A 1 373 ? 8.749 0.249 -2.990 1.00 92.75 373 ILE A C 1
ATOM 2965 O O . ILE A 1 373 ? 7.724 0.572 -2.400 1.00 92.75 373 ILE A O 1
ATOM 2969 N N . ILE A 1 374 ? 9.842 -0.124 -2.332 1.00 92.44 374 ILE A N 1
ATOM 2970 C CA . ILE A 1 374 ? 9.894 -0.241 -0.877 1.00 92.44 374 ILE A CA 1
ATOM 2971 C C . ILE A 1 374 ? 9.764 1.138 -0.229 1.00 92.44 374 ILE A C 1
ATOM 2973 O O . ILE A 1 374 ? 8.820 1.348 0.532 1.00 92.44 374 ILE A O 1
ATOM 2977 N N . ASP A 1 375 ? 10.670 2.067 -0.543 1.00 90.12 375 ASP A N 1
ATOM 2978 C CA . ASP A 1 375 ? 10.796 3.342 0.164 1.00 90.12 375 ASP A CA 1
ATOM 2979 C C . ASP A 1 375 ? 9.617 4.280 -0.156 1.00 90.12 375 ASP A C 1
ATOM 2981 O O . ASP A 1 375 ? 9.081 4.911 0.759 1.00 90.12 375 ASP A O 1
ATOM 2985 N N . ASP A 1 376 ? 9.145 4.323 -1.409 1.00 91.25 376 ASP A N 1
ATOM 2986 C CA . ASP A 1 376 ? 8.078 5.236 -1.837 1.00 91.25 376 ASP A CA 1
ATOM 2987 C C . ASP A 1 376 ? 6.682 4.604 -1.852 1.00 91.25 376 ASP A C 1
ATOM 2989 O O . ASP A 1 376 ? 5.704 5.327 -1.641 1.00 91.25 376 ASP A O 1
ATOM 2993 N N . LEU A 1 377 ? 6.539 3.291 -2.083 1.00 93.81 377 LEU A N 1
ATOM 2994 C CA . LEU A 1 377 ? 5.221 2.657 -2.264 1.00 93.81 377 LEU A CA 1
ATOM 2995 C C . LEU A 1 377 ? 4.787 1.737 -1.122 1.00 93.81 377 LEU A C 1
ATOM 2997 O O . LEU A 1 377 ? 3.588 1.606 -0.900 1.00 93.81 377 LEU A O 1
ATOM 3001 N N . LEU A 1 378 ? 5.709 1.144 -0.364 1.00 95.00 378 LEU A N 1
ATOM 3002 C CA . LEU A 1 378 ? 5.363 0.186 0.693 1.00 95.00 378 LEU A CA 1
ATOM 3003 C C . LEU A 1 378 ? 5.504 0.742 2.112 1.00 95.00 378 LEU A C 1
ATOM 3005 O O . LEU A 1 378 ? 5.088 0.080 3.065 1.00 95.00 378 LEU A O 1
ATOM 3009 N N . THR A 1 379 ? 6.020 1.960 2.267 1.00 93.12 379 THR A N 1
ATOM 3010 C CA . THR A 1 379 ? 6.039 2.680 3.545 1.00 93.12 379 THR A CA 1
ATOM 3011 C C . THR A 1 379 ? 4.743 3.453 3.778 1.00 93.12 379 THR A C 1
ATOM 3013 O O . THR A 1 379 ? 4.219 4.109 2.876 1.00 93.12 379 THR A O 1
ATOM 3016 N N . ILE A 1 380 ? 4.244 3.447 5.013 1.00 93.62 380 ILE A N 1
ATOM 3017 C CA . ILE A 1 380 ? 3.157 4.335 5.436 1.00 93.62 380 ILE A CA 1
ATOM 3018 C C . ILE A 1 380 ? 3.702 5.204 6.569 1.00 93.62 380 ILE A C 1
ATOM 3020 O O . ILE A 1 380 ? 3.830 4.715 7.695 1.00 93.62 380 ILE A O 1
ATOM 3024 N N . PRO A 1 381 ? 4.102 6.457 6.276 1.00 87.69 381 PRO A N 1
ATOM 3025 C CA . PRO A 1 381 ? 4.609 7.366 7.294 1.00 87.69 381 PRO A CA 1
ATOM 3026 C C . PRO A 1 381 ? 3.621 7.509 8.455 1.00 87.69 381 PRO A C 1
ATOM 3028 O O . PRO A 1 381 ? 2.413 7.426 8.256 1.00 87.69 381 PRO A O 1
ATOM 3031 N N . GLU A 1 382 ? 4.143 7.750 9.659 1.00 88.31 382 GLU A N 1
ATOM 3032 C CA . GLU A 1 382 ? 3.358 8.019 10.879 1.00 88.31 382 GLU A CA 1
ATOM 3033 C C . GLU A 1 382 ? 2.572 6.826 11.455 1.00 88.31 382 GLU A C 1
ATOM 3035 O O . GLU A 1 382 ? 2.012 6.949 12.545 1.00 88.31 382 GLU A O 1
ATOM 3040 N N . LEU A 1 383 ? 2.573 5.662 10.794 1.00 93.31 383 LEU A N 1
ATOM 3041 C CA . LEU A 1 383 ? 2.032 4.420 11.346 1.00 93.31 383 LEU A CA 1
ATOM 3042 C C . LEU A 1 383 ? 3.157 3.467 11.787 1.00 93.31 383 LEU A C 1
ATOM 3044 O O . LEU A 1 383 ? 4.195 3.401 11.121 1.00 93.31 383 LEU A O 1
ATOM 3048 N N . PRO A 1 384 ? 2.965 2.692 12.872 1.00 94.38 384 PRO A N 1
ATOM 3049 C CA . PRO A 1 384 ? 3.924 1.692 13.347 1.00 94.38 384 PRO A CA 1
ATOM 3050 C C . PRO A 1 384 ? 3.905 0.434 12.459 1.00 94.38 384 PRO A C 1
ATOM 3052 O O . PRO A 1 384 ? 3.507 -0.655 12.879 1.00 94.38 384 PRO A O 1
ATOM 3055 N N . LEU A 1 385 ? 4.295 0.604 11.194 1.00 94.88 385 LEU A N 1
ATOM 3056 C CA . LEU A 1 385 ? 4.375 -0.466 10.206 1.00 94.88 385 LEU A CA 1
ATOM 3057 C C . LEU A 1 385 ? 5.463 -1.470 10.606 1.00 94.88 385 LEU A C 1
ATOM 3059 O O . LEU A 1 385 ? 6.621 -1.104 10.806 1.00 94.88 385 LEU A O 1
ATOM 3063 N N . VAL A 1 386 ? 5.082 -2.741 10.692 1.00 94.69 386 VAL A N 1
ATOM 3064 C CA . VAL A 1 386 ? 5.984 -3.871 10.935 1.00 94.69 386 VAL A CA 1
ATOM 3065 C C . VAL A 1 386 ? 6.527 -4.386 9.611 1.00 94.69 386 VAL A C 1
ATOM 3067 O O . VAL A 1 386 ? 7.739 -4.466 9.429 1.00 94.69 386 VAL A O 1
ATOM 3070 N N . GLU A 1 387 ? 5.631 -4.720 8.684 1.00 94.25 387 GLU A N 1
ATOM 3071 C CA . GLU A 1 387 ? 5.979 -5.228 7.360 1.00 94.25 387 GLU A CA 1
ATOM 3072 C C . GLU A 1 387 ? 4.830 -4.953 6.384 1.00 94.25 387 GLU A C 1
ATOM 3074 O O . GLU A 1 387 ? 3.672 -4.837 6.780 1.00 94.25 387 GLU A O 1
ATOM 3079 N N . SER A 1 388 ? 5.140 -4.832 5.100 1.00 96.50 388 SER A N 1
ATOM 3080 C CA . SER A 1 388 ? 4.143 -4.691 4.043 1.00 96.50 388 SER A CA 1
ATOM 3081 C C . SER A 1 388 ? 4.527 -5.522 2.829 1.00 96.50 388 SER A C 1
ATOM 3083 O O . SER A 1 388 ? 5.704 -5.821 2.610 1.00 96.50 388 SER A O 1
ATOM 3085 N N . PHE A 1 389 ? 3.519 -5.928 2.061 1.00 95.94 389 PHE A N 1
ATOM 3086 C CA . PHE A 1 389 ? 3.624 -6.961 1.043 1.00 95.94 389 PHE A CA 1
ATOM 3087 C C . PHE A 1 389 ? 2.871 -6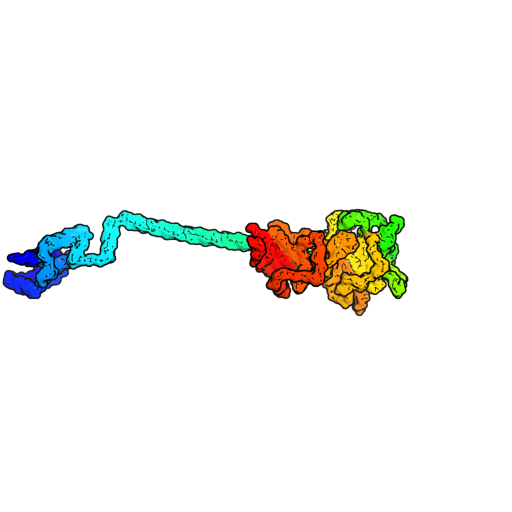.559 -0.219 1.00 95.94 389 PHE A C 1
ATOM 3089 O O . PHE A 1 389 ? 1.745 -6.071 -0.140 1.00 95.94 389 PHE A O 1
ATOM 3096 N N . LEU A 1 390 ? 3.461 -6.855 -1.376 1.00 95.69 390 LEU A N 1
ATOM 3097 C CA . LEU A 1 390 ? 2.725 -6.998 -2.631 1.00 95.69 390 LEU A CA 1
ATOM 3098 C C . LEU A 1 390 ? 2.573 -8.478 -2.942 1.00 95.69 390 LEU A C 1
ATOM 3100 O O . LEU A 1 390 ? 3.556 -9.223 -2.897 1.00 95.69 390 LEU A O 1
ATOM 3104 N N . LEU A 1 391 ? 1.356 -8.895 -3.263 1.00 95.31 391 LEU A N 1
ATOM 3105 C CA . LEU A 1 391 ? 0.988 -10.268 -3.574 1.00 95.31 391 LEU A CA 1
ATOM 3106 C C . LEU A 1 391 ? 0.522 -10.366 -5.028 1.00 95.31 391 LEU A C 1
ATOM 3108 O O . LEU A 1 391 ? -0.170 -9.476 -5.510 1.00 95.31 391 LEU A O 1
ATOM 3112 N N . ASP A 1 392 ? 0.882 -11.444 -5.725 1.00 92.56 392 ASP A N 1
ATOM 3113 C CA . ASP A 1 392 ? 0.319 -11.724 -7.050 1.00 92.56 392 ASP A CA 1
ATOM 3114 C C . ASP A 1 392 ? -1.127 -12.241 -6.950 1.00 92.56 392 ASP A C 1
ATOM 3116 O O . ASP A 1 392 ? -1.634 -12.500 -5.859 1.00 92.56 392 ASP A O 1
ATOM 3120 N N . GLU A 1 393 ? -1.780 -12.453 -8.094 1.00 92.12 393 GLU A N 1
ATOM 3121 C CA . GLU A 1 393 ? -3.164 -12.951 -8.188 1.00 92.12 393 GLU A CA 1
ATOM 3122 C C . GLU A 1 393 ? -3.392 -14.305 -7.459 1.00 92.12 393 GLU A C 1
ATOM 3124 O O . GLU A 1 393 ? -4.519 -14.675 -7.124 1.00 92.12 393 GLU A O 1
ATOM 3129 N N . GLN A 1 394 ? -2.328 -15.074 -7.181 1.00 92.62 394 GLN A N 1
ATOM 3130 C CA . GLN A 1 394 ? -2.391 -16.324 -6.415 1.00 92.62 394 GLN A CA 1
ATOM 3131 C C . GLN A 1 394 ? -2.095 -16.147 -4.916 1.00 92.62 394 GLN A C 1
ATOM 3133 O O . GLN A 1 394 ? -2.043 -17.146 -4.197 1.00 92.62 394 GLN A O 1
ATOM 3138 N N . GLY A 1 395 ? -1.874 -14.922 -4.437 1.00 94.00 395 GLY A N 1
ATOM 3139 C CA . GLY A 1 395 ? -1.494 -14.634 -3.055 1.00 94.00 395 GLY A CA 1
ATOM 3140 C C . GLY A 1 395 ? -0.026 -14.931 -2.740 1.00 94.00 395 GLY A C 1
ATOM 3141 O O . GLY A 1 395 ? 0.332 -15.089 -1.570 1.00 94.00 395 GLY A O 1
ATOM 3142 N N . ARG A 1 396 ? 0.842 -15.068 -3.753 1.00 93.06 396 ARG A N 1
ATOM 3143 C CA . ARG A 1 396 ? 2.283 -15.276 -3.543 1.00 93.06 396 ARG A CA 1
ATOM 3144 C C . ARG A 1 396 ? 2.981 -13.945 -3.364 1.00 93.06 396 ARG A C 1
ATOM 3146 O O . ARG A 1 396 ? 2.731 -13.001 -4.105 1.00 93.06 396 ARG A O 1
ATOM 3153 N N . ILE A 1 397 ? 3.917 -13.907 -2.427 1.00 92.75 397 ILE A N 1
ATOM 3154 C CA . ILE A 1 397 ? 4.664 -12.700 -2.090 1.00 92.75 397 ILE A CA 1
ATOM 3155 C C . ILE A 1 397 ? 5.558 -12.308 -3.271 1.00 92.75 397 ILE A C 1
ATOM 3157 O O . ILE A 1 397 ? 6.475 -13.044 -3.642 1.00 92.75 397 ILE A O 1
ATOM 3161 N N . VAL A 1 398 ? 5.277 -11.146 -3.860 1.00 90.50 398 VAL A N 1
ATOM 3162 C CA . VAL A 1 398 ? 6.092 -10.492 -4.889 1.00 90.50 398 VAL A CA 1
ATOM 3163 C C . VAL A 1 398 ? 7.189 -9.671 -4.229 1.00 90.50 398 VAL A C 1
ATOM 3165 O O . VAL A 1 398 ? 8.347 -9.826 -4.596 1.00 90.50 398 VAL A O 1
ATOM 3168 N N . ILE A 1 399 ? 6.835 -8.819 -3.266 1.00 91.25 399 ILE A N 1
ATOM 3169 C CA . ILE A 1 399 ? 7.759 -7.902 -2.583 1.00 91.25 399 ILE A CA 1
ATOM 3170 C C . ILE A 1 399 ? 7.383 -7.836 -1.109 1.00 91.25 399 ILE A C 1
ATOM 3172 O O . ILE A 1 399 ? 6.196 -7.765 -0.799 1.00 91.25 399 ILE A O 1
ATOM 3176 N N . ARG A 1 400 ? 8.381 -7.818 -0.222 1.00 91.88 400 ARG A N 1
ATOM 3177 C CA . ARG A 1 400 ? 8.242 -7.411 1.185 1.00 91.88 400 ARG A CA 1
ATOM 3178 C C . ARG A 1 400 ? 8.990 -6.110 1.429 1.00 91.88 400 ARG A C 1
ATOM 3180 O O . ARG A 1 400 ? 10.062 -5.905 0.870 1.00 91.88 400 ARG A O 1
ATOM 3187 N N . SER A 1 401 ? 8.507 -5.257 2.320 1.00 91.56 401 SER A N 1
ATOM 3188 C CA . SER A 1 401 ? 9.250 -4.044 2.692 1.00 91.56 401 SER A CA 1
ATOM 3189 C C . SER A 1 401 ? 10.611 -4.338 3.343 1.00 91.56 401 SER A C 1
ATOM 3191 O O . SER A 1 401 ? 11.535 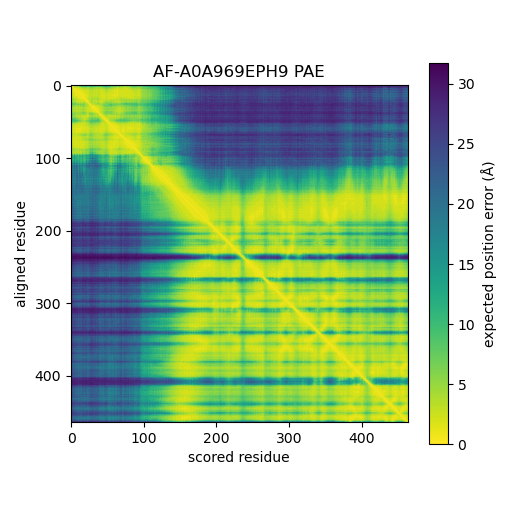-3.534 3.230 1.00 91.56 401 SER A O 1
ATOM 3193 N N . SER A 1 402 ? 10.788 -5.516 3.952 1.00 87.12 402 SER A N 1
ATOM 3194 C CA . SER A 1 402 ? 12.065 -5.970 4.524 1.00 87.12 402 SER A CA 1
ATOM 3195 C C . SER A 1 402 ? 13.034 -6.598 3.514 1.00 87.12 402 SER A C 1
ATOM 3197 O O . SER A 1 402 ? 14.180 -6.893 3.866 1.00 87.12 402 SER A O 1
ATOM 3199 N N . ASP A 1 403 ? 12.619 -6.776 2.256 1.00 80.31 403 ASP A N 1
ATOM 3200 C CA . ASP A 1 403 ? 13.419 -7.426 1.211 1.00 80.31 403 ASP A CA 1
ATOM 3201 C C . ASP A 1 403 ? 14.623 -6.589 0.748 1.00 80.31 403 ASP A C 1
ATOM 3203 O O . ASP A 1 403 ? 15.458 -7.057 -0.029 1.00 80.31 403 ASP A O 1
ATOM 3207 N N . ARG A 1 404 ? 14.776 -5.367 1.263 1.00 72.31 404 ARG A N 1
ATOM 3208 C CA . ARG A 1 404 ? 15.900 -4.491 0.942 1.00 72.31 404 ARG A CA 1
ATOM 3209 C C . ARG A 1 404 ? 17.244 -5.205 1.119 1.00 72.31 404 ARG A C 1
ATOM 3211 O O . ARG A 1 404 ? 17.562 -5.704 2.199 1.00 72.31 404 ARG A O 1
ATOM 3218 N N . ASN A 1 405 ? 18.055 -5.219 0.059 1.00 65.25 405 ASN A N 1
ATOM 3219 C CA . ASN A 1 405 ? 19.396 -5.827 0.017 1.00 65.25 405 ASN A CA 1
ATOM 3220 C C . ASN A 1 405 ? 19.463 -7.324 0.368 1.00 65.25 405 ASN A C 1
ATOM 3222 O O . ASN A 1 405 ? 20.549 -7.874 0.557 1.00 65.25 405 ASN A O 1
ATOM 3226 N N . GLN A 1 406 ? 18.325 -8.002 0.460 1.00 67.44 406 GLN A N 1
ATOM 3227 C CA . GLN A 1 406 ? 18.256 -9.438 0.656 1.00 67.44 406 GLN A CA 1
ATOM 3228 C C . GLN A 1 406 ? 17.991 -10.096 -0.708 1.00 67.44 406 GLN A C 1
ATOM 3230 O O . GLN A 1 406 ? 17.424 -9.489 -1.601 1.00 67.44 406 GLN A O 1
ATOM 3235 N N . THR A 1 407 ? 18.433 -11.334 -0.923 1.00 62.28 407 THR A N 1
ATOM 3236 C CA . THR A 1 407 ? 18.111 -12.110 -2.147 1.00 62.28 407 THR A CA 1
ATOM 3237 C C . THR A 1 407 ? 17.364 -13.404 -1.821 1.00 62.28 407 THR A C 1
ATOM 3239 O O . THR A 1 407 ? 16.983 -14.174 -2.704 1.00 62.28 407 THR A O 1
ATOM 3242 N N . THR A 1 408 ? 17.115 -13.637 -0.529 1.00 56.84 408 THR A N 1
ATOM 3243 C CA . THR A 1 408 ? 16.589 -14.876 0.056 1.00 56.84 408 THR A CA 1
ATOM 3244 C C . THR A 1 408 ? 15.179 -15.236 -0.429 1.00 56.84 408 THR A C 1
ATOM 3246 O O . THR A 1 408 ? 14.789 -16.401 -0.369 1.00 56.84 408 THR A O 1
ATOM 3249 N N . PHE A 1 409 ? 14.421 -14.259 -0.923 1.00 58.91 409 PHE A N 1
ATOM 3250 C CA . PHE A 1 409 ? 13.041 -14.379 -1.413 1.00 58.91 409 PHE A CA 1
ATOM 3251 C C . PHE A 1 409 ? 12.943 -14.679 -2.914 1.00 58.91 409 PHE A C 1
ATOM 3253 O O . PHE A 1 409 ? 11.859 -15.000 -3.389 1.00 58.91 409 PHE A O 1
ATOM 3260 N N . MET A 1 410 ? 14.061 -14.729 -3.652 1.00 61.84 410 MET A N 1
ATOM 3261 C CA . MET A 1 410 ? 14.085 -15.244 -5.033 1.00 61.84 410 MET A CA 1
ATOM 3262 C C . MET A 1 410 ? 13.926 -16.780 -5.120 1.00 61.84 410 MET A C 1
ATOM 3264 O O . MET A 1 410 ? 14.287 -17.403 -6.121 1.00 61.84 410 MET A O 1
ATOM 3268 N N . ARG A 1 411 ? 13.401 -17.429 -4.071 1.00 61.44 411 ARG A N 1
ATOM 3269 C CA . ARG A 1 411 ? 13.066 -18.858 -4.095 1.00 61.44 411 ARG A CA 1
ATOM 3270 C C . ARG A 1 411 ? 11.941 -19.091 -5.103 1.00 61.44 411 ARG A C 1
ATOM 3272 O O . ARG A 1 411 ? 10.950 -18.369 -5.119 1.00 61.44 411 ARG A O 1
ATOM 3279 N N . SER A 1 412 ? 12.101 -20.125 -5.925 1.00 65.94 412 SER A N 1
ATOM 3280 C CA . SER A 1 412 ? 11.073 -20.593 -6.854 1.00 65.94 412 SER A CA 1
ATOM 3281 C C . SER A 1 412 ? 10.604 -21.990 -6.423 1.00 65.94 412 SER A C 1
ATOM 3283 O O . SER A 1 412 ? 11.442 -22.894 -6.355 1.00 65.94 412 SER A O 1
ATOM 3285 N N . PRO A 1 413 ? 9.308 -22.189 -6.108 1.00 74.25 413 PRO A N 1
ATOM 3286 C CA . PRO A 1 413 ? 8.231 -21.195 -6.146 1.00 74.25 413 PRO A CA 1
ATOM 3287 C C . PRO A 1 413 ? 8.324 -20.163 -5.007 1.00 74.25 413 PRO A C 1
ATOM 3289 O O . PRO A 1 413 ? 8.847 -20.460 -3.930 1.00 74.25 413 PRO A O 1
ATOM 3292 N N . ARG A 1 414 ? 7.783 -18.961 -5.252 1.00 85.38 414 ARG A N 1
ATOM 3293 C CA . ARG A 1 414 ? 7.636 -17.915 -4.227 1.00 85.38 414 ARG A CA 1
ATOM 3294 C C . ARG A 1 414 ? 6.664 -18.379 -3.134 1.00 85.38 414 ARG A C 1
ATOM 3296 O O . ARG A 1 414 ? 5.689 -19.061 -3.466 1.00 85.38 414 ARG A O 1
ATOM 3303 N N . PRO A 1 415 ? 6.906 -18.030 -1.860 1.00 89.94 415 PRO A N 1
ATOM 3304 C CA . PRO A 1 415 ? 6.004 -18.393 -0.774 1.00 89.94 415 PRO A CA 1
ATOM 3305 C C . PRO A 1 415 ? 4.651 -17.680 -0.906 1.00 89.94 415 PRO A C 1
ATOM 3307 O O . PRO A 1 415 ? 4.581 -16.542 -1.372 1.00 89.94 415 PRO A O 1
ATOM 3310 N N . LEU A 1 416 ? 3.585 -18.357 -0.478 1.00 92.81 416 LEU A N 1
ATOM 3311 C CA . LEU A 1 416 ? 2.278 -17.737 -0.249 1.00 92.81 416 LEU A CA 1
ATOM 3312 C C . LEU A 1 416 ? 2.337 -16.822 0.975 1.00 92.81 416 LEU A C 1
ATOM 3314 O O . LEU A 1 416 ? 3.139 -17.058 1.885 1.00 92.81 416 LEU A O 1
ATOM 3318 N N . TYR A 1 417 ? 1.469 -15.813 1.004 1.00 95.38 417 TYR A N 1
ATOM 3319 C CA . TYR A 1 417 ? 1.227 -15.061 2.227 1.00 95.38 417 TYR A CA 1
ATOM 3320 C C . TYR A 1 417 ? 0.731 -16.012 3.339 1.00 95.38 417 TYR A C 1
ATOM 3322 O O . TYR A 1 417 ? -0.064 -16.910 3.044 1.00 95.38 417 TYR A O 1
ATOM 3330 N N . PRO A 1 418 ? 1.220 -15.892 4.591 1.00 94.19 418 PRO A N 1
ATOM 3331 C CA . PRO A 1 418 ? 0.992 -16.914 5.615 1.00 94.19 418 PRO A CA 1
ATOM 3332 C C . PRO A 1 418 ? -0.474 -17.151 5.999 1.00 94.19 418 PRO A C 1
ATOM 3334 O O . PRO A 1 418 ? -0.804 -18.270 6.389 1.00 94.19 418 PRO A O 1
ATOM 3337 N N . ASP A 1 419 ? -1.333 -16.132 5.908 1.00 95.19 419 ASP A N 1
ATOM 3338 C CA . ASP A 1 419 ? -2.759 -16.247 6.231 1.00 95.19 419 ASP A CA 1
ATOM 3339 C C . ASP A 1 419 ? -3.582 -16.573 4.963 1.00 95.19 419 ASP A C 1
ATOM 3341 O O . ASP A 1 419 ? -3.754 -15.706 4.099 1.00 95.19 419 ASP A O 1
ATOM 3345 N N . PRO A 1 420 ? -4.100 -17.811 4.820 1.00 95.31 420 PRO A N 1
ATOM 3346 C CA . PRO A 1 420 ? -4.856 -18.216 3.639 1.00 95.31 420 PRO A CA 1
ATOM 3347 C C . PRO A 1 420 ? -6.243 -17.570 3.563 1.00 95.31 420 PRO A C 1
ATOM 3349 O O . PRO A 1 420 ? -6.812 -17.510 2.472 1.00 95.31 420 PRO A O 1
ATOM 3352 N N . GLU A 1 421 ? -6.806 -17.110 4.685 1.00 95.88 421 GLU A N 1
ATOM 3353 C CA . GLU A 1 421 ? -8.096 -16.429 4.667 1.00 95.88 421 GLU A CA 1
ATOM 3354 C C . GLU A 1 421 ? -7.933 -15.051 4.034 1.00 95.88 421 GLU A C 1
ATOM 3356 O O . GLU A 1 421 ? -8.666 -14.756 3.096 1.00 95.88 421 GLU A O 1
ATOM 3361 N N . ILE A 1 422 ? -6.905 -14.284 4.426 1.00 96.69 422 ILE A N 1
ATOM 3362 C CA . ILE A 1 422 ? -6.570 -12.990 3.798 1.00 96.69 422 ILE A CA 1
ATOM 3363 C C . ILE A 1 422 ? -6.376 -13.142 2.287 1.00 96.69 422 ILE A C 1
ATOM 3365 O O . ILE A 1 422 ? -6.919 -12.359 1.512 1.00 96.69 422 ILE A O 1
ATOM 3369 N N . VAL A 1 423 ? -5.667 -14.187 1.845 1.00 96.50 423 VAL A N 1
ATOM 3370 C CA . VAL A 1 423 ? -5.501 -14.470 0.408 1.00 96.50 423 VAL A CA 1
ATOM 3371 C C . VAL A 1 423 ? -6.852 -14.695 -0.281 1.00 96.50 423 VAL A C 1
ATOM 3373 O O . VAL A 1 423 ? -7.084 -14.158 -1.362 1.00 96.50 423 VAL A O 1
ATOM 3376 N N . ALA A 1 424 ? -7.759 -15.456 0.336 1.00 96.25 424 ALA A N 1
ATOM 3377 C CA . ALA A 1 424 ? -9.090 -15.696 -0.217 1.00 96.25 424 ALA A CA 1
ATOM 3378 C C . ALA A 1 424 ? -9.977 -14.436 -0.220 1.00 96.25 424 ALA A C 1
ATOM 3380 O O . ALA A 1 424 ? -10.846 -14.302 -1.081 1.00 96.25 424 ALA A O 1
ATOM 3381 N N . GLU A 1 425 ? -9.786 -13.524 0.736 1.00 96.25 425 GLU A N 1
ATOM 3382 C CA . GLU A 1 425 ? -10.489 -12.239 0.794 1.00 96.25 425 GLU A CA 1
ATOM 3383 C C . GLU A 1 425 ? -10.018 -11.284 -0.305 1.00 96.25 425 GLU A C 1
ATOM 3385 O O . GLU A 1 425 ? -10.852 -10.748 -1.035 1.00 96.25 425 GLU A O 1
ATOM 3390 N N . LEU A 1 426 ? -8.701 -11.159 -0.488 1.00 96.19 426 LEU A N 1
ATOM 3391 C CA . LEU A 1 426 ? -8.098 -10.390 -1.578 1.00 96.19 426 LEU A CA 1
ATOM 3392 C C . LEU A 1 426 ? -8.561 -10.903 -2.946 1.00 96.19 426 LEU A C 1
ATOM 3394 O O . LEU A 1 426 ? -9.038 -10.132 -3.766 1.00 96.19 426 LEU A O 1
ATOM 3398 N N . GLN A 1 427 ? -8.556 -12.222 -3.163 1.00 93.94 427 GLN A N 1
ATOM 3399 C CA . GLN A 1 427 ? -9.068 -12.831 -4.402 1.00 93.94 427 GLN A CA 1
ATOM 3400 C C . GLN A 1 427 ? -10.571 -12.610 -4.634 1.00 93.94 427 GLN A C 1
ATOM 3402 O O . GLN A 1 427 ? -11.062 -12.809 -5.746 1.00 93.94 427 GLN A O 1
ATOM 3407 N N . ALA A 1 428 ? -11.314 -12.232 -3.593 1.00 94.56 428 ALA A N 1
ATOM 3408 C CA . ALA A 1 428 ? -12.716 -11.846 -3.680 1.00 94.56 428 ALA A CA 1
ATOM 3409 C C . ALA A 1 428 ? -12.911 -10.323 -3.831 1.00 94.56 428 ALA A C 1
ATOM 3411 O O . ALA A 1 428 ? -14.057 -9.871 -3.763 1.00 94.56 428 ALA A O 1
ATOM 3412 N N . GLY A 1 429 ? -11.833 -9.550 -4.014 1.00 93.50 429 GLY A N 1
ATOM 3413 C CA . GLY A 1 429 ? -11.857 -8.094 -4.160 1.00 93.50 429 GLY A CA 1
ATOM 3414 C C . GLY A 1 429 ? -12.221 -7.360 -2.868 1.00 93.50 429 GLY A C 1
ATOM 3415 O O . GLY A 1 429 ? -12.949 -6.367 -2.908 1.00 93.50 429 GLY A O 1
ATOM 3416 N N . ARG A 1 430 ? -11.834 -7.895 -1.699 1.00 93.31 430 ARG A N 1
ATOM 3417 C CA . ARG A 1 430 ? -12.158 -7.290 -0.397 1.00 93.31 430 ARG A CA 1
ATOM 3418 C C . ARG A 1 430 ? -11.022 -6.423 0.140 1.00 93.31 430 ARG A C 1
ATOM 3420 O O . ARG A 1 430 ? -9.881 -6.865 0.220 1.00 93.31 430 ARG A O 1
ATOM 3427 N N . PHE A 1 431 ? -11.408 -5.241 0.616 1.00 95.94 431 PHE A N 1
ATOM 3428 C CA . PHE A 1 431 ? -10.626 -4.392 1.509 1.00 95.94 431 PHE A CA 1
ATOM 3429 C C . PHE A 1 431 ? -11.140 -4.569 2.941 1.00 95.94 431 PHE A C 1
ATOM 3431 O O . PHE A 1 431 ? -12.310 -4.280 3.211 1.00 95.94 431 PHE A O 1
ATOM 3438 N N . ASP A 1 432 ? -10.295 -5.063 3.843 1.00 96.44 432 ASP A N 1
ATOM 3439 C CA . ASP A 1 432 ? -10.666 -5.300 5.243 1.00 96.44 432 ASP A CA 1
ATOM 3440 C C . ASP A 1 432 ? -9.415 -5.389 6.142 1.00 96.44 432 ASP A C 1
ATOM 3442 O O . ASP A 1 432 ? -8.283 -5.128 5.718 1.00 96.44 432 ASP A O 1
ATOM 3446 N N . TYR A 1 433 ? -9.614 -5.743 7.410 1.00 96.94 433 TYR A N 1
ATOM 3447 C CA . TYR A 1 433 ? -8.554 -5.946 8.383 1.00 96.94 433 TYR A CA 1
ATOM 3448 C C . TYR A 1 433 ? -8.763 -7.201 9.233 1.00 96.94 433 TYR A C 1
ATOM 3450 O O . TYR A 1 433 ? -9.855 -7.760 9.320 1.00 96.94 433 TYR A O 1
ATOM 3458 N N . ARG A 1 434 ? -7.689 -7.643 9.887 1.00 95.94 434 ARG A N 1
ATOM 3459 C CA . ARG A 1 434 ? -7.681 -8.734 10.861 1.00 95.94 434 ARG A CA 1
ATOM 3460 C C . ARG A 1 434 ? -6.741 -8.436 12.013 1.00 95.94 434 ARG A C 1
ATOM 3462 O O . ARG A 1 434 ? -5.662 -7.883 11.825 1.00 95.94 434 ARG A O 1
ATOM 3469 N N . GLU A 1 435 ? -7.140 -8.868 13.198 1.00 95.06 435 GLU A N 1
ATOM 3470 C CA . GLU A 1 435 ? -6.327 -8.803 14.408 1.00 95.06 435 GLU A CA 1
ATOM 3471 C C . GLU A 1 435 ? -5.796 -10.204 14.705 1.00 95.06 435 GLU A C 1
ATOM 3473 O O . GLU A 1 435 ? -6.566 -11.164 14.805 1.00 95.06 435 GLU A O 1
ATOM 3478 N N . ILE A 1 436 ? -4.477 -10.337 14.820 1.00 94.75 436 ILE A N 1
ATOM 3479 C CA . ILE A 1 436 ? -3.821 -11.597 15.173 1.00 94.75 436 ILE A CA 1
ATOM 3480 C C . ILE A 1 436 ? -2.848 -11.381 16.330 1.00 94.75 436 ILE A C 1
ATOM 3482 O O . ILE A 1 436 ? -2.375 -10.273 16.571 1.00 94.75 436 ILE A O 1
ATOM 3486 N N . GLU A 1 437 ? -2.490 -12.460 17.017 1.00 93.38 437 GLU A N 1
ATOM 3487 C CA . GLU A 1 437 ? -1.414 -12.450 18.006 1.00 93.38 437 GLU A CA 1
ATOM 3488 C C . GLU A 1 437 ? -0.176 -13.145 17.419 1.00 93.38 437 GLU A C 1
ATOM 3490 O O . GLU A 1 437 ? -0.247 -14.296 16.980 1.00 93.38 437 GLU A O 1
ATOM 3495 N N . ARG A 1 438 ? 0.969 -12.453 17.395 1.00 91.19 438 ARG A N 1
ATOM 3496 C CA . ARG A 1 438 ? 2.257 -12.979 16.914 1.00 91.19 438 ARG A CA 1
ATOM 3497 C C . ARG A 1 438 ? 3.337 -12.689 17.953 1.00 91.19 438 ARG A C 1
ATOM 3499 O O . ARG A 1 438 ? 3.533 -11.545 18.346 1.00 91.19 438 ARG A O 1
ATOM 3506 N N . ASP A 1 439 ? 4.014 -13.732 18.432 1.00 89.44 439 ASP A N 1
ATOM 3507 C CA . ASP A 1 439 ? 5.058 -13.641 19.469 1.00 89.44 439 ASP A CA 1
ATOM 3508 C C . ASP A 1 439 ? 4.621 -12.893 20.751 1.00 89.44 439 ASP A C 1
ATOM 3510 O O . ASP A 1 439 ? 5.403 -12.169 21.371 1.00 89.44 439 ASP A O 1
ATOM 3514 N N . GLY A 1 440 ? 3.356 -13.066 21.156 1.00 88.88 440 GLY A N 1
ATOM 3515 C CA . GLY A 1 440 ? 2.779 -12.415 22.340 1.00 88.88 440 GLY A CA 1
ATOM 3516 C C . GLY A 1 440 ? 2.502 -10.919 22.161 1.00 88.88 440 GLY A C 1
ATOM 3517 O O . GLY A 1 440 ? 2.377 -10.197 23.150 1.00 88.88 440 GLY A O 1
ATOM 3518 N N . ARG A 1 441 ? 2.465 -10.438 20.913 1.00 91.38 441 ARG A N 1
ATOM 3519 C CA . ARG A 1 441 ? 2.088 -9.071 20.546 1.00 91.38 441 ARG A CA 1
ATOM 3520 C C . ARG A 1 441 ? 0.880 -9.095 19.625 1.00 91.38 441 ARG A C 1
ATOM 3522 O O . ARG A 1 441 ? 0.783 -9.945 18.742 1.00 91.38 441 ARG A O 1
ATOM 3529 N N . GLU A 1 442 ? -0.014 -8.141 19.829 1.00 93.88 442 GLU A N 1
ATOM 3530 C CA . GLU A 1 442 ? -1.112 -7.864 18.911 1.00 93.88 442 GLU A CA 1
ATOM 3531 C C . GLU A 1 442 ? -0.551 -7.293 17.602 1.00 93.88 442 GLU A C 1
ATOM 3533 O O . GLU A 1 442 ? 0.317 -6.418 17.624 1.00 93.88 442 GLU A O 1
ATOM 3538 N N . ILE A 1 443 ? -1.020 -7.814 16.471 1.00 96.12 443 ILE A N 1
ATOM 3539 C CA . ILE A 1 443 ? -0.688 -7.348 15.127 1.00 96.12 443 ILE A CA 1
ATOM 3540 C C . ILE A 1 443 ? -1.989 -7.106 14.374 1.00 96.12 443 ILE A C 1
ATOM 3542 O O . ILE A 1 443 ? -2.840 -7.993 14.279 1.00 96.12 443 ILE A O 1
ATOM 3546 N N . TRP A 1 444 ? -2.128 -5.909 13.818 1.00 96.56 444 TRP A N 1
ATOM 3547 C CA . TRP A 1 444 ? -3.232 -5.559 12.933 1.00 96.56 444 TRP A C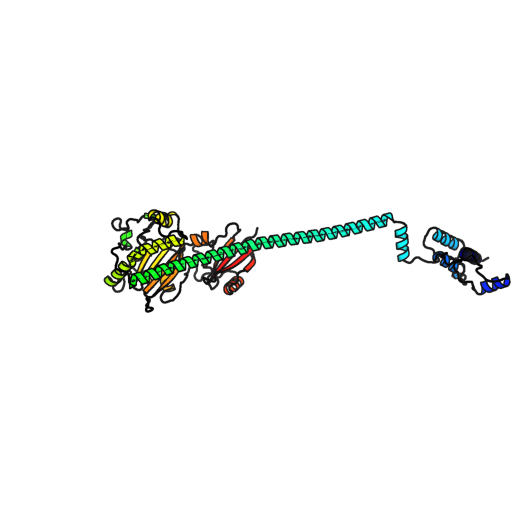A 1
ATOM 3548 C C . TRP A 1 444 ? -2.773 -5.711 11.493 1.00 96.56 444 TRP A C 1
ATOM 3550 O O . TRP A 1 444 ? -1.816 -5.066 11.073 1.00 96.56 444 TRP A O 1
ATOM 3560 N N . ILE A 1 445 ? -3.448 -6.570 10.741 1.00 97.88 445 ILE A N 1
ATOM 3561 C CA . ILE A 1 445 ? -3.199 -6.790 9.323 1.00 97.88 445 ILE A CA 1
ATOM 3562 C C . ILE A 1 445 ? -4.318 -6.110 8.555 1.00 97.88 445 ILE A C 1
ATOM 3564 O O . ILE A 1 445 ? -5.473 -6.495 8.690 1.00 97.88 445 ILE A O 1
ATOM 3568 N N . VAL A 1 446 ? -3.984 -5.116 7.748 1.00 98.12 44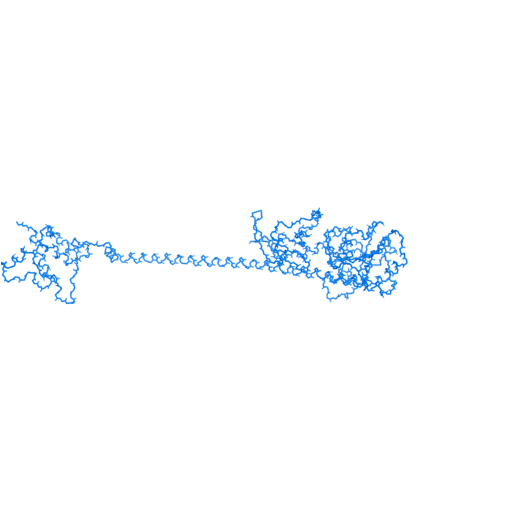6 VAL A N 1
ATOM 3569 C CA . VAL A 1 446 ? -4.931 -4.435 6.865 1.00 98.12 446 VAL A CA 1
ATOM 3570 C C . VAL A 1 446 ? -4.532 -4.739 5.430 1.00 98.12 446 VAL A C 1
ATOM 3572 O O . VAL A 1 446 ? -3.343 -4.735 5.106 1.00 98.12 446 VAL A O 1
ATOM 3575 N N . TYR A 1 447 ? -5.505 -5.027 4.575 1.00 98.06 447 TYR A N 1
ATOM 3576 C CA . TYR A 1 447 ? -5.240 -5.474 3.215 1.00 98.06 447 TYR A CA 1
ATOM 3577 C C . TYR A 1 447 ? -6.229 -4.881 2.218 1.00 98.06 447 TYR A C 1
ATOM 3579 O O . TYR A 1 447 ? -7.391 -4.651 2.544 1.00 98.06 447 TYR A O 1
ATOM 3587 N N . ASP A 1 448 ? -5.730 -4.629 1.011 1.00 96.94 448 ASP A N 1
ATOM 3588 C CA . ASP A 1 448 ? -6.447 -3.988 -0.086 1.00 96.94 448 ASP A CA 1
ATOM 3589 C C . ASP A 1 448 ? -6.214 -4.745 -1.395 1.00 96.94 448 ASP A C 1
ATOM 3591 O O . ASP A 1 448 ? -5.094 -5.189 -1.677 1.00 96.94 448 ASP A O 1
ATOM 3595 N N . ASP A 1 449 ? -7.276 -4.898 -2.180 1.00 95.38 449 ASP A N 1
ATOM 3596 C CA . ASP A 1 449 ? -7.199 -5.477 -3.518 1.00 95.38 449 ASP A CA 1
ATOM 3597 C C . ASP A 1 449 ? -6.839 -4.373 -4.513 1.00 95.38 449 ASP A C 1
ATOM 3599 O O . ASP A 1 449 ? -7.553 -3.385 -4.669 1.00 95.38 449 ASP A O 1
ATOM 3603 N N . LEU A 1 450 ? -5.712 -4.542 -5.194 1.00 94.19 450 LEU A N 1
ATOM 3604 C CA . LEU A 1 450 ? -5.261 -3.645 -6.248 1.00 94.19 450 LEU A CA 1
ATOM 3605 C C . LEU A 1 450 ? -5.898 -4.107 -7.566 1.00 94.19 450 LEU A C 1
ATOM 3607 O O . LEU A 1 450 ? -5.217 -4.666 -8.437 1.00 94.19 450 LEU A O 1
ATOM 3611 N N . GLU A 1 451 ? -7.216 -3.913 -7.678 1.00 86.75 451 GLU A N 1
ATOM 3612 C CA . GLU A 1 451 ? -8.082 -4.433 -8.749 1.00 86.75 451 GLU A CA 1
ATOM 3613 C C . GLU A 1 451 ? -7.496 -4.171 -10.145 1.00 86.75 451 GLU A C 1
ATOM 3615 O O . GLU A 1 451 ? -7.519 -5.040 -11.020 1.00 86.75 451 GLU A O 1
ATOM 3620 N N . THR A 1 452 ? -6.907 -2.991 -10.357 1.00 83.56 452 THR A N 1
ATOM 3621 C CA . THR A 1 452 ? -6.440 -2.571 -11.684 1.00 83.56 452 THR A CA 1
ATOM 3622 C C . THR A 1 452 ? -5.246 -3.385 -12.183 1.00 83.56 452 THR A C 1
ATOM 3624 O O . THR A 1 452 ? -5.110 -3.620 -13.385 1.00 83.56 452 THR A O 1
ATOM 3627 N N . VAL A 1 453 ? -4.381 -3.824 -11.267 1.00 83.88 453 VAL A N 1
ATOM 3628 C CA . VAL A 1 453 ? -3.189 -4.636 -11.569 1.00 83.88 453 VAL A CA 1
ATOM 3629 C C . VAL A 1 453 ? -3.382 -6.121 -11.236 1.00 83.88 453 VAL A C 1
ATOM 3631 O O . VAL A 1 453 ? -2.539 -6.942 -11.600 1.00 83.88 453 VAL A O 1
ATOM 3634 N N . GLY A 1 454 ? -4.489 -6.480 -10.575 1.00 89.12 454 GLY A N 1
ATOM 3635 C CA . GLY A 1 454 ? -4.816 -7.846 -10.153 1.00 89.12 454 GLY A CA 1
ATOM 3636 C C . GLY A 1 454 ? -3.917 -8.373 -9.032 1.00 89.12 454 GLY A C 1
ATOM 3637 O O . GLY A 1 454 ? -3.610 -9.568 -8.999 1.00 89.12 454 GLY A O 1
ATOM 3638 N N . TRP A 1 455 ? -3.405 -7.481 -8.181 1.00 94.50 455 TRP A N 1
ATOM 3639 C CA . TRP A 1 455 ? -2.460 -7.788 -7.099 1.00 94.50 455 TRP A CA 1
ATOM 3640 C C . TRP A 1 455 ? -3.078 -7.478 -5.735 1.00 94.50 455 TRP A C 1
ATOM 3642 O O . TRP A 1 455 ? -4.006 -6.693 -5.638 1.00 94.50 455 TRP A O 1
ATOM 3652 N N . GLY A 1 456 ? -2.533 -8.049 -4.664 1.00 96.69 456 GLY A N 1
ATOM 3653 C CA . GLY A 1 456 ? -2.927 -7.711 -3.294 1.00 96.69 456 GLY A CA 1
ATOM 3654 C C . GLY A 1 456 ? -1.891 -6.833 -2.601 1.00 96.69 456 GLY A C 1
ATOM 3655 O O . GLY A 1 456 ? -0.691 -7.086 -2.724 1.00 96.69 456 GLY A O 1
ATOM 3656 N N . TYR A 1 457 ? -2.334 -5.847 -1.826 1.00 97.94 457 TYR A N 1
ATOM 3657 C CA . TYR A 1 457 ? -1.495 -5.097 -0.893 1.00 97.94 457 TYR A CA 1
ATOM 3658 C C . TYR A 1 457 ? -1.844 -5.486 0.541 1.00 97.94 457 TYR A C 1
ATOM 3660 O O . TYR A 1 457 ? -3.008 -5.484 0.924 1.00 97.94 457 TYR A O 1
ATOM 3668 N N . VAL A 1 458 ? -0.838 -5.826 1.346 1.00 98.19 458 VAL A N 1
ATOM 3669 C CA . VAL A 1 458 ? -1.021 -6.161 2.765 1.00 98.19 458 VAL A CA 1
ATOM 3670 C C . VAL A 1 458 ? -0.060 -5.333 3.602 1.00 98.19 458 VAL A C 1
ATOM 3672 O O . VAL A 1 458 ? 1.121 -5.247 3.275 1.00 98.19 458 VAL A O 1
ATOM 3675 N N . ALA A 1 459 ? -0.540 -4.754 4.696 1.00 98.06 459 ALA A N 1
ATOM 3676 C CA . ALA A 1 459 ? 0.266 -4.031 5.669 1.00 98.06 459 ALA A CA 1
ATOM 3677 C C . ALA A 1 459 ? -0.006 -4.559 7.081 1.00 98.06 459 ALA A C 1
ATOM 3679 O O . ALA A 1 459 ? -1.151 -4.661 7.518 1.00 98.06 459 ALA A O 1
ATOM 3680 N N . GLU A 1 460 ? 1.064 -4.893 7.794 1.00 97.44 460 GLU A N 1
ATOM 3681 C CA . GLU A 1 460 ? 1.033 -5.383 9.167 1.00 97.44 460 GLU A CA 1
ATOM 3682 C C . GLU A 1 460 ? 1.531 -4.290 10.113 1.00 97.44 460 GLU A C 1
ATOM 3684 O O . GLU A 1 460 ? 2.601 -3.716 9.907 1.00 97.44 460 GLU A O 1
ATOM 3689 N N . PHE A 1 461 ? 0.782 -4.028 11.179 1.00 96.94 461 PHE A N 1
ATOM 3690 C CA . PHE A 1 461 ? 1.074 -2.993 12.165 1.00 96.94 461 PHE A CA 1
ATOM 3691 C C . PHE A 1 461 ? 1.150 -3.585 13.566 1.00 96.94 461 PHE A C 1
ATOM 3693 O O . PHE A 1 461 ? 0.387 -4.487 13.904 1.00 96.94 461 PHE A O 1
ATOM 3700 N N . ALA A 1 462 ? 2.033 -3.036 14.395 1.00 94.19 462 ALA A N 1
ATOM 3701 C CA . ALA A 1 462 ? 2.050 -3.291 15.830 1.00 94.19 462 ALA A CA 1
ATOM 3702 C C . ALA A 1 462 ? 1.408 -2.079 16.524 1.00 94.19 462 ALA A C 1
ATOM 3704 O O . ALA A 1 462 ? 2.101 -1.074 16.703 1.00 94.19 462 ALA A O 1
ATOM 3705 N N . PRO A 1 463 ? 0.097 -2.112 16.834 1.00 86.88 463 PRO A N 1
ATOM 3706 C CA . PRO A 1 463 ? -0.570 -0.990 17.483 1.00 86.88 463 PRO A CA 1
ATOM 3707 C C . PRO A 1 463 ? 0.089 -0.662 18.833 1.00 86.88 463 PRO A C 1
ATOM 3709 O O . PRO A 1 463 ? 0.471 -1.564 19.580 1.00 86.88 463 PRO A O 1
ATOM 3712 N N . GLU A 1 464 ? 0.248 0.638 19.108 1.00 76.25 464 GLU A N 1
ATOM 3713 C CA . GLU A 1 464 ? 0.815 1.170 20.361 1.00 76.25 464 GLU A CA 1
ATOM 3714 C C . GLU A 1 464 ? -0.140 1.101 21.560 1.00 76.25 464 GLU A C 1
ATOM 3716 O O . GLU A 1 464 ? -1.367 1.337 21.379 1.00 76.25 464 GLU A O 1
#

pLDDT: mean 88.6, std 8.58, range [51.88, 98.31]

Nearest PDB structures (foldseek):
  6py5-assembly1_A  TM=6.063E-01  e=3.440E-10  Pseudomonas fluorescens Pf0-1
  3lif-assembly2_B  TM=6.479E-01  e=1.486E-07  Rhodopseudomonas palustris
  4jgq-assembly1_B  TM=6.579E-01  e=7.586E-05  Bacillus subtilis subsp. subtilis str. 168
  4jgp-assembly1_B  TM=5.565E-01  e=6.420E-05  Bacillus subtilis subsp. subtilis str. 168
  4jgr-assembly1_A  TM=5.638E-01  e=8.965E-05  Bacillus subtilis subsp. subtilis str. 168

Mean predicted aligned error: 12.29 Å

Secondary structure (DSSP, 8-state):
--HHHHHHHHHHHHHHHHHSS-SS--SSHHHHHHHHHTT-------SSTT----HHHHHHHHHHT-SSSTTS-SSHHHHHHHHHHHHTT--BTTBPPPHHHHHHHHHHHTHHHHHHHHHHHHHHHHHHHHHHHHHHHHHHHHHHHHHHHHHHHHHHHHHHHHHHHHHHHHHHHHHHHHHHHHHHHHHHPPPP----EEHHHHTSTTTS-TT-EE-GGGTT-EEESS--EEEE---SS--HHHHHHHHHHHGGGHHHHHHHHHHHTT-S-S---HHHHHHIIIII--SEEEEEEEETTSEEEEESEE-----TT--GGGSHHHHHHTT--SEEE---EE-TTSS-EEEEEEEEEE-TT--EEEEEEEEEEHHHIIIIII--TTS-EEEEEEE-TTSBEEEEGGGTT--TT--SSPPBPS-HHHHHHHTTT--EEEEEEETTEEEEEEEEEETTTTEEEEEEE---

Solvent-accessible surface area (backbone atoms only — not comparable to full-atom values): 25468 Å² total; per-residue (Å²): 137,63,58,49,55,54,28,26,54,51,18,42,52,52,42,23,71,64,27,76,44,77,45,58,93,48,92,48,72,68,51,36,51,53,38,54,73,71,50,53,62,62,80,94,50,54,72,43,97,87,50,79,76,53,69,64,59,52,27,44,33,49,29,24,52,36,71,52,78,83,62,24,42,84,38,55,62,58,50,51,48,34,52,51,22,52,76,69,75,44,79,26,86,62,53,71,67,52,75,68,55,52,50,53,53,48,45,69,74,36,53,69,59,51,50,50,52,52,50,51,51,49,50,52,52,51,51,51,51,51,50,52,53,50,54,54,53,52,52,53,51,55,53,47,53,50,50,55,51,50,51,50,54,52,50,52,50,51,57,39,46,55,49,42,48,53,50,54,50,49,54,51,52,47,49,49,52,51,41,52,53,48,46,47,22,58,77,71,39,66,71,46,89,64,90,83,43,38,45,71,27,53,73,32,89,95,57,32,62,97,65,56,38,68,16,61,62,55,81,50,42,55,32,18,79,65,48,41,24,37,46,71,40,74,61,100,69,71,58,58,68,65,49,51,51,42,48,26,17,42,50,70,46,36,58,54,55,46,32,44,46,46,44,57,62,70,48,94,59,70,82,58,59,69,70,56,49,46,42,39,58,29,58,72,52,42,46,54,65,41,36,36,40,35,37,72,89,28,39,34,41,33,34,61,9,47,50,68,92,71,62,82,81,50,48,54,77,75,34,69,70,35,57,71,18,52,93,46,88,66,78,42,76,57,68,66,41,74,45,94,84,71,74,44,46,28,40,37,40,20,26,41,33,56,50,98,86,67,48,77,51,28,28,34,36,38,24,33,34,47,66,46,47,30,68,71,48,50,55,58,84,99,52,61,68,71,45,24,37,38,21,40,74,85,28,26,52,65,45,50,49,78,46,71,98,57,70,83,74,73,46,84,79,52,57,60,54,90,55,65,64,61,42,56,39,31,73,67,66,37,70,54,73,49,82,46,78,56,97,92,36,64,33,42,38,39,36,37,41,34,71,93,79,48,28,30,38,40,39,31,26,49,79,131

Radius of gyration: 53.5 Å; Cα contacts (8 Å, |Δi|>4): 718; chains: 1; bounding box: 120×43×140 Å